Protein AF-A0A0E0A1E1-F1 (afdb_monomer_lite)

Foldseek 3Di:
DVLVVLLVVLLVLLVLQLVLLVVLLVLLVVLVFDPAPLSVVSNVLSVLSNVLSVCSNVCVQPDPPDPPVVNVVSLVSLVVSLVVLLVQLCCLPVVVQVSSVNRRGPDDSVVSSVSSNVSSVSSVVSSVSSVVSSVSVVVSVVVPVPDDDDDDDDAAEAEDEDLVVVQVVLPDPQFAAWEWEDDPQWIWIWTDGPPYIYIYIGRDPVVVVVSVVSGDPPHHYHYDYPDDDDDPVPVVVPDDDDDDPVPPVPDDDDDDDDDDDDDDDDPPPPPPPPDDPVPDPVPPPPPVPPPPPPPPPCVVVVVVVVVVVPPPVPWDFQDWFQPPPCCVVFKDWACACVVVVQEWDWDFFCFPFFLDRNSTFIFTDDFQHKGKMKGWTPWDKCAQFKKKWKWKKFPQDPFQWKFDKKFWAFDDDPSRHDADPHDTQWIFAFTHHHPVGQATWTWGDDPNDIKTWPDGHGDDDDRDMKMWMWMAHLQQKIFIDILNHTPDIDGPLPGTPRFPDQKDFDPPDDDDPLADQDQKDFDPPDDDDPCLVVDDQWDFDPPFDDDPPDDCVVNNDDGGDIDGDPSNPDPDDGDIDGDPSHPHPDDGDIDGDPRGDDDSCSRMTHTTTMMMDIMGTNDIGMGMGGTTIIRDPVVVSVSSCVCCVSIVVSSVVRSVVVVVVVVVVVVVVVVVVVVVVVVVVVVVVVVVVLVPDDPVVCVVCVVLVVVVVVLVVCVVPDVDDPPVSVVVVVVSVVVVVVVVVVDDDPVVVVVVVVVD

Sequence (756 aa):
MAGVHTHRAFLLCNYLLLGAASGCIFLTLSLRLLPSPCGLLLVFLHALTAVLAAAACSGSFTAPGGGGGTHTAHTASAVLTAIFQGAAALLAFTRTGDFLAELRSYVREEDGEVILELVGGLGAAIFVLEWAALALAFALRLGDDGADGDEHDGGRSKSMRSRTSFLLTARRKDARSVRIKRSKDAVKFKVRCSRYLYTLCVHDTDKANKLKQSLPPGLTVQETDLKLQYSDMEDAKTRGTGDVAFSQWLRGSWPTNIPASHWESSSEAYSRATTTLRRRRAADTATAMGRLRRGGVGLLRGAVVLASLLLVVSGEVIFEERFDDDWGSRWVKSDWKKSEGKAGTFKHTAGSYSGDPDDRGIQTTSDAKHFAISAKFPEFSNKNRTLVVQYSIKIEQDIECGGAYIKLMSGYVNQKKFGGDTPYSFMFGPDICGDQTKKLHLILSYQGQNYPIKKDLKCETDKLTHFYTFILRPDASYSLLVDNREREFGSMYTDWDILPPRKIKESNAKKPKDWDDREYIEDPDEVKPEGYDSIPKEIPDPKDKKPESWDDDDDGVWKPRMIPNPEYKGRWKRKKIKNPNYKGKWKIPWIDNPEFEDDPDLYVLKPLQYVGIEVWQVKAGSVFDNILICDDPEYARSVVDEVRAANKEAEKEAFEEAEKRRKAREDEDITGKSIAVLKFTKIRVIIVGMTTMTSYEVSRLSHSFKELQEVSVAHRLFHHPIDDCTNKIEHIISRTEQSFISGVDSTLQHELMLFT

pLDDT: mean 76.87, std 21.98, range [24.33, 98.69]

InterPro domains:
  IPR001580 Calreticulin/calnexin [PF00262] (319-554)
  IPR001580 Calreticulin/calnexin [PF00262] (556-629)
  IPR001580 Calreticulin/calnexin [PR00626] (396-414)
  IPR001580 Calreticulin/calnexin [PR00626] (422-438)
  IPR001580 Calreticulin/calnexin [PR00626] (511-524)
  IPR001580 Calreticulin/calnexin [PR00626] (539-561)
  IPR001580 Calreticulin/calnexin [PR00626] (577-596)
  IPR001580 Calreticulin/calnexin [PR00626] (610-630)
  IPR001580 Calreticulin/calnexin [PTHR11073] (307-692)
  IPR002675 Large ribosomal subunit protein eL38 [PF01781] (165-223)
  IPR009033 Calreticulin/calnexin, P domain superfamily [G3DSA:2.10.250.10] (491-609)
  IPR009033 Calreticulin/calnexin, P domain superfamily [SSF63887] (497-612)
  IPR013320 Concanavalin A-like lectin/glucanase domain superfamily [SSF49899] (311-513)
  IPR018124 Calreticulin/calnexin, conserved site [PS00803] (394-409)
  IPR038464 Large ribosomal subunit protein eL38 superfamily [G3DSA:3.30.720.90] (157-225)

Secondary structure (DSSP, 8-state):
-HHHHHHHHHHHHHHHHHHHHHHHHHHHHHT-B-S-HHHHHHHHHHHHHHHHHHHHHTTTT--TTS-THHHHHHHHHHHHHHHHHHHHHHHHHHSHHHHHHHHTB-S-HHHHHHHHHHHHHHHHHHHHHHHHHHHHHHHHHHHHTTS------S--EEEE--HHHHHHHHTSTTEEEEEEEE-SS-EEEEEEESS-EEEEEE--HHHHHHHHHTS-TTSEEEEEE---SSSSSSTTSS-----SSSSSTT----------------TTSSSS--SSSSSSSSSSSSSSSSSSSSSSHHHHHHHHHHHTT-------EEEEE---TTGGGTEEE--TTTTTT-B--EEEE--SS-S-SS--EEEE-SSSEEEEEEEEEEEE--TTS-EEEEEEEEE-S--SEEE--EEEEES---GGG-STTS--SEEEEEEEETTTEEEEEEEEEETTEEEE-SS-PBPP-SSSEEEEEEEE-TTSEEEEEETTEEEEEEEHHHHSSSSPPSEEE-TT----TT-B--SEEE-TT-PPPTTGGGS-SEEE-TT----TT--TTTS-S--PPEEE-TT---S--PPEEE-TTB--S--PPEEE-TT----TTTT-PSPEEEEEEEEEESS--EEEEEEEEES-HHHHHHHHHHHHHHHHHHHHHHHHHHHHHHHHHHHHHHHHHHHHHHHHHHHHHHHHHHHTS-HHHHHHHHHHHHHHHHHHHHHHH----HHHHHHHHHHHHHHHHHHHHTTS-HHHHHHHHHH-

Structure (mmCIF, N/CA/C/O backbone):
data_AF-A0A0E0A1E1-F1
#
_entry.id   AF-A0A0E0A1E1-F1
#
loop_
_atom_site.group_PDB
_atom_site.id
_atom_site.type_symbol
_atom_site.label_atom_id
_atom_site.label_alt_id
_atom_site.label_comp_id
_atom_site.label_asym_id
_atom_site.label_entity_id
_atom_site.label_seq_id
_atom_site.pdbx_PDB_ins_code
_atom_site.Cartn_x
_atom_site.Cartn_y
_atom_site.Cartn_z
_atom_site.occupancy
_atom_site.B_iso_or_equiv
_atom_site.auth_seq_id
_atom_site.auth_comp_id
_atom_site.auth_asym_id
_atom_site.auth_atom_id
_atom_site.pdbx_PDB_model_num
ATOM 1 N N . MET A 1 1 ? 45.586 -42.994 -0.624 1.00 44.25 1 MET A N 1
ATOM 2 C CA . MET A 1 1 ? 45.264 -43.344 0.782 1.00 44.25 1 MET A CA 1
ATOM 3 C C . MET A 1 1 ? 44.353 -42.315 1.457 1.00 44.25 1 MET A C 1
ATOM 5 O O . MET A 1 1 ? 43.371 -42.742 2.043 1.00 44.25 1 MET A O 1
ATOM 9 N N . ALA A 1 2 ? 44.584 -40.998 1.328 1.00 52.22 2 ALA A N 1
ATOM 10 C CA . ALA A 1 2 ? 43.747 -39.961 1.962 1.00 52.22 2 ALA A CA 1
ATOM 11 C C . ALA A 1 2 ? 42.233 -40.049 1.641 1.00 52.22 2 ALA A C 1
ATOM 13 O O . ALA A 1 2 ? 41.427 -39.999 2.564 1.00 52.22 2 ALA A O 1
ATOM 14 N N . GLY A 1 3 ? 41.850 -40.292 0.377 1.00 61.91 3 GLY A N 1
ATOM 15 C CA . GLY A 1 3 ? 40.438 -40.390 -0.046 1.00 61.91 3 GLY A CA 1
ATOM 16 C C . GLY A 1 3 ? 39.636 -41.549 0.574 1.00 61.91 3 GLY A C 1
ATOM 17 O O . GLY A 1 3 ? 38.433 -41.446 0.791 1.00 61.91 3 GLY A O 1
ATOM 18 N N . VAL A 1 4 ? 40.299 -42.657 0.927 1.00 70.50 4 VAL A N 1
ATOM 19 C CA . VAL A 1 4 ? 39.632 -43.818 1.548 1.00 70.50 4 VAL A CA 1
ATOM 20 C C . VAL A 1 4 ? 39.308 -43.536 3.016 1.00 70.50 4 VAL A C 1
ATOM 22 O O . VAL A 1 4 ? 38.259 -43.945 3.514 1.00 70.50 4 VAL A O 1
ATOM 25 N N . HIS A 1 5 ? 40.190 -42.816 3.715 1.00 77.50 5 HIS A N 1
ATOM 26 C CA . HIS A 1 5 ? 39.959 -42.415 5.101 1.00 77.50 5 HIS A CA 1
ATOM 27 C C . HIS A 1 5 ? 38.880 -41.333 5.204 1.00 77.50 5 HIS A C 1
ATOM 29 O O . HIS A 1 5 ? 38.026 -41.433 6.082 1.00 77.50 5 HIS A O 1
ATOM 35 N N . THR A 1 6 ? 38.850 -40.363 4.283 1.00 78.69 6 THR A N 1
ATOM 36 C CA . THR A 1 6 ? 37.793 -39.338 4.235 1.00 78.69 6 THR A CA 1
ATOM 37 C C . THR A 1 6 ? 36.431 -39.932 3.884 1.00 78.69 6 THR A C 1
ATOM 39 O O . THR A 1 6 ? 35.440 -39.558 4.502 1.00 78.69 6 THR A O 1
ATOM 42 N N . HIS A 1 7 ? 36.365 -40.916 2.980 1.00 80.75 7 HIS A N 1
ATOM 43 C CA . HIS A 1 7 ? 35.106 -41.590 2.638 1.00 80.75 7 HIS A CA 1
ATOM 44 C C . HIS A 1 7 ? 34.562 -42.418 3.807 1.00 80.75 7 HIS A C 1
ATOM 46 O O . HIS A 1 7 ? 33.375 -42.365 4.124 1.00 80.75 7 HIS A O 1
ATOM 52 N N . ARG A 1 8 ? 35.437 -43.144 4.515 1.00 83.50 8 ARG A N 1
ATOM 53 C CA . ARG A 1 8 ? 35.058 -43.864 5.742 1.00 83.50 8 ARG A CA 1
ATOM 54 C C . ARG A 1 8 ? 34.606 -42.912 6.850 1.00 83.50 8 ARG A C 1
ATOM 56 O O . ARG A 1 8 ? 33.630 -43.219 7.526 1.00 83.50 8 ARG A O 1
ATOM 63 N N . ALA A 1 9 ? 35.271 -41.767 7.009 1.00 85.00 9 ALA A N 1
ATOM 64 C CA . ALA A 1 9 ? 34.869 -40.735 7.963 1.00 85.00 9 ALA A CA 1
ATOM 65 C C . ALA A 1 9 ? 33.511 -40.112 7.599 1.00 85.00 9 ALA A C 1
ATOM 67 O O . ALA A 1 9 ? 32.674 -39.924 8.476 1.00 85.00 9 ALA A O 1
ATOM 68 N N . PHE A 1 10 ? 33.259 -39.857 6.312 1.00 88.12 10 PHE A N 1
ATOM 69 C CA . PHE A 1 10 ? 31.977 -39.358 5.815 1.00 88.12 10 PHE A CA 1
ATOM 70 C C . PHE A 1 10 ? 30.832 -40.337 6.090 1.00 88.12 10 PHE A C 1
ATOM 72 O O . PHE A 1 10 ? 29.798 -39.940 6.626 1.00 88.12 10 PHE A O 1
ATOM 79 N N . LEU A 1 11 ? 31.021 -41.624 5.787 1.00 86.94 11 LEU A N 1
ATOM 80 C CA . LEU A 1 11 ? 30.022 -42.651 6.086 1.00 86.94 11 LEU A CA 1
ATOM 81 C C . LEU A 1 11 ? 29.791 -42.793 7.592 1.00 86.94 11 LEU A C 1
ATOM 83 O O . LEU A 1 11 ? 28.645 -42.827 8.024 1.00 86.94 11 LEU A O 1
ATOM 87 N N . LEU A 1 12 ? 30.858 -42.821 8.398 1.00 90.38 12 LEU A N 1
ATOM 88 C CA . LEU A 1 12 ? 30.745 -42.876 9.856 1.00 90.38 12 LEU A CA 1
ATOM 89 C C . LEU A 1 12 ? 29.946 -41.684 10.400 1.00 90.38 12 LEU A C 1
ATOM 91 O O . LEU A 1 12 ? 29.058 -41.879 11.225 1.00 90.38 12 LEU A O 1
ATOM 95 N N . CYS A 1 13 ? 30.212 -40.474 9.901 1.00 91.38 13 CYS A N 1
ATOM 96 C CA . CYS A 1 13 ? 29.479 -39.268 10.279 1.00 91.38 13 CYS A CA 1
ATOM 97 C C . CYS A 1 13 ? 27.979 -39.396 9.970 1.00 91.38 13 CYS A C 1
ATOM 99 O O . CYS A 1 13 ? 27.144 -39.128 10.828 1.00 91.38 13 CYS A O 1
ATOM 101 N N . ASN A 1 14 ? 27.625 -39.898 8.783 1.00 90.44 14 ASN A N 1
ATOM 102 C CA . ASN A 1 14 ? 26.225 -40.090 8.397 1.00 90.44 14 ASN A CA 1
ATOM 103 C C . ASN A 1 14 ? 25.529 -41.226 9.169 1.00 90.44 14 ASN A C 1
ATOM 105 O O . ASN A 1 14 ? 24.346 -41.111 9.480 1.00 90.44 14 ASN A O 1
ATOM 109 N N . TYR A 1 15 ? 26.237 -42.288 9.561 1.00 91.88 15 TYR A N 1
ATOM 110 C CA . TYR A 1 15 ? 25.679 -43.304 10.463 1.00 91.88 15 TYR A CA 1
ATOM 111 C C . TYR A 1 15 ? 25.416 -42.752 11.868 1.00 91.88 15 TYR A C 1
ATOM 113 O O . TYR A 1 15 ? 24.386 -43.066 12.466 1.00 91.88 15 TYR A O 1
ATOM 121 N N . LEU A 1 16 ? 26.315 -41.907 12.384 1.00 92.19 16 LEU A N 1
ATOM 122 C CA . LEU A 1 16 ? 26.116 -41.219 13.660 1.00 92.19 16 LEU A CA 1
ATOM 123 C C . LEU A 1 16 ? 24.945 -40.231 13.586 1.00 92.19 16 LEU A C 1
ATOM 125 O O . LEU A 1 16 ? 24.131 -40.209 14.504 1.00 92.19 16 LEU A O 1
ATOM 129 N N . LEU A 1 17 ? 24.803 -39.492 12.479 1.00 92.00 17 LEU A N 1
ATOM 130 C CA . LEU A 1 17 ? 23.645 -38.629 12.218 1.00 92.00 17 LEU A CA 1
ATOM 131 C C . LEU A 1 17 ? 22.336 -39.410 12.207 1.00 92.00 17 LEU A C 1
ATOM 133 O O . LEU A 1 17 ? 21.376 -39.006 12.856 1.00 92.00 17 LEU A O 1
ATOM 137 N N . LEU A 1 18 ? 22.301 -40.546 11.511 1.00 91.88 18 LEU A N 1
ATOM 138 C CA . LEU A 1 18 ? 21.121 -41.400 11.459 1.00 91.88 18 LEU A CA 1
ATOM 139 C C . LEU A 1 18 ? 20.742 -41.921 12.853 1.00 91.88 18 LEU A C 1
ATOM 141 O O . LEU A 1 18 ? 19.564 -41.913 13.212 1.00 91.88 18 LEU A O 1
ATOM 145 N N . GLY A 1 19 ? 21.730 -42.337 13.652 1.00 90.81 19 GLY A N 1
ATOM 146 C CA . GLY A 1 19 ? 21.523 -42.781 15.031 1.00 90.81 19 GLY A CA 1
ATOM 147 C C . GLY A 1 19 ? 21.021 -41.664 15.946 1.00 90.81 19 GLY A C 1
ATOM 148 O O . GLY A 1 19 ? 20.031 -41.854 16.652 1.00 90.81 19 GLY A O 1
ATOM 149 N N . ALA A 1 20 ? 21.652 -40.489 15.893 1.00 92.75 20 ALA A N 1
ATOM 150 C CA . ALA A 1 20 ? 21.275 -39.330 16.697 1.00 92.75 20 ALA A CA 1
ATOM 151 C C . ALA A 1 20 ? 19.878 -38.810 16.329 1.00 92.75 20 ALA A C 1
ATOM 153 O O . ALA A 1 20 ? 19.051 -38.616 17.215 1.00 92.75 20 ALA A O 1
ATOM 154 N N . ALA A 1 21 ? 19.570 -38.681 15.033 1.00 92.81 21 ALA A N 1
ATOM 155 C CA . ALA A 1 21 ? 18.256 -38.258 14.554 1.00 92.81 21 ALA A CA 1
ATOM 156 C C . ALA A 1 21 ? 17.157 -39.254 14.943 1.00 92.81 21 ALA A C 1
ATOM 158 O O . ALA A 1 21 ? 16.092 -38.850 15.405 1.00 92.81 21 ALA A O 1
ATOM 159 N N . SER A 1 22 ? 17.428 -40.558 14.836 1.00 92.19 22 SER A N 1
ATOM 160 C CA . SER A 1 22 ? 16.495 -41.589 15.303 1.00 92.19 22 SER A CA 1
ATOM 161 C C . SER A 1 22 ? 16.265 -41.491 16.815 1.00 92.19 22 SER A C 1
ATOM 163 O O . SER A 1 22 ? 15.124 -41.568 17.265 1.00 92.19 22 SER A O 1
ATOM 165 N N . GLY A 1 23 ? 17.326 -41.266 17.599 1.00 92.81 23 GLY A N 1
ATOM 166 C CA . GLY A 1 23 ? 17.244 -41.030 19.043 1.00 92.81 23 GLY A CA 1
ATOM 167 C C . GLY A 1 23 ? 16.399 -39.804 19.402 1.00 92.81 23 GLY A C 1
ATOM 168 O O . GLY A 1 23 ? 15.519 -39.910 20.255 1.00 92.81 23 GLY A O 1
ATOM 169 N N . CYS A 1 24 ? 16.592 -38.682 18.700 1.00 92.56 24 CYS A N 1
ATOM 170 C CA . CYS A 1 24 ? 15.752 -37.490 18.839 1.00 92.56 24 CYS A CA 1
ATOM 171 C C . CYS A 1 24 ? 14.283 -37.806 18.564 1.00 92.56 24 CYS A C 1
ATOM 173 O O . CYS A 1 24 ? 13.445 -37.487 19.395 1.00 92.56 24 CYS A O 1
ATOM 175 N N . ILE A 1 25 ? 13.963 -38.502 17.466 1.00 91.69 25 ILE A N 1
ATOM 176 C CA . ILE A 1 25 ? 12.576 -38.879 17.142 1.00 91.69 25 ILE A CA 1
ATOM 177 C C . ILE A 1 25 ? 11.950 -39.681 18.288 1.00 91.69 25 ILE A C 1
ATOM 179 O O . ILE A 1 25 ? 10.828 -39.387 18.696 1.00 91.69 25 ILE A O 1
ATOM 183 N N . PHE A 1 26 ? 12.661 -40.665 18.845 1.00 92.31 26 PHE A N 1
ATOM 184 C CA . PHE A 1 26 ? 12.149 -41.453 19.969 1.00 92.31 26 PHE A CA 1
ATOM 185 C C . PHE A 1 26 ? 11.911 -40.613 21.228 1.00 92.31 26 PHE A C 1
ATOM 187 O O . PHE A 1 26 ? 10.878 -40.780 21.880 1.00 92.31 26 PHE A O 1
ATOM 194 N N . LEU A 1 27 ? 12.823 -39.702 21.567 1.00 91.19 27 LEU A N 1
ATOM 195 C CA . LEU A 1 27 ? 12.668 -38.822 22.727 1.00 91.19 27 LEU A CA 1
ATOM 196 C C . LEU A 1 27 ? 11.536 -37.808 22.524 1.00 91.19 27 LEU A C 1
ATOM 198 O O . LEU A 1 27 ? 10.694 -37.653 23.404 1.00 91.19 27 LEU A O 1
ATOM 202 N N . THR A 1 28 ? 11.429 -37.202 21.342 1.00 89.31 28 THR A N 1
ATOM 203 C CA . THR A 1 28 ? 10.334 -36.285 20.999 1.00 89.31 28 THR A CA 1
ATOM 204 C C . THR A 1 28 ? 8.978 -36.994 21.019 1.00 89.31 28 THR A C 1
ATOM 206 O O . THR A 1 28 ? 8.003 -36.443 21.521 1.00 89.31 28 THR A O 1
ATOM 209 N N . LEU A 1 29 ? 8.891 -38.245 20.552 1.00 87.81 29 LEU A N 1
ATOM 210 C CA . LEU A 1 29 ? 7.669 -39.051 20.676 1.00 87.81 29 LEU A CA 1
ATOM 211 C C . LEU A 1 29 ? 7.363 -39.434 22.132 1.00 87.81 29 LEU A C 1
ATOM 213 O O . LEU A 1 29 ? 6.195 -39.581 22.499 1.00 87.81 29 LEU A O 1
ATOM 217 N N . SER A 1 30 ? 8.389 -39.557 22.977 1.00 89.06 30 SER A N 1
ATOM 218 C CA . SER A 1 30 ? 8.229 -39.843 24.408 1.00 89.06 30 SER A CA 1
ATOM 219 C C . SER A 1 30 ? 7.589 -38.683 25.178 1.00 89.06 30 SER A C 1
ATOM 221 O O . SER A 1 30 ? 6.968 -38.935 26.207 1.00 89.06 30 SER A O 1
ATOM 223 N N . LEU A 1 31 ? 7.625 -37.455 24.638 1.00 87.06 31 LEU A N 1
ATOM 224 C CA . LEU A 1 31 ? 6.871 -36.301 25.153 1.00 87.06 31 LEU A CA 1
ATOM 225 C C . LEU A 1 31 ? 5.347 -36.422 24.951 1.00 87.06 31 LEU A C 1
ATOM 227 O O . LEU A 1 31 ? 4.593 -35.612 25.481 1.00 87.06 31 LEU A O 1
ATOM 231 N N . ARG A 1 32 ? 4.859 -37.433 24.211 1.00 83.00 32 ARG A N 1
ATOM 232 C CA . ARG A 1 32 ? 3.417 -37.683 23.992 1.00 83.00 32 ARG A CA 1
ATOM 233 C C . ARG A 1 32 ? 2.661 -36.412 23.590 1.00 83.00 32 ARG A C 1
ATOM 235 O O . ARG A 1 32 ? 1.688 -36.019 24.231 1.00 83.00 32 ARG A O 1
ATOM 242 N N . LEU A 1 33 ? 3.159 -35.766 22.543 1.00 82.06 33 LEU A N 1
ATOM 243 C CA . LEU A 1 33 ? 2.653 -34.486 22.060 1.00 82.06 33 LEU A CA 1
ATOM 244 C C . LEU A 1 33 ? 1.182 -34.612 21.628 1.00 82.06 33 LEU A C 1
ATOM 246 O O . LEU A 1 33 ? 0.824 -35.533 20.885 1.00 82.06 33 LEU A O 1
ATOM 250 N N . LEU A 1 34 ? 0.330 -33.676 22.056 1.00 72.50 34 LEU A N 1
ATOM 251 C CA . LEU A 1 34 ? -0.961 -33.440 21.401 1.00 72.50 34 LEU A CA 1
ATOM 252 C C . LEU A 1 34 ? -0.720 -32.977 19.952 1.00 72.50 34 LEU A C 1
ATOM 254 O O . LEU A 1 34 ? 0.400 -32.583 19.625 1.00 72.50 34 LEU A O 1
ATOM 258 N N . PRO A 1 35 ? -1.737 -32.979 19.069 1.00 75.00 35 PRO A N 1
ATOM 259 C CA . PRO A 1 35 ? -1.623 -32.352 17.755 1.00 75.00 35 PRO A CA 1
ATOM 260 C C . PRO A 1 35 ? -1.222 -30.872 17.902 1.00 75.00 35 PRO A C 1
ATOM 262 O O . PRO A 1 35 ? -2.057 -29.997 18.122 1.00 75.00 35 PRO A O 1
ATOM 265 N N . SER A 1 36 ? 0.082 -30.617 17.837 1.00 80.56 36 SER A N 1
ATOM 266 C CA . SER A 1 36 ? 0.722 -29.310 17.899 1.00 80.56 36 SER A CA 1
ATOM 267 C C . SER A 1 36 ? 1.523 -29.141 16.611 1.00 80.56 36 SER A C 1
ATOM 269 O O . SER A 1 36 ? 2.337 -30.017 16.290 1.00 80.56 36 SER A O 1
ATOM 271 N N . PRO A 1 37 ? 1.325 -28.039 15.865 1.00 80.56 37 PRO A N 1
ATOM 272 C CA . PRO A 1 37 ? 2.140 -27.729 14.696 1.00 80.56 37 PRO A CA 1
ATOM 273 C C . PRO A 1 37 ? 3.636 -27.731 15.029 1.00 80.56 37 PRO A C 1
ATOM 275 O O . PRO A 1 37 ? 4.420 -28.333 14.302 1.00 80.56 37 PRO A O 1
ATOM 278 N N . CYS A 1 38 ? 4.022 -27.161 16.176 1.00 81.94 38 CYS A N 1
ATOM 279 C CA . CYS A 1 38 ? 5.411 -27.117 16.638 1.00 81.94 38 CYS A CA 1
ATOM 280 C C . CYS A 1 38 ? 5.974 -28.520 16.905 1.00 81.94 38 CYS A C 1
ATOM 282 O O . CYS A 1 38 ? 7.089 -28.833 16.490 1.00 81.94 38 CYS A O 1
ATOM 284 N N . GLY A 1 39 ? 5.181 -29.393 17.532 1.00 85.00 39 GLY A N 1
ATOM 285 C CA . GLY A 1 39 ? 5.567 -30.781 17.787 1.00 85.00 39 GLY A CA 1
ATOM 286 C C . GLY A 1 39 ? 5.764 -31.600 16.513 1.00 85.00 39 GLY A C 1
ATOM 287 O O . GLY A 1 39 ? 6.749 -32.326 16.375 1.00 85.00 39 GLY A O 1
ATOM 288 N N . LEU A 1 40 ? 4.855 -31.447 15.549 1.00 85.06 40 LEU A N 1
ATOM 289 C CA . LEU A 1 40 ? 4.946 -32.115 14.251 1.00 85.06 40 LEU A CA 1
ATOM 290 C C . LEU A 1 40 ? 6.131 -31.608 13.426 1.00 85.06 40 LEU A C 1
ATOM 292 O O . LEU A 1 40 ? 6.825 -32.418 12.813 1.00 85.06 40 LEU A O 1
ATOM 296 N N . LEU A 1 41 ? 6.393 -30.299 13.443 1.00 87.38 41 LEU A N 1
ATOM 297 C CA . LEU A 1 41 ? 7.551 -29.700 12.781 1.00 87.38 41 LEU A CA 1
ATOM 298 C C . LEU A 1 41 ? 8.867 -30.211 13.372 1.00 87.38 41 LEU A C 1
ATOM 300 O O . LEU A 1 41 ? 9.777 -30.534 12.613 1.00 87.38 41 LEU A O 1
ATOM 304 N N . LEU A 1 42 ? 8.954 -30.358 14.697 1.00 89.25 42 LEU A N 1
ATOM 305 C CA . LEU A 1 42 ? 10.146 -30.888 15.361 1.00 89.25 42 LEU A CA 1
ATOM 306 C C . LEU A 1 42 ? 10.413 -32.352 14.968 1.00 89.25 42 LEU A C 1
ATOM 308 O O . LEU A 1 42 ? 11.526 -32.705 14.581 1.00 89.25 42 LEU A O 1
ATOM 312 N N . VAL A 1 43 ? 9.379 -33.201 14.968 1.00 90.00 43 VAL A N 1
ATOM 313 C CA . VAL A 1 43 ? 9.501 -34.598 14.508 1.00 90.00 43 VAL A CA 1
ATOM 314 C C . VAL A 1 43 ? 9.857 -34.666 13.021 1.00 90.00 43 VAL A C 1
ATOM 316 O O . VAL A 1 43 ? 10.714 -35.462 12.632 1.00 90.00 43 VAL A O 1
ATOM 319 N N . PHE A 1 44 ? 9.237 -33.827 12.186 1.00 89.81 44 PHE A N 1
ATOM 320 C CA . PHE A 1 44 ? 9.532 -33.747 10.756 1.00 89.81 44 PHE A CA 1
ATOM 321 C C . PHE A 1 44 ? 10.984 -33.341 10.500 1.00 89.81 44 PHE A C 1
ATOM 323 O O . PHE A 1 44 ? 11.651 -33.948 9.665 1.00 89.81 44 PHE A O 1
ATOM 330 N N . LEU A 1 45 ? 11.492 -32.367 11.252 1.00 92.00 45 LEU A N 1
ATOM 331 C CA . LEU A 1 45 ? 12.866 -31.897 11.153 1.00 92.00 45 LEU A CA 1
ATOM 332 C C . LEU A 1 45 ? 13.865 -33.030 11.444 1.00 92.00 45 LEU A C 1
ATOM 334 O O . LEU A 1 45 ? 14.786 -33.253 10.658 1.00 92.00 45 LEU A O 1
ATOM 338 N N . HIS A 1 46 ? 13.654 -33.812 12.509 1.00 92.75 46 HIS A N 1
ATOM 339 C CA . HIS A 1 46 ? 14.493 -34.984 12.794 1.00 92.75 46 HIS A CA 1
ATOM 340 C C . HIS A 1 46 ? 14.337 -36.099 11.746 1.00 92.75 46 HIS A C 1
ATOM 342 O O . HIS A 1 46 ? 15.324 -36.728 11.358 1.00 92.75 46 HIS A O 1
ATOM 348 N N . ALA A 1 47 ? 13.122 -36.328 11.240 1.00 91.38 47 ALA A N 1
ATOM 349 C CA . ALA A 1 47 ? 12.876 -37.302 10.177 1.00 91.38 47 ALA A CA 1
ATOM 350 C C . ALA A 1 47 ? 13.595 -36.920 8.874 1.00 91.38 47 ALA A C 1
ATOM 352 O O . ALA A 1 47 ? 14.170 -37.785 8.213 1.00 91.38 47 ALA A O 1
ATOM 353 N N . LEU A 1 48 ? 13.619 -35.633 8.525 1.00 89.81 48 LEU A N 1
ATOM 354 C CA . LEU A 1 48 ? 14.317 -35.130 7.347 1.00 89.81 48 LEU A CA 1
ATOM 355 C C . LEU A 1 48 ? 15.834 -35.323 7.473 1.00 89.81 48 LEU A C 1
ATOM 357 O O . LEU A 1 48 ? 16.450 -35.843 6.541 1.00 89.81 48 LEU A O 1
ATOM 361 N N . THR A 1 49 ? 16.426 -35.018 8.633 1.00 92.12 49 THR A N 1
ATOM 362 C CA . THR A 1 49 ? 17.844 -35.311 8.911 1.00 92.12 49 THR A CA 1
ATOM 363 C C . THR A 1 49 ? 18.145 -36.811 8.774 1.00 92.12 49 THR A C 1
ATOM 365 O O . THR A 1 49 ? 19.128 -37.185 8.133 1.00 92.12 49 THR A O 1
ATOM 368 N N . ALA A 1 50 ? 17.283 -37.694 9.294 1.00 90.69 50 ALA A N 1
ATOM 369 C CA . ALA A 1 50 ? 17.452 -39.144 9.154 1.00 90.69 50 ALA A CA 1
ATOM 370 C C . ALA A 1 50 ? 17.396 -39.605 7.684 1.00 90.69 50 ALA A C 1
ATOM 372 O O . ALA A 1 50 ? 18.212 -40.424 7.257 1.00 90.69 50 ALA A O 1
ATOM 373 N N . VAL A 1 51 ? 16.474 -39.057 6.885 1.00 88.38 51 VAL A N 1
ATOM 374 C CA . VAL A 1 51 ? 16.354 -39.361 5.449 1.00 88.38 51 VAL A CA 1
ATOM 375 C C . VAL A 1 51 ? 17.592 -38.900 4.680 1.00 88.38 51 VAL A C 1
ATOM 377 O O . VAL A 1 51 ? 18.122 -39.665 3.873 1.00 88.38 51 VAL A O 1
ATOM 380 N N . LEU A 1 52 ? 18.083 -37.686 4.940 1.00 85.88 52 LEU A N 1
ATOM 381 C CA . LEU A 1 52 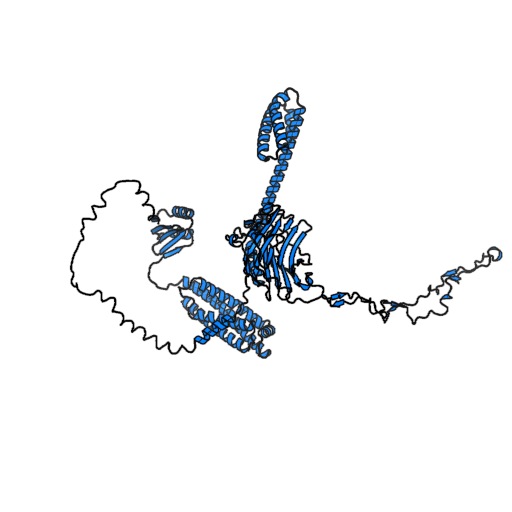? 19.281 -37.150 4.287 1.00 85.88 52 LEU A CA 1
ATOM 382 C C . LEU A 1 52 ? 20.532 -37.966 4.648 1.00 85.88 52 LEU A C 1
ATOM 384 O O . LEU A 1 52 ? 21.303 -38.329 3.757 1.00 85.88 52 LEU A O 1
ATOM 388 N N . ALA A 1 53 ? 20.692 -38.340 5.919 1.00 87.75 53 ALA A N 1
ATOM 389 C CA . ALA A 1 53 ? 21.795 -39.183 6.381 1.00 87.75 53 ALA A CA 1
ATOM 390 C C . ALA A 1 53 ? 21.750 -40.595 5.765 1.00 87.75 53 ALA A C 1
ATOM 392 O O . ALA A 1 53 ? 22.772 -41.128 5.323 1.00 87.75 53 ALA A O 1
ATOM 393 N N . ALA A 1 54 ? 20.561 -41.199 5.666 1.00 86.44 54 ALA A N 1
ATOM 394 C CA . ALA A 1 54 ? 20.373 -42.495 5.016 1.00 86.44 54 ALA A CA 1
ATOM 395 C C . ALA A 1 54 ? 20.658 -42.428 3.504 1.00 86.44 54 ALA A C 1
ATOM 397 O O . ALA A 1 54 ? 21.327 -43.309 2.952 1.00 86.44 54 ALA A O 1
ATOM 398 N N . ALA A 1 55 ? 20.210 -41.361 2.834 1.00 83.19 55 ALA A N 1
ATOM 399 C CA . ALA A 1 55 ? 20.496 -41.120 1.423 1.00 83.19 55 ALA A CA 1
ATOM 400 C C . ALA A 1 55 ? 22.009 -41.004 1.172 1.00 83.19 55 ALA A C 1
ATOM 402 O O . ALA A 1 55 ? 22.522 -41.646 0.251 1.00 83.19 55 ALA A O 1
ATOM 403 N N . ALA A 1 56 ? 22.730 -40.286 2.037 1.00 80.38 56 ALA A N 1
ATOM 404 C CA . ALA A 1 56 ? 24.185 -40.165 1.987 1.00 80.38 56 ALA A CA 1
ATOM 405 C C . ALA A 1 56 ? 24.912 -41.504 2.224 1.00 80.38 56 ALA A C 1
ATOM 407 O O . ALA A 1 56 ? 25.886 -41.796 1.533 1.00 80.38 56 ALA A O 1
ATOM 408 N N . CYS A 1 57 ? 24.417 -42.359 3.130 1.00 80.75 57 CYS A N 1
ATOM 409 C CA . CYS A 1 57 ? 24.985 -43.695 3.370 1.00 80.75 57 CYS A CA 1
ATOM 410 C C . CYS A 1 57 ? 24.786 -44.660 2.190 1.00 80.75 57 CYS A C 1
ATOM 412 O O . CYS A 1 57 ? 25.631 -45.516 1.938 1.00 80.75 57 CYS A O 1
ATOM 414 N N . SER A 1 58 ? 23.663 -44.541 1.475 1.00 72.06 58 SER A N 1
ATOM 415 C CA . SER A 1 58 ? 23.284 -45.450 0.381 1.00 72.06 58 SER A CA 1
ATOM 416 C C . SER A 1 58 ? 23.998 -45.191 -0.951 1.00 72.06 58 SER A C 1
ATOM 418 O O . SER A 1 58 ? 23.767 -45.919 -1.913 1.00 72.06 58 SER A O 1
ATOM 420 N N . GLY A 1 59 ? 24.834 -44.151 -1.048 1.00 60.47 59 GLY A N 1
ATOM 421 C CA . GLY A 1 59 ? 25.489 -43.780 -2.308 1.00 60.47 59 GLY A CA 1
ATOM 422 C C . GLY A 1 59 ? 24.534 -43.204 -3.362 1.00 60.47 59 GLY A C 1
ATOM 423 O O . GLY A 1 59 ? 24.954 -42.912 -4.477 1.00 60.47 59 GLY A O 1
ATOM 424 N N . SER A 1 60 ? 23.269 -42.939 -3.009 1.00 52.44 60 SER A N 1
ATOM 425 C CA . SER A 1 60 ? 22.285 -42.267 -3.881 1.00 52.44 60 SER A CA 1
ATOM 426 C C . SER A 1 60 ? 22.691 -40.830 -4.266 1.00 52.44 60 SER A C 1
ATOM 428 O O . SER A 1 60 ? 22.002 -40.165 -5.034 1.00 52.44 60 SER A O 1
ATOM 430 N N . PHE A 1 61 ? 23.826 -40.360 -3.743 1.00 49.25 61 PHE A N 1
ATOM 431 C CA . PHE A 1 61 ? 24.445 -39.060 -3.972 1.00 49.25 61 PHE A CA 1
ATOM 432 C C . PHE A 1 61 ? 25.369 -39.015 -5.211 1.00 49.25 61 PHE A C 1
ATOM 434 O O . PHE A 1 61 ? 25.700 -37.925 -5.670 1.00 49.25 61 PHE A O 1
ATOM 441 N N . THR A 1 62 ? 25.775 -40.162 -5.782 1.00 42.50 62 THR A N 1
ATOM 442 C CA . THR A 1 62 ? 26.780 -40.230 -6.871 1.00 42.50 62 THR A CA 1
ATOM 443 C C . THR A 1 62 ? 26.273 -40.810 -8.198 1.00 42.50 62 THR A C 1
ATOM 445 O O . THR A 1 62 ? 27.065 -41.025 -9.113 1.00 42.50 62 THR A O 1
ATOM 448 N N . ALA A 1 63 ? 24.964 -41.028 -8.373 1.00 34.03 63 ALA A N 1
ATOM 449 C CA . ALA A 1 63 ? 24.425 -41.534 -9.639 1.00 34.03 63 ALA A CA 1
ATOM 450 C C . ALA A 1 63 ? 24.585 -40.492 -10.782 1.00 34.03 63 ALA A C 1
ATOM 452 O O . ALA A 1 63 ? 23.943 -39.439 -10.723 1.00 34.03 63 ALA A O 1
ATOM 453 N N . PRO A 1 64 ? 25.337 -40.769 -11.873 1.00 37.41 64 PRO A N 1
ATOM 454 C CA . PRO A 1 64 ? 25.624 -39.795 -12.942 1.00 37.41 64 PRO A CA 1
ATOM 455 C C . PRO A 1 64 ? 24.433 -39.447 -13.859 1.00 37.41 64 PRO A C 1
ATOM 457 O O . PRO A 1 64 ? 24.625 -38.891 -14.939 1.00 37.41 64 PRO A O 1
ATOM 460 N N . GLY A 1 65 ? 23.203 -39.804 -13.476 1.00 37.56 65 GLY A N 1
ATOM 461 C CA . GLY A 1 65 ? 21.995 -39.662 -14.297 1.00 37.56 65 GLY A CA 1
ATOM 462 C C . GLY A 1 65 ? 20.984 -38.619 -13.812 1.00 37.56 65 GLY A C 1
ATOM 463 O O . GLY A 1 65 ? 20.009 -38.361 -14.515 1.00 37.56 65 GLY A O 1
ATOM 464 N N . GLY A 1 66 ? 21.178 -38.017 -12.635 1.00 34.16 66 GLY A N 1
ATOM 465 C CA . GLY A 1 66 ? 20.301 -36.961 -12.120 1.00 34.16 66 GLY A CA 1
ATOM 466 C C . GLY A 1 66 ? 20.764 -35.585 -12.590 1.00 34.16 66 GLY A C 1
ATOM 467 O O . GLY A 1 66 ? 21.916 -35.220 -12.375 1.00 34.16 66 GLY A O 1
ATOM 468 N N . GLY A 1 67 ? 19.887 -34.814 -13.241 1.00 37.44 67 GLY A N 1
ATOM 469 C CA . GLY A 1 67 ? 20.193 -33.440 -13.651 1.00 37.44 67 GLY A CA 1
ATOM 470 C C . GLY A 1 67 ? 20.724 -32.610 -12.477 1.00 37.44 67 GLY A C 1
ATOM 471 O O . GLY A 1 67 ? 20.261 -32.771 -11.351 1.00 37.44 67 GLY A O 1
ATOM 472 N N . GLY A 1 68 ? 21.680 -31.710 -12.737 1.00 45.62 68 GLY A N 1
ATOM 473 C CA . GLY A 1 68 ? 22.436 -30.970 -11.712 1.00 45.62 68 GLY A CA 1
ATOM 474 C C . GLY A 1 68 ? 21.623 -30.195 -10.659 1.00 45.62 68 GLY A C 1
ATOM 475 O O . GLY A 1 68 ? 22.217 -29.720 -9.698 1.00 45.62 68 GLY A O 1
ATOM 476 N N . GLY A 1 69 ? 20.296 -30.104 -10.801 1.00 52.28 69 GLY A N 1
ATOM 477 C CA . GLY A 1 69 ? 19.380 -29.544 -9.807 1.00 52.28 69 GLY A CA 1
ATOM 478 C C . GLY A 1 69 ? 19.128 -30.429 -8.576 1.00 52.28 69 GLY A C 1
ATOM 479 O O . GLY A 1 69 ? 18.857 -29.894 -7.504 1.00 52.28 69 GLY A O 1
ATOM 480 N N . THR A 1 70 ? 19.243 -31.761 -8.669 1.00 54.38 70 THR A N 1
ATOM 481 C CA . THR A 1 70 ? 18.956 -32.645 -7.517 1.00 54.38 70 THR A CA 1
ATOM 482 C C . THR A 1 70 ? 20.033 -32.530 -6.442 1.00 54.38 70 THR A C 1
ATOM 484 O O . THR A 1 70 ? 19.727 -32.370 -5.264 1.00 54.38 70 THR A O 1
ATOM 487 N N . HIS A 1 71 ? 21.306 -32.509 -6.838 1.00 56.53 71 HIS A N 1
ATOM 488 C CA . HIS A 1 71 ? 22.423 -32.336 -5.910 1.00 56.53 71 HIS A CA 1
ATOM 489 C C . HIS A 1 71 ? 22.399 -30.958 -5.230 1.00 56.53 71 HIS A C 1
ATOM 491 O O . HIS A 1 71 ? 22.645 -30.865 -4.029 1.00 56.53 71 HIS A O 1
ATOM 497 N N . THR A 1 72 ? 22.111 -29.874 -5.962 1.00 59.59 72 THR A N 1
ATOM 498 C CA . THR A 1 72 ? 22.028 -28.526 -5.371 1.00 59.59 72 THR A CA 1
ATOM 499 C C . THR A 1 72 ? 20.870 -28.413 -4.386 1.00 59.59 72 THR A C 1
ATOM 501 O O . THR A 1 72 ? 21.044 -27.827 -3.321 1.00 59.59 72 THR A O 1
ATOM 504 N N . ALA A 1 73 ? 19.728 -29.037 -4.692 1.00 66.75 73 ALA A N 1
ATOM 505 C CA . ALA A 1 73 ? 18.578 -29.087 -3.795 1.00 66.75 73 ALA A CA 1
ATOM 506 C C . ALA A 1 73 ? 18.876 -29.877 -2.509 1.00 66.75 73 ALA A C 1
ATOM 508 O O . ALA A 1 73 ? 18.522 -29.429 -1.424 1.00 66.75 73 ALA A O 1
ATOM 509 N N . HIS A 1 74 ? 19.587 -31.006 -2.595 1.00 70.19 74 HIS A N 1
ATOM 510 C CA . HIS A 1 74 ? 19.966 -31.782 -1.410 1.00 70.19 74 HIS A CA 1
ATOM 511 C C . HIS A 1 74 ? 20.975 -31.057 -0.515 1.00 70.19 74 HIS A C 1
ATOM 513 O O . HIS A 1 74 ? 20.812 -31.067 0.702 1.00 70.19 74 HIS A O 1
ATOM 519 N N . THR A 1 75 ? 21.993 -30.401 -1.086 1.00 75.44 75 THR A N 1
ATOM 520 C CA . THR A 1 75 ? 22.943 -29.602 -0.292 1.00 75.44 75 THR A CA 1
ATOM 521 C C . THR A 1 75 ? 22.246 -28.418 0.376 1.00 75.44 75 THR A C 1
ATOM 523 O O . THR A 1 75 ? 22.463 -28.185 1.560 1.00 75.44 75 THR A O 1
ATOM 526 N N . ALA A 1 76 ? 21.365 -27.715 -0.344 1.00 76.94 76 ALA A N 1
ATOM 527 C CA . ALA A 1 76 ? 20.561 -26.641 0.234 1.00 76.94 76 ALA A CA 1
ATOM 528 C C . ALA A 1 76 ? 19.648 -27.160 1.357 1.00 76.94 76 ALA A C 1
ATOM 530 O O . ALA A 1 76 ? 19.610 -26.576 2.436 1.00 76.94 76 ALA A O 1
ATOM 531 N N . SER A 1 77 ? 18.987 -28.303 1.145 1.00 78.88 77 SER A N 1
ATOM 532 C CA . SER A 1 77 ? 18.146 -28.944 2.158 1.00 78.88 77 SER A CA 1
ATOM 533 C C . SER A 1 77 ? 18.939 -29.329 3.406 1.00 78.88 77 SER A C 1
ATOM 535 O O . SER A 1 77 ? 18.444 -29.094 4.499 1.00 78.88 77 SER A O 1
ATOM 537 N N . ALA A 1 78 ? 20.149 -29.879 3.266 1.00 82.88 78 ALA A N 1
ATOM 538 C CA . ALA A 1 78 ? 20.996 -30.271 4.396 1.00 82.88 78 ALA A CA 1
ATOM 539 C C . ALA A 1 78 ? 21.537 -29.068 5.192 1.00 82.88 78 ALA A C 1
ATOM 541 O O . ALA A 1 78 ? 21.698 -29.142 6.406 1.00 82.88 78 ALA A O 1
ATOM 542 N N . VAL A 1 79 ? 21.802 -27.940 4.525 1.00 86.56 79 VAL A N 1
ATOM 543 C CA . VAL A 1 79 ? 22.184 -26.691 5.206 1.00 86.56 79 VAL A CA 1
ATOM 544 C C . VAL A 1 79 ? 21.001 -26.121 5.987 1.00 86.56 79 VAL A C 1
ATOM 546 O O . VAL A 1 79 ? 21.160 -25.715 7.136 1.00 86.56 79 VAL A O 1
ATOM 549 N N . LEU A 1 80 ? 19.807 -26.121 5.388 1.00 87.00 80 LEU A N 1
ATOM 550 C CA . LEU A 1 80 ? 18.594 -25.661 6.059 1.00 87.00 80 LEU A CA 1
ATOM 551 C C . LEU A 1 80 ? 18.247 -26.548 7.258 1.00 87.00 80 LEU A C 1
ATOM 553 O O . LEU A 1 80 ? 17.970 -26.009 8.328 1.00 87.00 80 LEU A O 1
ATOM 557 N N . THR A 1 81 ? 18.318 -27.880 7.124 1.00 88.94 81 THR A N 1
ATOM 558 C CA . THR A 1 81 ? 18.085 -28.775 8.268 1.00 88.94 81 THR A CA 1
ATOM 559 C C . THR A 1 81 ? 19.061 -28.495 9.395 1.00 88.94 81 THR A C 1
ATOM 561 O O . THR A 1 81 ? 18.605 -28.342 10.521 1.00 88.94 81 THR A O 1
ATOM 564 N N . ALA A 1 82 ? 20.349 -28.299 9.099 1.00 88.50 82 ALA A N 1
ATOM 565 C CA . ALA A 1 82 ? 21.336 -27.949 10.116 1.00 88.50 82 ALA A CA 1
ATOM 566 C C . ALA A 1 82 ? 20.977 -26.661 10.857 1.00 88.50 82 ALA A C 1
ATOM 568 O O . ALA A 1 82 ? 20.933 -26.643 12.085 1.00 88.50 82 ALA A O 1
ATOM 569 N N . ILE A 1 83 ? 20.644 -25.587 10.144 1.00 89.56 83 ILE A N 1
ATOM 570 C CA . ILE A 1 83 ? 20.280 -24.313 10.780 1.00 89.56 83 ILE A CA 1
ATOM 571 C C . ILE A 1 83 ? 19.067 -24.488 11.706 1.00 89.56 83 ILE A C 1
ATOM 573 O O . ILE A 1 83 ? 19.100 -24.044 12.856 1.00 89.56 83 ILE A O 1
ATOM 577 N N . PHE A 1 84 ? 18.022 -25.175 11.240 1.00 91.19 84 PHE A N 1
ATOM 578 C CA . PHE A 1 84 ? 16.820 -25.399 12.040 1.00 91.19 84 PHE A CA 1
ATOM 579 C C . PHE A 1 84 ? 17.055 -26.353 13.220 1.00 91.19 84 PHE A C 1
ATOM 581 O O . PHE A 1 84 ? 16.512 -26.108 14.295 1.00 91.19 84 PHE A O 1
ATOM 588 N N . GLN A 1 85 ? 17.892 -27.387 13.073 1.00 90.00 85 GLN A N 1
ATOM 589 C CA . GLN A 1 85 ? 18.283 -28.281 14.174 1.00 90.00 85 GLN A CA 1
ATOM 590 C C . GLN A 1 85 ? 19.043 -27.510 15.261 1.00 90.00 85 GLN A C 1
ATOM 592 O O . GLN A 1 85 ? 18.759 -27.668 16.447 1.00 90.00 85 GLN A O 1
ATOM 597 N N . GLY A 1 86 ? 19.955 -26.614 14.866 1.00 88.00 86 GLY A N 1
ATOM 598 C CA . GLY A 1 86 ? 20.674 -25.739 15.793 1.00 88.00 86 GLY A CA 1
ATOM 599 C C . GLY A 1 86 ? 19.750 -24.764 16.529 1.00 88.00 86 GLY A C 1
ATOM 600 O O . GLY A 1 86 ? 19.876 -24.591 17.740 1.00 88.00 86 GLY A O 1
ATOM 601 N N . ALA A 1 87 ? 18.783 -24.168 15.827 1.00 90.19 87 ALA A N 1
ATOM 602 C CA . ALA A 1 87 ? 17.799 -23.270 16.432 1.00 90.19 87 ALA A CA 1
ATOM 603 C C . ALA A 1 87 ? 16.867 -24.000 17.416 1.00 90.19 87 ALA A C 1
ATOM 605 O O . ALA A 1 87 ? 16.639 -23.510 18.522 1.00 90.19 87 ALA A O 1
ATOM 606 N N . ALA A 1 88 ? 16.376 -25.189 17.053 1.00 89.25 88 ALA A N 1
ATOM 607 C CA . ALA A 1 88 ? 15.549 -26.016 17.931 1.00 89.25 88 ALA A CA 1
ATOM 608 C C . ALA A 1 88 ? 16.316 -26.462 19.187 1.00 89.25 88 ALA A C 1
ATOM 610 O O . ALA A 1 88 ? 15.775 -26.396 20.290 1.00 89.25 88 ALA A O 1
ATOM 611 N N . ALA A 1 89 ? 17.590 -26.843 19.040 1.00 91.62 89 ALA A N 1
ATOM 612 C CA . ALA A 1 89 ? 18.458 -27.174 20.167 1.00 91.62 89 ALA A CA 1
ATOM 613 C C . ALA A 1 89 ? 18.679 -25.971 21.096 1.00 91.62 89 ALA A C 1
ATOM 615 O O . ALA A 1 89 ? 18.603 -26.108 22.314 1.00 91.62 89 ALA A O 1
ATOM 616 N N . LEU A 1 90 ? 18.897 -24.777 20.535 1.00 90.56 90 LEU A N 1
ATOM 617 C CA . LEU A 1 90 ? 19.043 -23.552 21.320 1.00 90.56 90 LEU A CA 1
ATOM 618 C C . LEU A 1 90 ? 17.766 -23.239 22.113 1.00 90.56 90 LEU A C 1
ATOM 620 O O . LEU A 1 90 ? 17.854 -22.914 23.295 1.00 90.56 90 LEU A O 1
ATOM 624 N N . LEU A 1 91 ? 16.585 -23.353 21.499 1.00 88.81 91 LEU A N 1
ATOM 625 C CA . LEU A 1 91 ? 15.303 -23.135 22.180 1.00 88.81 91 LEU A CA 1
ATOM 626 C C . LEU A 1 91 ? 15.074 -24.149 23.305 1.00 88.81 91 LEU A C 1
ATOM 628 O O . LEU A 1 91 ? 14.666 -23.753 24.395 1.00 88.81 91 LEU A O 1
ATOM 632 N N . ALA A 1 92 ? 15.420 -25.417 23.072 1.00 89.12 92 ALA A N 1
ATOM 633 C CA . ALA A 1 92 ? 15.330 -26.480 24.069 1.00 89.12 92 ALA A CA 1
ATOM 634 C C . ALA A 1 92 ? 16.213 -26.255 25.308 1.00 89.12 92 ALA A C 1
ATOM 636 O O . ALA A 1 92 ? 15.895 -26.805 26.353 1.00 89.12 92 ALA A O 1
ATOM 637 N N . PHE A 1 93 ? 17.281 -25.450 25.216 1.00 88.38 93 PHE A N 1
ATOM 638 C CA . PHE A 1 93 ? 18.144 -25.109 26.359 1.00 88.38 93 PHE A CA 1
ATOM 639 C C . PHE A 1 93 ? 17.895 -23.720 26.949 1.00 88.38 93 PHE A C 1
ATOM 641 O O . PHE A 1 93 ? 18.132 -23.496 28.132 1.00 88.38 93 PHE A O 1
ATOM 648 N N . THR A 1 94 ? 17.494 -22.752 26.125 1.00 86.62 94 THR A N 1
ATOM 649 C CA . THR A 1 94 ? 17.361 -21.348 26.555 1.00 86.62 94 THR A CA 1
ATOM 650 C C . THR A 1 94 ? 15.958 -21.006 27.035 1.00 86.62 94 THR A C 1
ATOM 652 O O . THR A 1 94 ? 15.800 -20.080 27.829 1.00 86.62 94 THR A O 1
ATOM 655 N N . ARG A 1 95 ? 14.941 -21.729 26.555 1.00 88.50 95 ARG A N 1
ATOM 656 C CA . ARG A 1 95 ? 13.524 -21.502 26.864 1.00 88.50 95 ARG A CA 1
ATOM 657 C C . ARG A 1 95 ? 12.774 -22.828 27.015 1.00 88.50 95 ARG A C 1
ATOM 659 O O . ARG A 1 95 ? 11.720 -23.006 26.413 1.00 88.50 95 ARG A O 1
ATOM 666 N N . THR A 1 96 ? 13.316 -23.755 27.806 1.00 88.94 96 THR A N 1
ATOM 667 C CA . THR A 1 96 ? 12.809 -25.131 27.953 1.00 88.94 96 THR A CA 1
ATOM 668 C C . THR A 1 96 ? 11.318 -25.182 28.300 1.00 88.94 96 THR A C 1
ATOM 670 O O . THR A 1 96 ? 10.560 -25.814 27.571 1.00 88.94 96 THR A O 1
ATOM 673 N N . GLY A 1 97 ? 10.878 -24.466 29.342 1.00 81.25 97 GLY A N 1
ATOM 674 C CA . GLY A 1 97 ? 9.475 -24.467 29.781 1.00 81.25 97 GLY A CA 1
ATOM 675 C C . GLY A 1 97 ? 8.507 -23.866 28.754 1.00 81.25 97 GLY A C 1
ATOM 676 O O . GLY A 1 97 ? 7.505 -24.489 28.407 1.00 81.25 97 GLY A O 1
ATOM 677 N N . ASP A 1 98 ? 8.840 -22.699 28.188 1.00 84.75 98 ASP A N 1
ATOM 678 C CA . ASP A 1 98 ? 8.020 -22.058 27.145 1.00 84.75 98 ASP A CA 1
ATOM 679 C C . ASP A 1 98 ? 7.932 -22.930 25.885 1.00 84.75 98 ASP A C 1
ATOM 681 O O . ASP A 1 98 ? 6.875 -23.069 25.271 1.00 84.75 98 ASP A O 1
ATOM 685 N N . PHE A 1 99 ? 9.053 -23.542 25.494 1.00 88.31 99 PHE A N 1
ATOM 686 C CA . PHE A 1 99 ? 9.107 -24.404 24.324 1.00 88.31 99 PHE A CA 1
ATOM 687 C C . PHE A 1 99 ? 8.323 -25.700 24.555 1.00 88.31 99 PHE A C 1
ATOM 689 O O . PHE A 1 99 ? 7.570 -26.124 23.680 1.00 88.31 99 PHE A O 1
ATOM 696 N N . LEU A 1 100 ? 8.416 -26.293 25.748 1.00 86.75 100 LEU A N 1
ATOM 697 C CA . LEU A 1 100 ? 7.628 -27.461 26.141 1.00 86.75 100 LEU A CA 1
ATOM 698 C C . LEU A 1 100 ? 6.118 -27.168 26.146 1.00 86.75 100 LEU A C 1
ATOM 700 O O . LEU A 1 100 ? 5.332 -28.011 25.700 1.00 86.75 100 LEU A O 1
ATOM 704 N N . ALA A 1 101 ? 5.713 -25.972 26.586 1.00 82.75 101 ALA A N 1
ATOM 705 C CA . ALA A 1 101 ? 4.321 -25.528 26.557 1.00 82.75 101 ALA A CA 1
ATOM 706 C C . ALA A 1 101 ? 3.778 -25.448 25.118 1.00 82.75 101 ALA A C 1
ATOM 708 O O . ALA A 1 101 ? 2.691 -25.958 24.828 1.00 82.75 101 ALA A O 1
ATOM 709 N N . GLU A 1 102 ? 4.568 -24.904 24.190 1.00 85.81 102 GLU A N 1
ATOM 710 C CA . GLU A 1 102 ? 4.208 -24.796 22.771 1.00 85.81 102 GLU A CA 1
ATOM 711 C C . GLU A 1 102 ? 4.111 -26.172 22.082 1.00 85.81 102 GLU A C 1
ATOM 713 O O . GLU A 1 102 ? 3.281 -26.411 21.194 1.00 85.81 102 GLU A O 1
ATOM 718 N N . LEU A 1 103 ? 4.931 -27.127 22.529 1.00 83.62 103 LEU A N 1
ATOM 719 C CA . LEU A 1 103 ? 4.893 -28.517 22.074 1.00 83.62 103 LEU A CA 1
ATOM 720 C C . LEU A 1 103 ? 3.628 -29.261 22.548 1.00 83.62 103 LEU A C 1
ATOM 722 O O . LEU A 1 103 ? 3.279 -30.280 21.950 1.00 83.62 103 LEU A O 1
ATOM 726 N N . ARG A 1 104 ? 2.897 -28.740 23.548 1.00 81.50 104 ARG A N 1
ATOM 727 C CA . ARG A 1 104 ? 1.679 -29.341 24.130 1.00 81.50 104 ARG A CA 1
ATOM 728 C C . ARG A 1 104 ? 1.884 -30.805 24.555 1.00 81.50 104 ARG A C 1
ATOM 730 O O . ARG A 1 104 ? 1.160 -31.705 24.119 1.00 81.50 104 ARG A O 1
ATOM 737 N N . SER A 1 105 ? 2.901 -31.032 25.386 1.00 84.69 105 SER A N 1
ATOM 738 C CA . SER A 1 105 ? 3.260 -32.337 25.969 1.00 84.69 105 SER A CA 1
ATOM 739 C C . SER A 1 105 ? 2.240 -32.817 27.019 1.00 84.69 105 SER A C 1
ATOM 741 O O . SER A 1 105 ? 1.726 -32.016 27.794 1.00 84.69 105 SER A O 1
ATOM 743 N N . TYR A 1 106 ? 1.961 -34.129 27.066 1.00 77.94 106 TYR A N 1
ATOM 744 C CA . TYR A 1 106 ? 1.146 -34.770 28.123 1.00 77.94 106 TYR A CA 1
ATOM 745 C C . TYR A 1 106 ? 2.001 -35.321 29.285 1.00 77.94 106 TYR A C 1
ATOM 747 O O . TYR A 1 106 ? 1.485 -35.911 30.236 1.00 77.94 106 TYR A O 1
ATOM 755 N N . VAL A 1 107 ? 3.326 -35.201 29.191 1.00 85.38 107 VAL A N 1
ATOM 756 C CA . VAL A 1 107 ? 4.262 -35.594 30.253 1.00 85.38 107 VAL A CA 1
ATOM 757 C C . VAL A 1 107 ? 4.294 -34.497 31.322 1.00 85.38 107 VAL A C 1
ATOM 759 O O . VAL A 1 107 ? 4.136 -33.324 30.994 1.00 85.38 107 VAL A O 1
ATOM 762 N N . ARG A 1 108 ? 4.473 -34.877 32.597 1.00 81.81 108 ARG A N 1
ATOM 763 C CA . ARG A 1 108 ? 4.655 -33.918 33.702 1.00 81.81 108 ARG A CA 1
ATOM 764 C C . ARG A 1 108 ? 5.783 -32.949 33.350 1.00 81.81 108 ARG A C 1
ATOM 766 O O . ARG A 1 108 ? 6.773 -33.390 32.774 1.00 81.81 108 ARG A O 1
ATOM 773 N N . GLU A 1 109 ? 5.628 -31.668 33.667 1.00 81.31 109 GLU A N 1
ATOM 774 C CA . GLU A 1 109 ? 6.548 -30.615 33.212 1.00 81.31 109 GLU A CA 1
ATOM 775 C C . GLU A 1 109 ? 8.003 -30.932 33.577 1.00 81.31 109 GLU A C 1
ATOM 777 O O . GLU A 1 109 ? 8.861 -30.910 32.705 1.00 81.31 109 GLU A O 1
ATOM 782 N N . GLU A 1 110 ? 8.260 -31.391 34.800 1.00 82.38 110 GLU A N 1
ATOM 783 C CA . GLU A 1 110 ? 9.592 -31.773 35.273 1.00 82.38 110 GLU A CA 1
ATOM 784 C C . GLU A 1 110 ? 10.230 -32.932 34.484 1.00 82.38 110 GLU A C 1
ATOM 786 O O . GLU A 1 110 ? 11.429 -32.919 34.217 1.00 82.38 110 GLU A O 1
ATOM 791 N N . ASP A 1 111 ? 9.441 -33.924 34.065 1.00 87.00 111 ASP A N 1
ATOM 792 C CA . ASP A 1 111 ? 9.926 -35.049 33.259 1.00 87.00 111 ASP A CA 1
ATOM 793 C C . ASP A 1 111 ? 10.062 -34.629 31.781 1.00 87.00 111 ASP A C 1
ATOM 795 O O . ASP A 1 111 ? 10.961 -35.078 31.067 1.00 87.00 111 ASP A O 1
ATOM 799 N N . GLY A 1 112 ? 9.168 -33.754 31.312 1.00 87.19 112 GLY A N 1
ATOM 800 C CA . GLY A 1 112 ? 9.145 -33.225 29.953 1.00 87.19 112 GLY A CA 1
ATOM 801 C C . GLY A 1 112 ? 10.307 -32.278 29.669 1.00 87.19 112 GLY A C 1
ATOM 802 O O . GLY A 1 112 ? 10.881 -32.349 28.586 1.00 87.19 112 GLY A O 1
ATOM 803 N N . GLU A 1 113 ? 10.698 -31.452 30.638 1.00 87.62 113 GLU A N 1
ATOM 804 C CA . GLU A 1 113 ? 11.858 -30.563 30.547 1.00 87.62 113 GLU A CA 1
ATOM 805 C C . GLU A 1 113 ? 13.151 -31.368 30.406 1.00 87.62 113 GLU A C 1
ATOM 807 O O . GLU A 1 113 ? 13.917 -31.125 29.478 1.00 87.62 113 GLU A O 1
ATOM 812 N N . VAL A 1 114 ? 13.347 -32.404 31.229 1.00 90.94 114 VAL A N 1
ATOM 813 C CA . VAL A 1 114 ? 14.526 -33.284 31.138 1.00 90.94 114 VAL A CA 1
ATOM 814 C C . VAL A 1 114 ? 14.584 -33.993 29.782 1.00 90.94 114 VAL A C 1
ATOM 816 O O . VAL A 1 114 ? 15.642 -34.071 29.156 1.00 90.94 114 VAL A O 1
ATOM 819 N N . ILE A 1 115 ? 13.451 -34.500 29.285 1.00 90.44 115 ILE A N 1
ATOM 820 C CA . ILE A 1 115 ? 13.389 -35.122 27.955 1.00 90.44 115 ILE A CA 1
ATOM 821 C C . ILE A 1 115 ? 13.702 -34.091 26.863 1.00 90.44 115 ILE A C 1
ATOM 823 O O . ILE A 1 115 ? 14.425 -34.410 25.919 1.00 90.44 115 ILE A O 1
ATOM 827 N N . LEU A 1 116 ? 13.195 -32.863 26.983 1.00 92.25 116 LEU A N 1
ATOM 828 C CA . LEU A 1 116 ? 13.422 -31.795 26.014 1.00 92.25 116 LEU A CA 1
ATOM 829 C C . LEU A 1 116 ? 14.880 -31.316 26.010 1.00 92.25 116 LEU A C 1
ATOM 831 O O . LEU A 1 116 ? 15.431 -31.085 24.938 1.00 92.25 116 LEU A O 1
ATOM 835 N N . GLU A 1 117 ? 15.546 -31.265 27.161 1.00 90.88 117 GLU A N 1
ATOM 836 C CA . GLU A 1 117 ? 16.984 -30.991 27.260 1.00 90.88 117 GLU A CA 1
ATOM 837 C C . GLU A 1 117 ? 17.828 -32.107 26.630 1.00 90.88 117 GLU A C 1
ATOM 839 O O . GLU A 1 117 ? 18.814 -31.830 25.943 1.00 90.88 117 GLU A O 1
ATOM 844 N N . LEU A 1 118 ? 17.427 -33.376 26.782 1.00 92.69 118 LEU A N 1
ATOM 845 C CA . LEU A 1 118 ? 18.066 -34.499 26.083 1.00 92.69 118 LEU A CA 1
ATOM 846 C C . LEU A 1 118 ? 17.862 -34.412 24.562 1.00 92.69 118 LEU A C 1
ATOM 848 O O . LEU A 1 118 ? 18.800 -34.673 23.801 1.00 92.69 118 LEU A O 1
ATOM 852 N N . VAL A 1 119 ? 16.668 -34.008 24.109 1.00 92.62 119 VAL A N 1
ATOM 853 C CA . VAL A 1 119 ? 16.386 -33.708 22.693 1.00 92.62 119 VAL A CA 1
ATOM 854 C C . VAL A 1 119 ? 17.264 -32.554 22.210 1.00 92.62 119 VAL A C 1
ATOM 856 O O . VAL A 1 119 ? 17.863 -32.667 21.142 1.00 92.62 119 VAL A O 1
ATOM 859 N N . GLY A 1 120 ? 17.405 -31.486 22.997 1.00 91.50 120 GLY A N 1
ATOM 860 C CA . GLY A 1 120 ? 18.274 -30.348 22.702 1.00 91.50 120 GLY A CA 1
ATOM 861 C C . GLY A 1 120 ? 19.748 -30.743 22.607 1.00 91.50 120 GLY A C 1
ATOM 862 O O . GLY A 1 120 ? 20.439 -30.341 21.672 1.00 91.50 120 GLY A O 1
ATOM 863 N N . GLY A 1 121 ? 20.226 -31.597 23.514 1.00 91.38 121 GLY A N 1
ATOM 864 C CA . GLY A 1 121 ? 21.604 -32.092 23.522 1.00 91.38 121 GLY A CA 1
ATOM 865 C C . GLY A 1 121 ? 21.931 -32.940 22.297 1.00 91.38 121 GLY A C 1
ATOM 866 O O . GLY A 1 121 ? 22.964 -32.737 21.655 1.00 91.38 121 GLY A O 1
ATOM 867 N N . LEU A 1 122 ? 21.029 -33.847 21.918 1.00 92.19 122 LEU A N 1
ATOM 868 C CA . LEU A 1 122 ? 21.167 -34.602 20.674 1.00 92.19 122 LEU A CA 1
ATOM 869 C C . LEU A 1 122 ? 21.005 -33.707 19.438 1.00 92.19 122 LEU A C 1
ATOM 871 O O . LEU A 1 122 ? 21.738 -33.898 18.473 1.00 92.19 122 LEU A O 1
ATOM 875 N N . GLY A 1 123 ? 20.133 -32.696 19.474 1.00 91.62 123 GLY A N 1
ATOM 876 C CA . GLY A 1 123 ? 19.989 -31.692 18.415 1.00 91.62 123 GLY A CA 1
ATOM 877 C C . GLY A 1 123 ? 21.273 -30.889 18.182 1.00 91.62 123 GLY A C 1
ATOM 878 O O . GLY A 1 123 ? 21.695 -30.707 17.041 1.00 91.62 123 GLY A O 1
ATOM 879 N N . ALA A 1 124 ? 21.969 -30.495 19.251 1.00 92.00 124 ALA A N 1
ATOM 880 C CA . ALA A 1 124 ? 23.275 -29.844 19.161 1.00 92.00 124 ALA A CA 1
ATOM 881 C C . ALA A 1 124 ? 24.352 -30.781 18.583 1.00 92.00 124 ALA A C 1
ATOM 883 O O . ALA A 1 124 ? 25.178 -30.359 17.771 1.00 92.00 124 ALA A O 1
ATOM 884 N N . ALA A 1 125 ? 24.330 -32.068 18.947 1.00 90.19 125 ALA A N 1
ATOM 885 C CA . ALA A 1 125 ? 25.221 -33.064 18.354 1.00 90.19 125 ALA A CA 1
ATOM 886 C C . ALA A 1 125 ? 24.931 -33.274 16.856 1.00 90.19 125 ALA A C 1
ATOM 888 O O . ALA A 1 125 ? 25.866 -33.322 16.056 1.00 90.19 125 ALA A O 1
ATOM 889 N N . ILE A 1 126 ? 23.653 -33.342 16.467 1.00 93.44 126 ILE A N 1
ATOM 890 C CA . ILE A 1 126 ? 23.208 -33.418 15.069 1.00 93.44 126 ILE A CA 1
ATOM 891 C C . ILE A 1 126 ? 23.714 -32.210 14.285 1.00 93.44 126 ILE A C 1
ATOM 893 O O . ILE A 1 126 ? 24.335 -32.401 13.245 1.00 93.44 126 ILE A O 1
ATOM 897 N N . PHE A 1 127 ? 23.547 -30.996 14.813 1.00 93.00 127 PHE A N 1
ATOM 898 C CA . PHE A 1 127 ? 24.034 -29.767 14.187 1.00 93.00 127 PHE A CA 1
ATOM 899 C C . PHE A 1 127 ? 25.529 -29.851 13.848 1.00 93.00 127 PHE A C 1
ATOM 901 O O . PHE A 1 127 ? 25.935 -29.631 12.706 1.00 93.00 127 PHE A O 1
ATOM 908 N N . VAL A 1 128 ? 26.362 -30.222 14.824 1.00 91.94 128 VAL A N 1
ATOM 909 C CA . VAL A 1 128 ? 27.814 -30.348 14.622 1.00 91.94 128 VAL A CA 1
ATOM 910 C C . VAL A 1 128 ? 28.139 -31.433 13.593 1.00 91.94 128 VAL A C 1
ATOM 912 O O . VAL A 1 128 ? 28.995 -31.234 12.726 1.00 91.94 128 VAL A O 1
ATOM 915 N N . LEU A 1 129 ? 27.454 -32.574 13.663 1.00 91.75 129 LEU A N 1
ATOM 916 C CA . LEU A 1 129 ? 27.656 -33.688 12.743 1.00 91.75 129 LEU A CA 1
ATOM 917 C C . LEU A 1 129 ? 27.193 -33.362 11.311 1.00 91.75 129 LEU A C 1
ATOM 919 O O . LEU A 1 129 ? 27.851 -33.791 10.367 1.00 91.75 129 LEU A O 1
ATOM 923 N N . GLU A 1 130 ? 26.130 -32.578 11.112 1.00 91.62 130 GLU A N 1
ATOM 924 C CA . GLU A 1 130 ? 25.664 -32.147 9.784 1.00 91.62 130 GLU A CA 1
ATOM 925 C C . GLU A 1 130 ? 26.701 -31.231 9.120 1.00 91.62 130 GLU A C 1
ATOM 927 O O . GLU A 1 130 ? 27.072 -31.453 7.965 1.00 91.62 130 GLU A O 1
ATOM 932 N N . TRP A 1 131 ? 27.269 -30.275 9.863 1.00 90.56 131 TRP A N 1
ATOM 933 C CA . TRP A 1 131 ? 28.372 -29.444 9.365 1.00 90.56 131 TRP A CA 1
ATOM 934 C C . TRP A 1 131 ? 29.636 -30.256 9.077 1.00 90.56 131 TRP A C 1
ATOM 936 O O . TRP A 1 131 ? 30.285 -30.045 8.049 1.00 90.56 131 TRP A O 1
ATOM 946 N N . ALA A 1 132 ? 29.969 -31.227 9.931 1.00 89.81 132 ALA A N 1
ATOM 947 C CA . ALA A 1 132 ? 31.077 -32.142 9.682 1.00 89.81 132 ALA A CA 1
ATOM 948 C C . ALA A 1 132 ? 30.832 -33.006 8.431 1.00 89.81 132 ALA A C 1
ATOM 950 O O . ALA A 1 132 ? 31.740 -33.181 7.619 1.00 89.81 132 ALA A O 1
ATOM 951 N N . ALA A 1 133 ? 29.611 -33.509 8.229 1.00 88.06 133 ALA A N 1
ATOM 952 C CA . ALA A 1 133 ? 29.227 -34.282 7.050 1.00 88.06 133 ALA A CA 1
ATOM 953 C C . ALA A 1 133 ? 29.288 -33.438 5.768 1.00 88.06 133 ALA A C 1
ATOM 955 O O . ALA A 1 133 ? 29.815 -33.915 4.764 1.00 88.06 133 ALA A O 1
ATOM 956 N N . LEU A 1 134 ? 28.832 -32.182 5.803 1.00 87.44 134 LEU A N 1
ATOM 957 C CA . LEU A 1 134 ? 28.938 -31.237 4.686 1.00 87.44 134 LEU A CA 1
ATOM 958 C C . LEU A 1 134 ? 30.400 -30.915 4.347 1.00 87.44 134 LEU A C 1
ATOM 960 O O . LEU A 1 134 ? 30.781 -30.941 3.176 1.00 87.44 134 LEU A O 1
ATOM 964 N N . ALA A 1 135 ? 31.239 -30.676 5.357 1.00 85.25 135 ALA A N 1
ATOM 965 C CA . ALA A 1 135 ? 32.668 -30.437 5.168 1.00 85.25 135 ALA A CA 1
ATOM 966 C C . ALA A 1 135 ? 33.386 -31.670 4.594 1.00 85.25 135 ALA A C 1
ATOM 968 O O . ALA A 1 135 ? 34.207 -31.543 3.687 1.00 85.25 135 ALA A O 1
ATOM 969 N N . LEU A 1 136 ? 33.045 -32.872 5.070 1.00 84.94 136 LEU A N 1
ATOM 970 C CA . LEU A 1 136 ? 33.575 -34.133 4.550 1.00 84.94 136 LEU A CA 1
ATOM 971 C C . LEU A 1 136 ? 33.083 -34.421 3.124 1.00 84.94 136 LEU A C 1
ATOM 973 O O . LEU A 1 136 ? 33.880 -34.863 2.301 1.00 84.94 136 LEU A O 1
ATOM 977 N N . ALA A 1 137 ? 31.822 -34.122 2.798 1.00 82.50 137 ALA A N 1
ATOM 978 C CA . ALA A 1 137 ? 31.288 -34.218 1.436 1.00 82.50 137 ALA A CA 1
ATOM 979 C C . ALA A 1 137 ? 32.017 -33.263 0.481 1.00 82.50 137 ALA A C 1
ATOM 981 O O . ALA A 1 137 ? 32.390 -33.639 -0.630 1.00 82.50 137 ALA A O 1
ATOM 982 N N . PHE A 1 138 ? 32.276 -32.035 0.931 1.00 82.00 138 PHE A N 1
ATOM 983 C CA . PHE A 1 138 ? 33.052 -31.055 0.181 1.00 82.00 138 PHE A CA 1
ATOM 984 C C . PHE A 1 138 ? 34.513 -31.497 -0.004 1.00 82.00 138 PHE A C 1
ATOM 986 O O . PHE A 1 138 ? 35.047 -31.418 -1.108 1.00 82.00 138 PHE A O 1
ATOM 993 N N . ALA A 1 139 ? 35.149 -32.033 1.041 1.00 77.25 139 ALA A N 1
ATOM 994 C CA . ALA A 1 139 ? 36.510 -32.562 0.973 1.00 77.25 139 ALA A CA 1
ATOM 995 C C . ALA A 1 139 ? 36.621 -33.796 0.061 1.00 77.25 139 ALA A C 1
ATOM 997 O O . ALA A 1 139 ? 37.605 -33.933 -0.663 1.00 77.25 139 ALA A O 1
ATOM 998 N N . LEU A 1 140 ? 35.612 -34.674 0.057 1.00 74.44 140 LEU A N 1
ATOM 999 C CA . LEU A 1 140 ? 35.521 -35.790 -0.886 1.00 74.44 140 LEU A CA 1
ATOM 1000 C C . LEU A 1 140 ? 35.424 -35.296 -2.325 1.00 74.44 140 LEU A C 1
ATOM 1002 O O . LEU A 1 140 ? 36.123 -35.822 -3.181 1.00 74.44 140 LEU A O 1
ATOM 1006 N N . ARG A 1 141 ? 34.649 -34.238 -2.574 1.00 68.62 141 ARG A N 1
ATOM 1007 C CA . ARG A 1 141 ? 34.540 -33.617 -3.897 1.00 68.62 141 ARG A CA 1
ATOM 1008 C C . ARG A 1 141 ? 35.860 -33.011 -4.379 1.00 68.62 141 ARG A C 1
ATOM 1010 O O . ARG A 1 141 ? 36.232 -33.215 -5.525 1.00 68.62 141 ARG A O 1
ATOM 1017 N N . LEU A 1 142 ? 36.589 -32.318 -3.503 1.00 60.03 142 LEU A N 1
ATOM 1018 C CA . LEU A 1 142 ? 37.924 -31.796 -3.822 1.00 60.03 142 LEU A CA 1
ATOM 1019 C C . LEU A 1 142 ? 38.971 -32.908 -4.012 1.00 60.03 142 LEU A C 1
ATOM 1021 O O . LEU A 1 142 ? 39.955 -32.713 -4.721 1.00 60.03 142 LEU A O 1
ATOM 1025 N N . GLY A 1 143 ? 38.777 -34.063 -3.370 1.00 50.84 143 GLY A N 1
ATOM 1026 C CA . GLY A 1 143 ? 39.618 -35.249 -3.541 1.00 50.84 143 GLY A CA 1
ATOM 1027 C C . GLY A 1 143 ? 39.338 -36.029 -4.831 1.00 50.84 143 GLY A C 1
ATOM 1028 O O . GLY A 1 143 ? 40.264 -36.624 -5.381 1.00 50.84 143 GLY A O 1
ATOM 1029 N N . ASP A 1 144 ? 38.095 -35.997 -5.321 1.00 44.84 144 ASP A N 1
ATOM 1030 C CA . ASP A 1 144 ? 37.634 -36.665 -6.550 1.00 44.84 144 ASP A CA 1
ATOM 1031 C C . ASP A 1 144 ? 38.120 -35.949 -7.826 1.00 44.84 144 ASP A C 1
ATOM 1033 O O . ASP A 1 144 ? 38.373 -36.576 -8.852 1.00 44.84 144 ASP A O 1
ATOM 1037 N N . ASP A 1 145 ? 38.414 -34.646 -7.735 1.00 43.84 145 ASP A N 1
ATOM 1038 C CA . ASP A 1 145 ? 39.115 -33.892 -8.787 1.00 43.84 145 ASP A CA 1
ATOM 1039 C C . ASP A 1 145 ? 40.578 -34.373 -9.009 1.00 43.84 145 ASP A C 1
ATOM 1041 O O . ASP A 1 145 ? 41.251 -33.912 -9.938 1.00 43.84 145 ASP A O 1
ATOM 1045 N N . GLY A 1 146 ? 41.084 -35.299 -8.174 1.00 40.31 146 GLY A N 1
ATOM 1046 C CA . GLY A 1 146 ? 42.482 -35.743 -8.136 1.00 40.31 146 GLY A CA 1
ATOM 1047 C C . GLY A 1 146 ? 42.770 -37.244 -8.312 1.00 40.31 146 GLY A C 1
ATOM 1048 O O . GLY A 1 146 ? 43.950 -37.600 -8.324 1.00 40.31 146 GLY A O 1
ATOM 1049 N N . ALA A 1 147 ? 41.785 -38.138 -8.460 1.00 33.31 147 ALA A N 1
ATOM 1050 C CA . ALA A 1 147 ? 42.052 -39.574 -8.642 1.00 33.31 147 ALA A CA 1
ATOM 1051 C C . ALA A 1 147 ? 41.018 -40.256 -9.555 1.00 33.31 147 ALA A C 1
ATOM 1053 O O . ALA A 1 147 ? 39.833 -40.273 -9.262 1.00 33.31 147 ALA A O 1
ATOM 1054 N N . ASP A 1 148 ? 41.504 -40.810 -10.670 1.00 39.84 148 ASP A N 1
ATOM 1055 C CA . ASP A 1 148 ? 40.733 -41.416 -11.761 1.00 39.84 148 ASP A CA 1
ATOM 1056 C C . ASP A 1 148 ? 39.801 -42.574 -11.342 1.00 39.84 148 ASP A C 1
ATOM 1058 O O . ASP A 1 148 ? 40.211 -43.467 -10.599 1.00 39.84 148 ASP A O 1
ATOM 1062 N N . GLY A 1 149 ? 38.631 -42.655 -11.990 1.00 31.45 149 GLY A N 1
ATOM 1063 C CA . GLY A 1 149 ? 37.936 -43.923 -12.233 1.00 31.45 149 GLY A CA 1
ATOM 1064 C C . GLY A 1 149 ? 36.427 -43.802 -12.436 1.00 31.45 149 GLY A C 1
ATOM 1065 O O . GLY A 1 149 ? 35.693 -43.798 -11.464 1.00 31.45 149 GLY A O 1
ATOM 1066 N N . ASP A 1 150 ? 35.968 -43.774 -13.690 1.00 29.34 150 ASP A N 1
ATOM 1067 C CA . ASP A 1 150 ? 34.993 -44.790 -14.104 1.00 29.34 150 ASP A CA 1
ATOM 1068 C C . ASP A 1 150 ? 34.905 -44.915 -15.629 1.00 29.34 150 ASP A C 1
ATOM 1070 O O . ASP A 1 150 ? 34.814 -43.945 -16.391 1.00 29.34 150 ASP A O 1
ATOM 1074 N N . GLU A 1 151 ? 35.009 -46.167 -16.059 1.00 37.44 151 GLU A N 1
ATOM 1075 C CA . GLU A 1 151 ? 34.798 -46.642 -17.413 1.00 37.44 151 GLU A CA 1
ATOM 1076 C C . GLU A 1 151 ? 33.354 -46.383 -17.855 1.00 37.44 151 GLU A C 1
ATOM 1078 O O . GLU A 1 151 ? 32.407 -46.827 -17.221 1.00 37.44 151 GLU A O 1
ATOM 1083 N N . HIS A 1 152 ? 33.188 -45.759 -19.020 1.00 32.09 152 HIS A N 1
ATOM 1084 C CA . HIS A 1 152 ? 32.339 -46.324 -20.064 1.00 32.09 152 HIS A CA 1
ATOM 1085 C C . HIS A 1 152 ? 32.801 -45.813 -21.436 1.00 32.09 152 HIS A C 1
ATOM 1087 O O . HIS A 1 152 ? 33.089 -44.635 -21.654 1.00 32.09 152 HIS A O 1
ATOM 1093 N N . ASP A 1 153 ? 32.945 -46.782 -22.326 1.00 35.25 153 ASP A N 1
ATOM 1094 C CA . ASP A 1 153 ? 33.500 -46.740 -23.671 1.00 35.25 153 ASP A CA 1
ATOM 1095 C C . ASP A 1 153 ? 32.812 -45.723 -24.614 1.00 35.25 153 ASP A C 1
ATOM 1097 O O . ASP A 1 153 ? 31.592 -45.565 -24.593 1.00 35.25 153 ASP A O 1
ATOM 1101 N N . GLY A 1 154 ? 33.609 -45.055 -25.468 1.00 31.92 154 GLY A N 1
ATOM 1102 C CA . GLY A 1 154 ? 33.116 -44.292 -26.629 1.00 31.92 154 GLY A CA 1
ATOM 1103 C C . GLY A 1 154 ? 33.339 -42.762 -26.685 1.00 31.92 154 GLY A C 1
ATOM 1104 O O . GLY A 1 154 ? 32.384 -41.996 -26.721 1.00 31.92 154 GLY A O 1
ATOM 1105 N N . GLY A 1 155 ? 34.589 -42.291 -26.845 1.00 37.47 155 GLY A N 1
ATOM 1106 C CA . GLY A 1 155 ? 34.905 -41.041 -27.586 1.00 37.47 155 GLY A CA 1
ATOM 1107 C C . GLY A 1 155 ? 34.872 -39.679 -26.844 1.00 37.47 155 GLY A C 1
ATOM 1108 O O . GLY A 1 155 ? 33.880 -38.958 -26.836 1.00 37.47 155 GLY A O 1
ATOM 1109 N N . ARG A 1 156 ? 36.032 -39.232 -26.335 1.00 44.00 156 ARG A N 1
ATOM 1110 C CA . ARG A 1 156 ? 36.263 -37.984 -25.557 1.00 44.00 156 ARG A CA 1
ATOM 1111 C C . ARG A 1 156 ? 36.017 -36.649 -26.311 1.00 44.00 156 ARG A C 1
ATOM 1113 O O . ARG A 1 156 ? 36.860 -36.208 -27.101 1.00 44.00 156 ARG A O 1
ATOM 1120 N N . SER A 1 157 ? 34.946 -35.927 -25.952 1.00 52.69 157 SER A N 1
ATOM 1121 C CA . SER A 1 157 ? 34.678 -34.513 -26.305 1.00 52.69 157 SER A CA 1
ATOM 1122 C C . SER A 1 157 ? 34.519 -33.646 -25.040 1.00 52.69 157 SER A C 1
ATOM 1124 O O . SER A 1 157 ? 33.871 -34.070 -24.091 1.00 52.69 157 SER A O 1
ATOM 1126 N N . LYS A 1 158 ? 35.095 -32.433 -25.009 1.00 67.31 158 LYS A N 1
ATOM 1127 C CA . LYS A 1 158 ? 35.031 -31.462 -23.895 1.00 67.31 158 LYS A CA 1
ATOM 1128 C C . LYS A 1 158 ? 34.386 -30.144 -24.352 1.00 67.31 158 LYS A C 1
ATOM 1130 O O . LYS A 1 158 ? 34.787 -29.592 -25.373 1.00 67.31 158 LYS A O 1
ATOM 1135 N N . SER A 1 159 ? 33.408 -29.624 -23.608 1.00 63.16 159 SER A N 1
ATOM 1136 C CA . SER A 1 159 ? 32.760 -28.325 -23.884 1.00 63.16 159 SER A CA 1
ATOM 1137 C C . SER A 1 159 ? 33.456 -27.186 -23.127 1.00 63.16 159 SER A C 1
ATOM 1139 O O . SER A 1 159 ? 33.857 -27.372 -21.980 1.00 63.16 159 SER A O 1
ATOM 1141 N N . MET A 1 160 ? 33.617 -26.017 -23.749 1.00 76.06 160 MET A N 1
ATOM 1142 C CA . MET A 1 160 ? 34.281 -24.838 -23.174 1.00 76.06 160 MET A CA 1
ATOM 1143 C C . MET A 1 160 ? 33.337 -23.634 -23.147 1.00 76.06 160 MET A C 1
ATOM 1145 O O . MET A 1 160 ? 32.601 -23.406 -24.104 1.00 76.06 160 MET A O 1
ATOM 1149 N N . ARG A 1 161 ? 33.392 -22.845 -22.064 1.00 65.00 161 ARG A N 1
ATOM 1150 C CA . ARG A 1 161 ? 32.499 -21.691 -21.827 1.00 65.00 161 ARG A CA 1
ATOM 1151 C C . ARG A 1 161 ? 33.106 -20.329 -22.194 1.00 65.00 161 ARG A C 1
ATOM 1153 O O . ARG A 1 161 ? 32.365 -19.382 -22.405 1.00 65.00 161 ARG A O 1
ATOM 1160 N N . SER A 1 162 ? 34.436 -20.217 -22.285 1.00 68.81 162 SER A N 1
ATOM 1161 C CA . SER A 1 162 ? 35.134 -18.936 -22.489 1.00 68.81 162 SER A CA 1
ATOM 1162 C C . SER A 1 162 ? 35.966 -18.903 -23.773 1.00 68.81 162 SER A C 1
ATOM 1164 O O . SER A 1 162 ? 36.692 -19.848 -24.098 1.00 68.81 162 SER A O 1
ATOM 1166 N N . ARG A 1 163 ? 35.914 -17.759 -24.471 1.00 79.81 163 ARG A N 1
ATOM 1167 C CA . ARG A 1 163 ? 36.736 -17.449 -25.653 1.00 79.81 163 ARG A CA 1
ATOM 1168 C C . ARG A 1 163 ? 38.235 -17.447 -25.332 1.00 79.81 163 ARG A C 1
ATOM 1170 O O . ARG A 1 163 ? 39.033 -17.902 -26.148 1.00 79.81 163 ARG A O 1
ATOM 1177 N N . THR A 1 164 ? 38.617 -16.977 -24.145 1.00 77.38 164 THR A N 1
ATOM 1178 C CA . THR A 1 164 ? 40.021 -16.907 -23.709 1.00 77.38 164 THR A CA 1
ATOM 1179 C C . THR A 1 164 ? 40.602 -18.308 -23.530 1.00 77.38 164 THR A C 1
ATOM 1181 O O . THR A 1 164 ? 41.666 -18.611 -24.064 1.00 77.38 164 THR A O 1
ATOM 1184 N N . SER A 1 165 ? 39.857 -19.209 -22.881 1.00 76.00 165 SER A N 1
ATOM 1185 C CA . SER A 1 165 ? 40.249 -20.615 -22.711 1.00 76.00 165 SER A CA 1
ATOM 1186 C C . SER A 1 165 ? 40.354 -21.354 -24.048 1.00 76.00 165 SER A C 1
ATOM 1188 O O . SER A 1 165 ? 41.249 -22.179 -24.235 1.00 76.00 165 SER A O 1
ATOM 1190 N N . PHE A 1 166 ? 39.477 -21.028 -25.002 1.00 86.69 166 PHE A N 1
ATOM 1191 C CA . PHE A 1 166 ? 39.537 -21.567 -26.359 1.00 86.69 166 PHE A CA 1
ATOM 1192 C C . PHE A 1 166 ? 40.810 -21.129 -27.096 1.00 86.69 166 PHE A C 1
ATOM 1194 O O . PHE A 1 166 ? 41.509 -21.981 -27.640 1.00 86.69 166 PHE A O 1
ATOM 1201 N N . LEU A 1 167 ? 41.156 -19.837 -27.077 1.00 84.88 167 LEU A N 1
ATOM 1202 C CA . LEU A 1 167 ? 42.373 -19.331 -27.728 1.00 84.88 167 LEU A CA 1
ATOM 1203 C C . LEU A 1 167 ? 43.651 -19.874 -27.077 1.00 84.88 167 LEU A C 1
ATOM 1205 O O . LEU A 1 167 ? 44.587 -20.233 -27.788 1.00 84.88 167 LEU A O 1
ATOM 1209 N N . LEU A 1 168 ? 43.677 -20.003 -25.747 1.00 82.12 168 LEU A N 1
ATOM 1210 C CA . LEU A 1 168 ? 44.778 -20.655 -25.031 1.00 82.12 168 LEU A CA 1
ATOM 1211 C C . LEU A 1 168 ? 44.919 -22.125 -25.442 1.00 82.12 168 LEU A C 1
ATOM 1213 O O . LEU A 1 168 ? 46.029 -22.590 -25.685 1.00 82.12 168 LEU A O 1
ATOM 1217 N N . THR A 1 169 ? 43.802 -22.841 -25.599 1.00 84.06 169 THR A N 1
ATOM 1218 C CA . THR A 1 169 ? 43.799 -24.242 -26.048 1.00 84.06 169 THR A CA 1
ATOM 1219 C C . THR A 1 169 ? 44.245 -24.372 -27.505 1.00 84.06 169 THR A C 1
ATOM 1221 O O . THR A 1 169 ? 45.019 -25.269 -27.827 1.00 84.06 169 THR A O 1
ATOM 1224 N N . ALA A 1 170 ? 43.823 -23.453 -28.377 1.00 83.69 170 ALA A N 1
ATOM 1225 C CA . ALA A 1 170 ? 44.220 -23.411 -29.784 1.00 83.69 170 ALA A CA 1
ATOM 1226 C C . ALA A 1 170 ? 45.711 -23.080 -29.984 1.00 83.69 170 ALA A C 1
ATOM 1228 O O . ALA A 1 170 ? 46.284 -23.455 -31.000 1.00 83.69 170 ALA A O 1
ATOM 1229 N N . ARG A 1 171 ? 46.349 -22.405 -29.018 1.00 84.62 171 ARG A N 1
ATOM 1230 C CA . ARG A 1 171 ? 47.789 -22.087 -29.025 1.00 84.62 171 ARG A CA 1
ATOM 1231 C C . ARG A 1 171 ? 48.671 -23.183 -28.422 1.00 84.62 171 ARG A C 1
ATOM 1233 O O . ARG A 1 171 ? 49.893 -23.046 -28.423 1.00 84.62 171 ARG A O 1
ATOM 1240 N N . ARG A 1 172 ? 48.089 -24.262 -27.889 1.00 83.19 172 ARG A N 1
ATOM 1241 C CA . ARG A 1 172 ? 48.873 -25.380 -27.350 1.00 83.19 172 ARG A CA 1
ATOM 1242 C C . ARG A 1 172 ? 49.619 -26.100 -28.470 1.00 83.19 172 ARG A C 1
ATOM 1244 O O . ARG A 1 172 ? 49.076 -26.314 -29.548 1.00 83.19 172 ARG A O 1
ATOM 1251 N N . LYS A 1 173 ? 50.828 -26.578 -28.165 1.00 81.44 173 LYS A N 1
ATOM 1252 C CA . LYS A 1 173 ? 51.678 -27.334 -29.104 1.00 81.44 173 LYS A CA 1
ATOM 1253 C C . LYS A 1 173 ? 51.031 -28.625 -29.628 1.00 81.44 173 LYS A C 1
ATOM 1255 O O . LYS A 1 173 ? 51.458 -29.147 -30.648 1.00 81.44 173 LYS A O 1
ATOM 1260 N N . ASP A 1 174 ? 50.023 -29.153 -28.932 1.00 81.00 174 ASP A N 1
ATOM 1261 C CA . ASP A 1 174 ? 49.319 -30.383 -29.298 1.00 81.00 174 ASP A CA 1
ATOM 1262 C C . ASP A 1 174 ? 47.983 -30.157 -30.030 1.00 81.00 174 ASP A C 1
ATOM 1264 O O . ASP A 1 174 ? 47.286 -31.132 -30.331 1.00 81.00 174 ASP A O 1
ATOM 1268 N N . ALA A 1 175 ? 47.607 -28.902 -30.303 1.00 83.94 175 ALA A N 1
ATOM 1269 C CA . ALA A 1 175 ? 46.451 -28.561 -31.126 1.00 83.94 175 ALA A CA 1
ATOM 1270 C C . ALA A 1 175 ? 46.782 -28.783 -32.612 1.00 83.94 175 ALA A C 1
ATOM 1272 O O . ALA A 1 175 ? 47.747 -28.231 -33.128 1.00 83.94 175 ALA A O 1
ATOM 1273 N N . ARG A 1 176 ? 45.987 -29.616 -33.296 1.00 82.38 176 ARG A N 1
ATOM 1274 C CA . ARG A 1 176 ? 46.251 -30.048 -34.682 1.00 82.38 176 ARG A CA 1
ATOM 1275 C C . ARG A 1 176 ? 45.346 -29.375 -35.710 1.00 82.38 176 ARG A C 1
ATOM 1277 O O . ARG A 1 176 ? 45.805 -29.026 -36.789 1.00 82.38 176 ARG A O 1
ATOM 1284 N N . SER A 1 177 ? 44.061 -29.203 -35.399 1.00 84.81 177 SER A N 1
ATOM 1285 C CA . SER A 1 177 ? 43.097 -28.619 -36.341 1.00 84.81 177 SER A CA 1
ATOM 1286 C C . SER A 1 177 ? 41.910 -27.977 -35.634 1.00 84.81 177 SER A C 1
ATOM 1288 O O . SER A 1 177 ? 41.502 -28.439 -34.566 1.00 84.81 177 SER A O 1
ATOM 1290 N N . VAL A 1 178 ? 41.281 -26.991 -36.268 1.00 91.19 178 VAL A N 1
ATOM 1291 C CA . VAL A 1 178 ? 40.022 -26.385 -35.815 1.00 91.19 178 VAL A CA 1
ATOM 1292 C C . VAL A 1 178 ? 38.954 -26.581 -36.874 1.00 91.19 178 VAL A C 1
ATOM 1294 O O . VAL A 1 178 ? 39.142 -26.192 -38.020 1.00 91.19 178 VAL A O 1
ATOM 1297 N N . ARG A 1 179 ? 37.813 -27.155 -36.490 1.00 87.75 179 ARG A N 1
ATOM 1298 C CA . ARG A 1 179 ? 36.625 -27.236 -37.341 1.00 87.75 179 ARG A CA 1
ATOM 1299 C C . ARG A 1 179 ? 35.605 -26.187 -36.919 1.00 87.75 179 ARG A C 1
ATOM 1301 O O . ARG A 1 179 ? 35.165 -26.195 -35.770 1.00 87.75 179 ARG A O 1
ATOM 1308 N N . ILE A 1 180 ? 35.217 -25.319 -37.841 1.00 90.00 180 ILE A N 1
ATOM 1309 C CA . ILE A 1 180 ? 34.195 -24.292 -37.638 1.00 90.00 1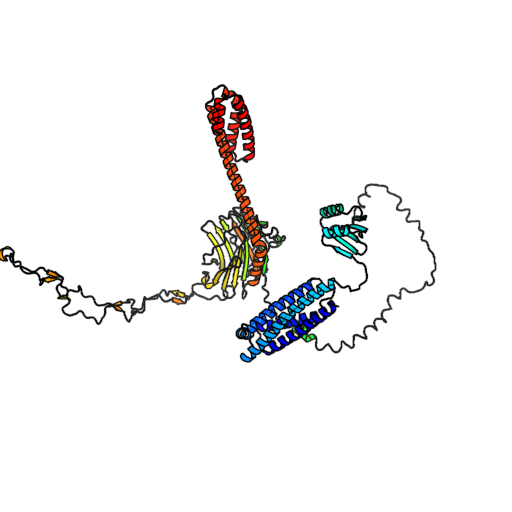80 ILE A CA 1
ATOM 1310 C C . ILE A 1 180 ? 32.926 -24.766 -38.342 1.00 90.00 180 ILE A C 1
ATOM 1312 O O . ILE A 1 180 ? 32.932 -25.018 -39.544 1.00 90.00 180 ILE A O 1
ATOM 1316 N N . LYS A 1 181 ? 31.842 -24.928 -37.583 1.00 85.44 181 LYS A N 1
ATOM 1317 C CA . LYS A 1 181 ? 30.537 -25.340 -38.104 1.00 85.44 181 LYS A CA 1
ATOM 1318 C C . LYS A 1 181 ? 29.531 -24.219 -37.882 1.00 85.44 181 LYS A C 1
ATOM 1320 O O . LYS A 1 181 ? 29.215 -23.920 -36.728 1.00 85.44 181 LYS A O 1
ATOM 1325 N N . ARG A 1 182 ? 29.028 -23.624 -38.964 1.00 83.69 182 ARG A N 1
ATOM 1326 C CA . ARG A 1 182 ? 27.974 -22.602 -38.900 1.00 83.69 182 ARG A CA 1
ATOM 1327 C C . ARG A 1 182 ? 26.600 -23.278 -38.900 1.00 83.69 182 ARG A C 1
ATOM 1329 O O . ARG A 1 182 ? 26.329 -24.143 -39.731 1.00 83.69 182 ARG A O 1
ATOM 1336 N N . SER A 1 183 ? 25.770 -22.923 -37.925 1.00 76.62 183 SER A N 1
ATOM 1337 C CA . SER A 1 183 ? 24.350 -23.284 -37.828 1.00 76.62 183 SER A CA 1
ATOM 1338 C C . SER A 1 183 ? 23.503 -22.011 -37.891 1.00 76.62 183 SER A C 1
ATOM 1340 O O . SER A 1 183 ? 24.051 -20.919 -37.762 1.00 76.62 183 SER A O 1
ATOM 1342 N N . LYS A 1 184 ? 22.179 -22.147 -38.044 1.00 70.56 184 LYS A N 1
ATOM 1343 C CA . LYS A 1 184 ? 21.237 -21.012 -38.062 1.00 70.56 184 LYS A CA 1
ATOM 1344 C C . LYS A 1 184 ? 21.318 -20.151 -36.788 1.00 70.56 184 LYS A C 1
ATOM 1346 O O . LYS A 1 184 ? 21.272 -18.934 -36.894 1.00 70.56 184 LYS A O 1
ATOM 1351 N N . ASP A 1 185 ? 21.543 -20.788 -35.633 1.00 68.31 185 ASP A N 1
ATOM 1352 C CA . ASP A 1 185 ? 21.442 -20.135 -34.313 1.00 68.31 185 ASP A CA 1
ATOM 1353 C C . ASP A 1 185 ? 22.785 -20.010 -33.557 1.00 68.31 185 ASP A C 1
ATOM 1355 O O . ASP A 1 185 ? 22.848 -19.431 -32.470 1.00 68.31 185 ASP A O 1
ATOM 1359 N N . ALA A 1 186 ? 23.869 -20.608 -34.076 1.00 83.31 186 ALA A N 1
ATOM 1360 C CA . ALA A 1 186 ? 25.194 -20.573 -33.445 1.00 83.31 186 ALA A CA 1
ATOM 1361 C C . ALA A 1 186 ? 26.327 -21.024 -34.381 1.00 83.31 186 ALA A C 1
ATOM 1363 O O . ALA A 1 186 ? 26.163 -21.920 -35.215 1.00 83.31 186 ALA A O 1
ATOM 1364 N N . VAL A 1 187 ? 27.532 -20.505 -34.148 1.00 85.81 187 VAL A N 1
ATOM 1365 C CA . VAL A 1 187 ? 28.787 -20.980 -34.743 1.00 85.81 187 VAL A CA 1
ATOM 1366 C C . VAL A 1 187 ? 29.545 -21.833 -33.722 1.00 85.81 187 VAL A C 1
ATOM 1368 O O . VAL A 1 187 ? 29.889 -21.373 -32.632 1.00 85.81 187 VAL A O 1
ATOM 1371 N N . LYS A 1 188 ? 29.819 -23.099 -34.060 1.00 88.19 188 LYS A N 1
ATOM 1372 C CA . LYS A 1 188 ? 30.556 -24.039 -33.197 1.00 88.19 188 LYS A CA 1
ATOM 1373 C C . LYS A 1 188 ? 32.006 -24.166 -33.654 1.00 88.19 188 LYS A C 1
ATOM 1375 O O . LYS A 1 188 ? 32.262 -24.620 -34.767 1.00 88.19 188 LYS A O 1
ATOM 1380 N N . PHE A 1 189 ? 32.948 -23.851 -32.772 1.00 90.38 189 PHE A N 1
ATOM 1381 C CA . PHE A 1 189 ? 34.383 -24.024 -32.980 1.00 90.38 189 PHE A CA 1
ATOM 1382 C C . PHE A 1 189 ? 34.866 -25.285 -32.265 1.00 90.38 189 PHE A C 1
ATOM 1384 O O . PHE A 1 189 ? 34.731 -25.402 -31.048 1.00 90.38 189 PHE A O 1
ATOM 1391 N N . LYS A 1 190 ? 35.443 -26.232 -33.003 1.00 89.44 190 LYS A N 1
ATOM 1392 C CA . LYS A 1 190 ? 35.929 -27.510 -32.475 1.00 89.44 190 LYS A CA 1
ATOM 1393 C C . LYS A 1 190 ? 37.436 -27.645 -32.678 1.00 89.44 190 LYS A C 1
ATOM 1395 O O . LYS A 1 190 ? 37.870 -27.900 -33.794 1.00 89.44 190 LYS A O 1
ATOM 1400 N N . VAL A 1 191 ? 38.232 -27.500 -31.623 1.00 91.00 191 VAL A N 1
ATOM 1401 C CA . VAL A 1 191 ? 39.694 -27.679 -31.664 1.00 91.00 191 VAL A CA 1
ATOM 1402 C C . VAL A 1 191 ? 40.023 -29.133 -31.350 1.00 91.00 191 VAL A C 1
ATOM 1404 O O . VAL A 1 191 ? 39.681 -29.642 -30.281 1.00 91.00 191 VAL A O 1
ATOM 1407 N N . ARG A 1 192 ? 40.705 -29.818 -32.267 1.00 86.25 192 ARG A N 1
ATOM 1408 C CA . ARG A 1 192 ? 41.241 -31.157 -32.031 1.00 86.25 192 ARG A CA 1
ATOM 1409 C C . ARG A 1 192 ? 42.648 -31.045 -31.461 1.00 86.25 192 ARG A C 1
ATOM 1411 O O . ARG A 1 192 ? 43.570 -30.624 -32.157 1.00 86.25 192 ARG A O 1
ATOM 1418 N N . CYS A 1 193 ? 42.809 -31.488 -30.222 1.00 84.75 193 CYS A N 1
ATOM 1419 C CA . CYS A 1 193 ? 44.112 -31.719 -29.612 1.00 84.75 193 CYS A CA 1
ATOM 1420 C C . CYS A 1 193 ? 44.471 -33.210 -29.673 1.00 84.75 193 CYS A C 1
ATOM 1422 O O . CYS A 1 193 ? 43.652 -34.054 -30.062 1.00 84.75 193 CYS A O 1
ATOM 1424 N N . SER A 1 194 ? 45.693 -33.539 -29.256 1.00 75.75 194 SER A N 1
ATOM 1425 C CA . SER A 1 194 ? 46.187 -34.917 -29.130 1.00 75.75 194 SER A CA 1
ATOM 1426 C C . SER A 1 194 ? 45.178 -35.846 -28.431 1.00 75.75 194 SER A C 1
ATOM 1428 O O . SER A 1 194 ? 44.819 -36.895 -28.967 1.00 75.75 194 SER A O 1
ATOM 1430 N N . ARG A 1 195 ? 44.644 -35.412 -27.280 1.00 66.69 195 ARG A N 1
ATOM 1431 C CA . ARG A 1 195 ? 43.840 -36.248 -26.370 1.00 66.69 195 ARG A CA 1
ATOM 1432 C C . ARG A 1 195 ? 42.334 -35.964 -26.373 1.00 66.69 195 ARG A C 1
ATOM 1434 O O . ARG A 1 195 ? 41.555 -36.866 -26.085 1.00 66.69 195 ARG A O 1
ATOM 1441 N N . TYR A 1 196 ? 41.910 -34.743 -26.695 1.00 78.94 196 TYR A N 1
ATOM 1442 C CA . TYR A 1 196 ? 40.511 -34.315 -26.571 1.00 78.94 196 TYR A CA 1
ATOM 1443 C C . TYR A 1 196 ? 40.066 -33.475 -27.770 1.00 78.94 196 TYR A C 1
ATOM 1445 O O . TYR A 1 196 ? 40.859 -32.725 -28.346 1.00 78.94 196 TYR A O 1
ATOM 1453 N N . LEU A 1 197 ? 38.783 -33.578 -28.121 1.00 81.31 197 LEU A N 1
ATOM 1454 C CA . LEU A 1 197 ? 38.113 -32.593 -28.967 1.00 81.31 197 LEU A CA 1
ATOM 1455 C C . LEU A 1 197 ? 37.464 -31.537 -28.073 1.00 81.31 197 LEU A C 1
ATOM 1457 O O . LEU A 1 197 ? 36.565 -31.859 -27.303 1.00 81.31 197 LEU A O 1
ATOM 1461 N N . TYR A 1 198 ? 37.896 -30.289 -28.180 1.00 84.00 198 TYR A N 1
ATOM 1462 C CA . TYR A 1 198 ? 37.342 -29.180 -27.413 1.00 84.00 198 TYR A CA 1
ATOM 1463 C C . TYR A 1 198 ? 36.336 -28.397 -28.258 1.00 84.00 198 TYR A C 1
ATOM 1465 O O . TYR A 1 198 ? 36.663 -28.016 -29.376 1.00 84.00 198 TYR A O 1
ATOM 1473 N N . THR A 1 199 ? 35.131 -28.135 -27.748 1.00 86.31 199 THR A N 1
ATOM 1474 C CA . THR A 1 199 ? 34.061 -27.421 -28.471 1.00 86.31 199 THR A CA 1
ATOM 1475 C C . THR A 1 199 ? 33.672 -26.126 -27.753 1.00 86.31 199 THR A C 1
ATOM 1477 O O . THR A 1 199 ? 33.352 -26.163 -26.570 1.00 86.31 199 THR A O 1
ATOM 1480 N N . LEU A 1 200 ? 33.652 -25.002 -28.473 1.00 87.56 200 LEU A N 1
ATOM 1481 C CA . LEU A 1 200 ? 33.110 -23.705 -28.044 1.00 87.56 200 LEU A CA 1
ATOM 1482 C C . LEU A 1 200 ? 31.922 -23.332 -28.945 1.00 87.56 200 LEU A C 1
ATOM 1484 O O . LEU A 1 200 ? 32.037 -23.414 -30.167 1.00 87.56 200 LEU A O 1
ATOM 1488 N N . CYS A 1 201 ? 30.799 -22.911 -28.362 1.00 84.38 201 CYS A N 1
ATOM 1489 C CA . CYS A 1 201 ? 29.640 -22.400 -29.105 1.00 84.38 201 CYS A CA 1
ATOM 1490 C C . CYS A 1 201 ? 29.558 -20.875 -28.954 1.00 84.38 201 CYS A C 1
ATOM 1492 O O . CYS A 1 201 ? 29.649 -20.370 -27.839 1.00 84.38 201 CYS A O 1
ATOM 1494 N N . VAL A 1 202 ? 29.402 -20.153 -30.066 1.00 84.56 202 VAL A N 1
ATOM 1495 C CA . VAL A 1 202 ? 29.277 -18.688 -30.106 1.00 84.56 202 VAL A CA 1
ATOM 1496 C C . VAL A 1 202 ? 27.997 -18.332 -30.859 1.00 84.56 202 VAL A C 1
ATOM 1498 O O . VAL A 1 202 ? 27.839 -18.734 -32.008 1.00 84.56 202 VAL A O 1
ATOM 1501 N N . HIS A 1 203 ? 27.087 -17.602 -30.217 1.00 84.88 203 HIS A N 1
ATOM 1502 C CA . HIS A 1 203 ? 25.784 -17.235 -30.795 1.00 84.88 203 HIS A CA 1
ATOM 1503 C C . HIS A 1 203 ? 25.830 -15.965 -31.661 1.00 84.88 203 HIS A C 1
ATOM 1505 O O . HIS A 1 203 ? 24.997 -15.781 -32.537 1.00 84.88 203 HIS A O 1
ATOM 1511 N N . ASP A 1 204 ? 26.836 -15.117 -31.455 1.00 85.06 204 ASP A N 1
ATOM 1512 C CA . ASP A 1 204 ? 27.012 -13.842 -32.153 1.00 85.06 204 ASP A CA 1
ATOM 1513 C C . ASP A 1 204 ? 27.947 -14.003 -33.368 1.00 85.06 204 ASP A C 1
ATOM 1515 O O . ASP A 1 204 ? 29.109 -14.415 -33.235 1.00 85.06 204 ASP A O 1
ATOM 1519 N N . THR A 1 205 ? 27.429 -13.686 -34.557 1.00 79.88 205 THR A N 1
ATOM 1520 C CA . THR A 1 205 ? 28.116 -13.863 -35.846 1.00 79.88 205 THR A CA 1
ATOM 1521 C C . THR A 1 205 ? 29.361 -12.983 -35.977 1.00 79.88 205 THR A C 1
ATOM 1523 O O . THR A 1 205 ? 30.397 -13.452 -36.462 1.00 79.88 205 THR A O 1
ATOM 1526 N N . ASP A 1 206 ? 29.318 -11.745 -35.486 1.00 79.81 206 ASP A N 1
ATOM 1527 C CA . ASP A 1 206 ? 30.442 -10.808 -35.566 1.00 79.81 206 ASP A CA 1
ATOM 1528 C C . ASP A 1 206 ? 31.552 -11.204 -34.596 1.00 79.81 206 ASP A C 1
ATOM 1530 O O . ASP A 1 206 ? 32.741 -11.199 -34.944 1.00 79.81 206 ASP A O 1
ATOM 1534 N N . LYS A 1 207 ? 31.186 -11.648 -33.388 1.00 83.69 207 LYS A N 1
ATOM 1535 C CA . LYS A 1 207 ? 32.146 -12.202 -32.421 1.00 83.69 207 LYS A CA 1
ATOM 1536 C C . LYS A 1 207 ? 32.781 -13.494 -32.929 1.00 83.69 207 LYS A C 1
ATOM 1538 O O . LYS A 1 207 ? 33.977 -13.698 -32.706 1.00 83.69 207 LYS A O 1
ATOM 1543 N N . ALA A 1 208 ? 32.027 -14.345 -33.627 1.00 85.12 208 ALA A N 1
ATOM 1544 C CA . ALA A 1 208 ? 32.557 -15.552 -34.256 1.00 85.12 208 ALA A CA 1
ATOM 1545 C C . ALA A 1 208 ? 33.566 -15.218 -35.372 1.00 85.12 208 ALA A C 1
ATOM 1547 O O . ALA A 1 208 ? 34.635 -15.828 -35.433 1.00 85.12 208 ALA A O 1
ATOM 1548 N N . ASN A 1 209 ? 33.288 -14.209 -36.203 1.00 84.06 209 ASN A N 1
ATOM 1549 C CA . ASN A 1 209 ? 34.205 -13.768 -37.259 1.00 84.06 209 ASN A CA 1
ATOM 1550 C C . ASN A 1 209 ? 35.501 -13.161 -36.685 1.00 84.06 209 ASN A C 1
ATOM 1552 O O . ASN A 1 209 ? 36.594 -13.517 -37.131 1.00 84.06 209 ASN A O 1
ATOM 1556 N N . LYS A 1 210 ? 35.412 -12.344 -35.625 1.00 85.69 210 LYS A N 1
ATOM 1557 C CA . LYS A 1 210 ? 36.590 -11.829 -34.894 1.00 85.69 210 LYS A CA 1
ATOM 1558 C C . LYS A 1 210 ? 37.406 -12.949 -34.236 1.00 85.69 210 LYS A C 1
ATOM 1560 O O . LYS A 1 210 ? 38.637 -12.915 -34.235 1.00 85.69 210 LYS A O 1
ATOM 1565 N N . LEU A 1 211 ? 36.739 -13.973 -33.698 1.00 86.19 211 LEU A N 1
ATOM 1566 C CA . LEU A 1 211 ? 37.407 -15.137 -33.110 1.00 86.19 211 LEU A CA 1
ATOM 1567 C C . LEU A 1 211 ? 38.151 -15.966 -34.165 1.00 86.19 211 LEU A C 1
ATOM 1569 O O . LEU A 1 211 ? 39.267 -16.409 -33.906 1.00 86.19 211 LEU A O 1
ATOM 1573 N N . LYS A 1 212 ? 37.573 -16.123 -35.361 1.00 85.62 212 LYS A N 1
ATOM 1574 C CA . LYS A 1 212 ? 38.232 -16.767 -36.506 1.00 85.62 212 LYS A CA 1
ATOM 1575 C C . LYS A 1 212 ? 39.516 -16.030 -36.906 1.00 85.62 212 LYS A C 1
ATOM 1577 O O . LYS A 1 212 ? 40.536 -16.680 -37.102 1.00 85.62 212 LYS A O 1
ATOM 1582 N N . GLN A 1 213 ? 39.489 -14.696 -36.961 1.00 85.50 213 GLN A N 1
ATOM 1583 C CA . GLN A 1 213 ? 40.673 -13.870 -37.255 1.00 85.50 213 GLN A CA 1
ATOM 1584 C C . GLN A 1 213 ? 41.770 -13.975 -36.180 1.00 85.50 213 GLN A C 1
ATOM 1586 O O . GLN A 1 213 ? 42.937 -13.737 -36.464 1.00 85.50 213 GLN A O 1
ATOM 1591 N N . SER A 1 214 ? 41.408 -14.361 -34.952 1.00 86.44 214 SER A N 1
ATOM 1592 C CA . SER A 1 214 ? 42.325 -14.456 -33.806 1.00 86.44 214 SER A CA 1
ATOM 1593 C C . SER A 1 214 ? 43.016 -15.824 -33.664 1.00 86.44 214 SER A C 1
ATOM 1595 O O . SER A 1 214 ? 43.716 -16.063 -32.672 1.00 86.44 214 SER A O 1
ATOM 1597 N N . LEU A 1 215 ? 42.794 -16.750 -34.605 1.00 87.62 215 LEU A N 1
ATOM 1598 C CA . LEU A 1 215 ? 43.400 -18.083 -34.586 1.00 87.62 215 LEU A CA 1
ATOM 1599 C C . LEU A 1 215 ? 44.906 -18.017 -34.910 1.00 87.62 215 LEU A C 1
ATOM 1601 O O . LEU A 1 215 ? 45.326 -17.213 -35.739 1.00 87.62 215 LEU A O 1
ATOM 1605 N N . PRO A 1 216 ? 45.742 -18.855 -34.268 1.00 83.25 216 PRO A N 1
ATOM 1606 C CA . PRO A 1 216 ? 47.182 -18.850 -34.511 1.00 83.25 216 PRO A CA 1
ATOM 1607 C C . PRO A 1 216 ? 47.527 -19.306 -35.949 1.00 83.25 216 PRO A C 1
ATOM 1609 O O . PRO A 1 216 ? 46.937 -20.277 -36.426 1.00 83.25 216 PRO A O 1
ATOM 1612 N N . PRO A 1 217 ? 48.518 -18.679 -36.620 1.00 75.50 217 PRO A N 1
ATOM 1613 C CA . PRO A 1 217 ? 48.796 -18.851 -38.057 1.00 75.50 217 PRO A CA 1
ATOM 1614 C C . PRO A 1 217 ? 49.367 -20.221 -38.483 1.00 75.50 217 PRO A C 1
ATOM 1616 O O . PRO A 1 217 ? 49.636 -20.425 -39.660 1.00 75.50 217 PRO A O 1
ATOM 1619 N N . GLY A 1 218 ? 49.537 -21.172 -37.559 1.00 69.88 218 GLY A N 1
ATOM 1620 C CA . GLY A 1 218 ? 50.052 -22.525 -37.834 1.00 69.88 218 GLY A CA 1
ATOM 1621 C C . GLY A 1 218 ? 49.024 -23.655 -37.692 1.00 69.88 218 GLY A C 1
ATOM 1622 O O . GLY A 1 218 ? 49.404 -24.822 -37.699 1.00 69.88 218 GLY A O 1
ATOM 1623 N N . LEU A 1 219 ? 47.740 -23.335 -37.501 1.00 81.25 219 LEU A N 1
ATOM 1624 C CA . LEU A 1 219 ? 46.693 -24.303 -37.160 1.00 81.25 219 LEU A CA 1
ATOM 1625 C C . LEU A 1 219 ? 45.752 -24.550 -38.351 1.00 81.25 219 LEU A C 1
ATOM 1627 O O . LEU A 1 219 ? 45.168 -23.610 -38.883 1.00 81.25 219 LEU A O 1
ATOM 1631 N N . THR A 1 220 ? 45.561 -25.808 -38.765 1.00 81.81 220 THR A N 1
ATOM 1632 C CA . THR A 1 220 ? 44.704 -26.147 -39.918 1.00 81.81 220 THR A CA 1
ATOM 1633 C C . THR A 1 220 ? 43.226 -25.875 -39.616 1.00 81.81 220 THR A C 1
ATOM 1635 O O . THR A 1 220 ? 42.656 -26.486 -38.708 1.00 81.81 220 THR A O 1
ATOM 1638 N N . VAL A 1 221 ? 42.582 -24.991 -40.386 1.00 87.25 221 VAL A N 1
ATOM 1639 C CA . VAL A 1 221 ? 41.168 -24.611 -40.211 1.00 87.25 221 VAL A CA 1
ATOM 1640 C C . VAL A 1 221 ? 40.292 -25.280 -41.276 1.00 87.25 221 VAL A C 1
ATOM 1642 O O . VAL A 1 221 ? 40.550 -25.144 -42.466 1.00 87.25 221 VAL A O 1
ATOM 1645 N N . GLN A 1 222 ? 39.248 -25.997 -40.851 1.00 80.94 222 GLN A N 1
ATOM 1646 C CA . GLN A 1 222 ? 38.228 -26.605 -41.717 1.00 80.94 222 GLN A CA 1
ATOM 1647 C C . GLN A 1 222 ? 36.874 -25.935 -41.470 1.00 80.94 222 GLN A C 1
ATOM 1649 O O . GLN A 1 222 ? 36.373 -25.975 -40.345 1.00 80.94 222 GLN A O 1
ATOM 1654 N N . GLU A 1 223 ? 36.252 -25.365 -42.499 1.00 79.75 223 GLU A N 1
ATOM 1655 C CA . GLU A 1 223 ? 34.899 -24.804 -42.400 1.00 79.75 223 GLU A CA 1
ATOM 1656 C C . GLU A 1 223 ? 33.864 -25.757 -43.000 1.00 79.75 223 GLU A C 1
ATOM 1658 O O . GLU A 1 223 ? 34.120 -26.454 -43.980 1.00 79.75 223 GLU A O 1
ATOM 1663 N N . THR A 1 224 ? 32.696 -25.844 -42.369 1.00 69.62 224 THR A N 1
ATOM 1664 C CA . THR A 1 224 ? 31.552 -26.592 -42.895 1.00 69.62 224 THR A CA 1
ATOM 1665 C C . THR A 1 224 ? 30.300 -25.752 -42.704 1.00 69.62 224 THR A C 1
ATOM 1667 O O . THR A 1 224 ? 29.821 -25.597 -41.574 1.00 69.62 224 THR A O 1
ATOM 1670 N N . ASP A 1 225 ? 29.774 -25.234 -43.809 1.00 56.56 225 ASP A N 1
ATOM 1671 C CA . ASP A 1 225 ? 28.522 -24.490 -43.834 1.00 56.56 225 ASP A CA 1
ATOM 1672 C C . ASP A 1 225 ? 27.370 -25.449 -44.128 1.00 56.56 225 ASP A C 1
ATOM 1674 O O . ASP A 1 225 ? 27.317 -26.100 -45.169 1.00 56.56 225 ASP A O 1
ATOM 1678 N N . LEU A 1 226 ? 26.428 -25.559 -43.191 1.00 53.31 226 LEU A N 1
ATOM 1679 C CA . LEU A 1 226 ? 25.157 -26.237 -43.437 1.00 53.31 226 LEU A CA 1
ATOM 1680 C C . LEU A 1 226 ? 24.215 -25.280 -44.181 1.00 53.31 226 LEU A C 1
ATOM 1682 O O . LEU A 1 226 ? 23.245 -24.778 -43.621 1.00 53.31 226 LEU A O 1
ATOM 1686 N N . LYS A 1 227 ? 24.522 -25.013 -45.449 1.00 43.75 227 LYS A N 1
ATOM 1687 C CA . LYS A 1 227 ? 23.577 -24.508 -46.448 1.00 43.75 227 LYS A CA 1
ATOM 1688 C C . LYS A 1 227 ? 23.914 -25.183 -47.768 1.00 43.75 227 LYS A C 1
ATOM 1690 O O . LYS A 1 227 ? 24.784 -24.706 -48.474 1.00 43.75 227 LYS A O 1
ATOM 1695 N N . LEU A 1 228 ? 23.252 -26.300 -48.051 1.00 37.19 228 LEU A N 1
ATOM 1696 C CA . LEU A 1 228 ? 23.032 -26.822 -49.403 1.00 37.19 228 LEU A CA 1
ATOM 1697 C C . LEU A 1 228 ? 21.995 -27.941 -49.304 1.00 37.19 228 LEU A C 1
ATOM 1699 O O . LEU A 1 228 ? 22.325 -29.119 -49.250 1.00 37.19 228 LEU A O 1
ATOM 1703 N N . GLN A 1 229 ? 20.731 -27.537 -49.173 1.00 34.66 229 GLN A N 1
ATOM 1704 C CA . GLN A 1 229 ? 19.583 -28.332 -49.613 1.00 34.66 229 GLN A CA 1
ATOM 1705 C C . GLN A 1 229 ? 18.306 -27.474 -49.639 1.00 34.66 229 GLN A C 1
ATOM 1707 O O . GLN A 1 229 ? 17.299 -27.876 -49.082 1.00 34.66 229 GLN A O 1
ATOM 1712 N N . TYR A 1 230 ? 18.353 -26.266 -50.225 1.00 34.91 230 TYR A N 1
ATOM 1713 C CA . TYR A 1 230 ? 17.146 -25.564 -50.716 1.00 34.91 230 TYR A CA 1
ATOM 1714 C C . TYR A 1 230 ? 17.463 -24.273 -51.509 1.00 34.91 230 TYR A C 1
ATOM 1716 O O . TYR A 1 230 ? 16.896 -23.219 -51.238 1.00 34.91 230 TYR A O 1
ATOM 1724 N N . SER A 1 231 ? 18.409 -24.307 -52.455 1.00 29.77 231 SER A N 1
ATOM 1725 C CA . SER A 1 231 ? 18.688 -23.128 -53.304 1.00 29.77 231 SER A CA 1
ATOM 1726 C C . SER A 1 231 ? 19.186 -23.426 -54.723 1.00 29.77 231 SER A C 1
ATOM 1728 O O . SER A 1 231 ? 19.354 -22.490 -55.489 1.00 29.77 231 SER A O 1
ATOM 1730 N N . ASP A 1 232 ? 19.325 -24.695 -55.122 1.00 32.00 232 ASP A N 1
ATOM 1731 C CA . ASP A 1 232 ? 19.741 -25.064 -56.491 1.00 32.00 232 ASP A CA 1
ATOM 1732 C C . ASP A 1 232 ? 18.553 -25.425 -57.411 1.00 32.00 232 ASP A C 1
ATOM 1734 O O . ASP A 1 232 ? 18.737 -26.030 -58.464 1.00 32.00 232 ASP A O 1
ATOM 1738 N N . MET A 1 233 ? 17.315 -25.071 -57.032 1.00 33.25 233 MET A N 1
ATOM 1739 C CA . MET A 1 233 ? 16.106 -25.367 -57.825 1.00 33.25 233 MET A CA 1
ATOM 1740 C C . MET A 1 233 ? 15.486 -24.141 -58.521 1.00 33.25 233 MET A C 1
ATOM 1742 O O . MET A 1 233 ? 14.511 -24.297 -59.252 1.00 33.25 233 MET A O 1
ATOM 1746 N N . GLU A 1 234 ? 16.055 -22.941 -58.357 1.00 36.41 234 GLU A N 1
ATOM 1747 C CA . GLU A 1 234 ? 15.601 -21.738 -59.083 1.00 36.41 234 GLU A CA 1
ATOM 1748 C C . GLU A 1 234 ? 16.551 -21.295 -60.210 1.00 36.41 234 GLU A C 1
ATOM 1750 O O . GLU A 1 234 ? 16.077 -20.784 -61.222 1.00 36.41 234 GLU A O 1
ATOM 1755 N N . ASP A 1 235 ? 17.845 -21.629 -60.149 1.00 32.09 235 ASP A N 1
ATOM 1756 C CA . ASP A 1 235 ? 18.818 -21.279 -61.204 1.00 32.09 235 ASP A CA 1
ATOM 1757 C C . ASP A 1 235 ? 18.913 -22.297 -62.360 1.00 32.09 235 ASP A C 1
ATOM 1759 O O . ASP A 1 235 ? 19.585 -22.057 -63.365 1.00 32.09 235 ASP A O 1
ATOM 1763 N N . ALA A 1 236 ? 18.187 -23.417 -62.278 1.00 31.03 236 ALA A N 1
ATOM 1764 C CA . ALA A 1 236 ? 18.044 -24.377 -63.380 1.00 31.03 236 ALA A CA 1
ATOM 1765 C C . ALA A 1 236 ? 16.864 -24.054 -64.322 1.00 31.03 236 ALA A C 1
ATOM 1767 O O . ALA A 1 236 ? 16.667 -24.735 -65.327 1.00 31.03 236 ALA A O 1
ATOM 1768 N N . LYS A 1 237 ? 16.079 -23.005 -64.031 1.00 32.69 237 LYS A N 1
ATOM 1769 C CA . LYS A 1 237 ? 14.904 -22.605 -64.828 1.00 32.69 237 LYS A CA 1
ATOM 1770 C C . LYS A 1 237 ? 15.212 -21.588 -65.936 1.00 32.69 237 LYS A C 1
ATOM 1772 O O . LYS A 1 237 ? 14.323 -21.246 -66.708 1.00 32.69 237 LYS A O 1
ATOM 1777 N N . THR A 1 238 ? 16.463 -21.136 -66.048 1.00 37.16 238 THR A N 1
ATOM 1778 C CA . THR A 1 238 ? 16.898 -20.075 -66.979 1.00 37.16 238 THR A CA 1
ATOM 1779 C C . THR A 1 238 ? 17.889 -20.532 -68.052 1.00 37.16 238 THR A C 1
ATOM 1781 O O . THR A 1 238 ? 18.329 -19.715 -68.859 1.00 37.16 238 THR A O 1
ATOM 1784 N N . ARG A 1 239 ? 18.209 -21.830 -68.150 1.00 32.66 239 ARG A N 1
ATOM 1785 C CA . ARG A 1 239 ? 18.979 -22.382 -69.281 1.00 32.66 239 ARG A CA 1
ATOM 1786 C C . ARG A 1 239 ? 18.224 -23.537 -69.918 1.00 32.66 239 ARG A C 1
ATOM 1788 O O . ARG A 1 239 ? 18.415 -24.699 -69.579 1.00 32.66 239 ARG A O 1
ATOM 1795 N N . GLY A 1 240 ? 17.323 -23.180 -70.826 1.00 33.00 240 GLY A N 1
ATOM 1796 C CA . GLY A 1 240 ? 16.625 -24.132 -71.672 1.00 33.00 240 GLY A CA 1
ATOM 1797 C C . GLY A 1 240 ? 17.600 -24.894 -72.565 1.00 33.00 240 GLY 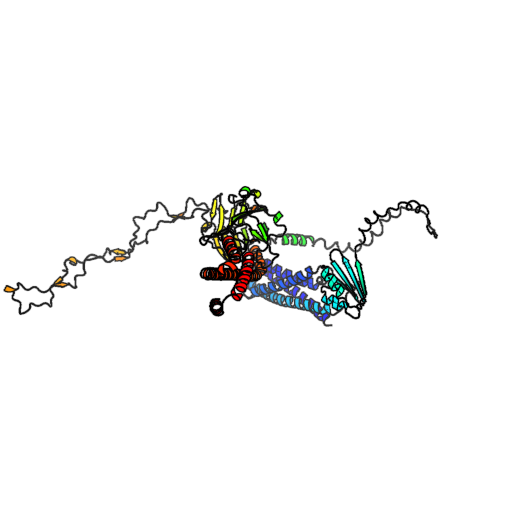A C 1
ATOM 1798 O O . GLY A 1 240 ? 18.186 -24.323 -73.475 1.00 33.00 240 GLY A O 1
ATOM 1799 N N . THR A 1 241 ? 17.705 -26.194 -72.325 1.00 30.48 241 THR A N 1
ATOM 1800 C CA . THR A 1 241 ? 18.056 -27.201 -73.327 1.00 30.48 241 THR A CA 1
ATOM 1801 C C . THR A 1 241 ? 17.272 -28.446 -72.952 1.00 30.48 241 THR A C 1
ATOM 1803 O O . THR A 1 241 ? 17.613 -29.148 -72.002 1.00 30.48 241 THR A O 1
ATOM 1806 N N . GLY A 1 242 ? 16.140 -28.617 -73.632 1.00 29.23 242 GLY A N 1
ATOM 1807 C CA . GLY A 1 242 ? 15.375 -29.851 -73.624 1.00 29.23 242 GLY A CA 1
ATOM 1808 C C . GLY A 1 242 ? 16.094 -30.935 -74.423 1.00 29.23 242 GLY A C 1
ATOM 1809 O O . GLY A 1 242 ? 16.985 -30.645 -75.218 1.00 29.23 242 GLY A O 1
ATOM 1810 N N . ASP A 1 243 ? 15.630 -32.158 -74.198 1.00 34.47 243 ASP A N 1
ATOM 1811 C CA . ASP A 1 243 ? 16.037 -33.425 -74.802 1.00 34.47 243 ASP A CA 1
ATOM 1812 C C . ASP A 1 243 ? 17.256 -34.146 -74.211 1.00 34.47 243 ASP A C 1
ATOM 1814 O O . ASP A 1 243 ? 18.265 -33.572 -73.823 1.00 34.47 243 ASP A O 1
ATOM 1818 N N . VAL A 1 244 ? 17.128 -35.481 -74.207 1.00 32.97 244 VAL A N 1
ATOM 1819 C CA . VAL A 1 244 ? 18.129 -36.525 -73.892 1.00 32.97 244 VAL A CA 1
ATOM 1820 C C . VAL A 1 244 ? 18.097 -37.152 -72.477 1.00 32.97 244 VAL A C 1
ATOM 1822 O O . VAL A 1 244 ? 18.903 -38.024 -72.177 1.00 32.97 244 VAL A O 1
ATOM 1825 N N . ALA A 1 245 ? 17.095 -36.881 -71.631 1.00 32.72 245 ALA A N 1
ATOM 1826 C CA . ALA A 1 245 ? 16.912 -37.645 -70.375 1.00 32.72 245 ALA A CA 1
ATOM 1827 C C . ALA A 1 245 ? 15.920 -38.830 -70.476 1.00 32.72 245 ALA A C 1
ATOM 1829 O O . ALA A 1 245 ? 15.839 -39.654 -69.569 1.00 32.72 245 ALA A O 1
ATOM 1830 N N . PHE A 1 246 ? 15.199 -38.964 -71.596 1.00 29.61 246 PHE A N 1
ATOM 1831 C CA . PHE A 1 246 ? 14.199 -40.023 -71.817 1.00 29.61 246 PHE A CA 1
ATOM 1832 C C . PHE A 1 246 ? 14.757 -41.269 -72.546 1.00 29.61 246 PHE A C 1
ATOM 1834 O O . PHE A 1 246 ? 14.086 -42.290 -72.638 1.00 29.61 246 PHE A O 1
ATOM 1841 N N . SER A 1 247 ? 16.005 -41.234 -73.034 1.00 32.22 247 SER A N 1
ATOM 1842 C CA . SER A 1 247 ? 16.580 -42.283 -73.901 1.00 32.22 247 SER A CA 1
ATOM 1843 C C . SER A 1 247 ? 17.778 -43.052 -73.318 1.00 32.22 247 SER A C 1
ATOM 1845 O O . SER A 1 247 ? 18.306 -43.948 -73.981 1.00 32.22 247 SER A O 1
ATOM 1847 N N . GLN A 1 248 ? 18.199 -42.772 -72.078 1.00 32.03 248 GLN A N 1
ATOM 1848 C CA . GLN A 1 248 ? 19.328 -43.469 -71.428 1.00 32.03 248 GLN A CA 1
ATOM 1849 C C . GLN A 1 248 ? 18.955 -44.342 -70.223 1.00 32.03 248 GLN A C 1
ATOM 1851 O O . GLN A 1 248 ? 19.788 -45.114 -69.761 1.00 32.03 248 GLN A O 1
ATOM 1856 N N . TRP A 1 249 ? 17.693 -44.336 -69.788 1.00 33.88 249 TRP A N 1
ATOM 1857 C CA . TRP A 1 249 ? 17.187 -45.312 -68.812 1.00 33.88 249 TRP A CA 1
ATOM 1858 C C . TRP A 1 249 ? 16.856 -46.685 -69.449 1.00 33.88 249 TRP A C 1
ATOM 1860 O O . TRP A 1 249 ? 16.766 -47.692 -68.757 1.00 33.88 249 TRP A O 1
ATOM 1870 N N . LEU A 1 250 ? 16.758 -46.758 -70.786 1.00 32.94 250 LEU A N 1
ATOM 1871 C CA . LEU A 1 250 ? 16.373 -47.960 -71.549 1.00 32.94 250 LEU A CA 1
ATOM 1872 C C . LEU A 1 250 ? 17.509 -48.953 -71.882 1.00 32.94 250 LEU A C 1
ATOM 1874 O O . LEU A 1 250 ? 17.296 -49.871 -72.671 1.00 32.94 250 LEU A O 1
ATOM 1878 N N . ARG A 1 251 ? 18.718 -48.828 -71.322 1.00 29.33 251 ARG A N 1
ATOM 1879 C CA . ARG A 1 251 ? 19.817 -49.779 -71.602 1.00 29.33 251 ARG A CA 1
ATOM 1880 C C . ARG A 1 251 ? 20.538 -50.186 -70.322 1.00 29.33 251 ARG A C 1
ATOM 1882 O O . ARG A 1 251 ? 21.451 -49.507 -69.870 1.00 29.33 251 ARG A O 1
ATOM 1889 N N . GLY A 1 252 ? 20.072 -51.283 -69.728 1.00 28.03 252 GLY A N 1
ATOM 1890 C CA . GLY A 1 252 ? 20.588 -51.832 -68.478 1.00 28.03 252 GLY A CA 1
ATOM 1891 C C . GLY A 1 252 ? 21.998 -52.413 -68.559 1.00 28.03 252 GLY A C 1
ATOM 1892 O O . GLY A 1 252 ? 22.538 -52.604 -69.644 1.00 28.03 252 GLY A O 1
ATOM 1893 N N . SER A 1 253 ? 22.561 -52.718 -67.386 1.00 30.72 253 SER A N 1
ATOM 1894 C CA . SER A 1 253 ? 23.611 -53.722 -67.138 1.00 30.72 253 SER A CA 1
ATOM 1895 C C . SER A 1 253 ? 23.836 -53.850 -65.623 1.00 30.72 253 SER A C 1
ATOM 1897 O O . SER A 1 253 ? 24.345 -52.929 -64.991 1.00 30.72 253 SER A O 1
ATOM 1899 N N . TRP A 1 254 ? 23.453 -54.989 -65.044 1.00 27.06 254 TRP A N 1
ATOM 1900 C CA . TRP A 1 254 ? 23.889 -55.435 -63.713 1.00 27.06 254 TRP A CA 1
ATOM 1901 C C . TRP A 1 254 ? 25.121 -56.340 -63.869 1.00 27.06 254 TRP A C 1
ATOM 1903 O O . TRP A 1 254 ? 25.125 -57.158 -64.789 1.00 27.06 254 TRP A O 1
ATOM 1913 N N . PRO A 1 255 ? 26.113 -56.310 -62.962 1.00 29.58 255 PRO A N 1
ATOM 1914 C CA . PRO A 1 255 ? 27.059 -57.409 -62.820 1.00 29.58 255 PRO A CA 1
ATOM 1915 C C . PRO A 1 255 ? 26.518 -58.446 -61.828 1.00 29.58 255 PRO A C 1
ATOM 1917 O O . PRO A 1 255 ? 26.420 -58.200 -60.627 1.00 29.58 255 PRO A O 1
ATOM 1920 N N . THR A 1 256 ? 26.186 -59.624 -62.348 1.00 30.09 256 THR A N 1
ATOM 1921 C CA . THR A 1 256 ? 25.989 -60.869 -61.601 1.00 30.09 256 THR A CA 1
ATOM 1922 C C . THR A 1 256 ? 27.328 -61.568 -61.379 1.00 30.09 256 THR A C 1
ATOM 1924 O O . THR A 1 256 ? 28.084 -61.742 -62.332 1.00 30.09 256 THR A O 1
ATOM 1927 N N . ASN A 1 257 ? 27.568 -62.077 -60.170 1.00 29.88 257 ASN A N 1
ATOM 1928 C CA . ASN A 1 257 ? 28.269 -63.347 -59.999 1.00 29.88 257 ASN A CA 1
ATOM 1929 C C . ASN A 1 257 ? 27.617 -64.160 -58.865 1.00 29.88 257 ASN A C 1
ATOM 1931 O O . ASN A 1 257 ? 27.297 -63.649 -57.797 1.00 29.88 257 ASN A O 1
ATOM 1935 N N . ILE A 1 258 ? 27.371 -65.415 -59.221 1.00 28.02 258 ILE A N 1
ATOM 1936 C CA . ILE A 1 258 ? 26.585 -66.524 -58.639 1.00 28.02 258 ILE A CA 1
ATOM 1937 C C . ILE A 1 258 ? 27.522 -67.318 -57.674 1.00 28.02 258 ILE A C 1
ATOM 1939 O O . ILE A 1 258 ? 28.734 -67.209 -57.873 1.00 28.02 258 ILE A O 1
ATOM 1943 N N . PRO A 1 259 ? 27.069 -68.101 -56.653 1.00 30.09 259 PRO A N 1
ATOM 1944 C CA . PRO A 1 259 ? 25.956 -69.043 -56.753 1.00 30.09 259 PRO A CA 1
ATOM 1945 C C . PRO A 1 259 ? 24.907 -69.094 -55.644 1.00 30.09 259 PRO A C 1
ATOM 1947 O O . PRO A 1 259 ? 25.176 -69.051 -54.447 1.00 30.09 259 PRO A O 1
ATOM 1950 N N . ALA A 1 260 ? 23.688 -69.328 -56.131 1.00 25.86 260 ALA A N 1
ATOM 1951 C CA . ALA A 1 260 ? 22.534 -69.801 -55.403 1.00 25.86 260 ALA A CA 1
ATOM 1952 C C . ALA A 1 260 ? 22.616 -71.324 -55.220 1.00 25.86 260 ALA A C 1
ATOM 1954 O O . ALA A 1 260 ? 22.515 -72.090 -56.177 1.00 25.86 260 ALA A O 1
ATOM 1955 N N . SER A 1 261 ? 22.735 -71.750 -53.970 1.00 28.84 261 SER A N 1
ATOM 1956 C CA . SER A 1 261 ? 22.208 -73.025 -53.492 1.00 28.84 261 SER A CA 1
ATOM 1957 C C . SER A 1 261 ? 21.195 -72.691 -52.398 1.00 28.84 261 SER A C 1
ATOM 1959 O O . SER A 1 261 ? 21.550 -71.964 -51.474 1.00 28.84 261 SER A O 1
ATOM 1961 N N . HIS A 1 262 ? 19.974 -73.220 -52.524 1.00 28.42 262 HIS A N 1
ATOM 1962 C CA . HIS A 1 262 ? 18.742 -72.935 -51.765 1.00 28.42 262 HIS A CA 1
ATOM 1963 C C . HIS A 1 262 ? 17.844 -71.803 -52.296 1.00 28.42 262 HIS A C 1
ATOM 1965 O O . HIS A 1 262 ? 17.648 -70.768 -51.667 1.00 28.42 262 HIS A O 1
ATOM 1971 N N . TRP A 1 263 ? 17.202 -72.071 -53.435 1.00 24.33 263 TRP A N 1
ATOM 1972 C CA . TRP A 1 263 ? 15.825 -71.640 -53.675 1.00 24.33 263 TRP A CA 1
ATOM 1973 C C . TRP A 1 263 ? 14.909 -72.777 -53.227 1.00 24.33 263 TRP A C 1
ATOM 1975 O O . TRP A 1 263 ? 14.927 -73.827 -53.856 1.00 24.33 263 TRP A O 1
ATOM 1985 N N . GLU A 1 264 ? 14.164 -72.585 -52.141 1.00 24.45 264 GLU A N 1
ATOM 1986 C CA . GLU A 1 264 ? 12.776 -73.043 -52.016 1.00 24.45 264 GLU A CA 1
ATOM 1987 C C . GLU A 1 264 ? 12.205 -72.671 -50.648 1.00 24.45 264 GLU A C 1
ATOM 1989 O O . GLU A 1 264 ? 12.805 -72.924 -49.608 1.00 24.45 264 GLU A O 1
ATOM 1994 N N . SER A 1 265 ? 10.983 -72.140 -50.692 1.00 25.14 265 SER A N 1
ATOM 1995 C CA . SER A 1 265 ? 9.996 -72.209 -49.618 1.00 25.14 265 SER A CA 1
ATOM 1996 C C . SER A 1 265 ? 10.357 -71.472 -48.315 1.00 25.14 265 SER A C 1
ATOM 1998 O O . SER A 1 265 ? 10.991 -71.991 -47.400 1.00 25.14 265 SER A O 1
ATOM 2000 N N . SER A 1 266 ? 9.803 -70.268 -48.176 1.00 26.64 266 SER A N 1
ATOM 2001 C CA . SER A 1 266 ? 8.630 -70.061 -47.312 1.00 26.64 266 SER A CA 1
ATOM 2002 C C . SER A 1 266 ? 8.631 -68.671 -46.686 1.00 26.64 266 SER A C 1
ATOM 2004 O O . SER A 1 266 ? 9.233 -68.408 -45.645 1.00 26.64 266 SER A O 1
ATOM 2006 N N . SER A 1 267 ? 7.803 -67.812 -47.273 1.00 33.16 267 SER A N 1
ATOM 2007 C CA . SER A 1 267 ? 7.135 -66.660 -46.663 1.00 33.16 267 SER A CA 1
ATOM 2008 C C . SER A 1 267 ? 6.199 -67.057 -45.499 1.00 33.16 267 SER A C 1
ATOM 2010 O O . SER A 1 267 ? 5.131 -66.484 -45.321 1.00 33.16 267 SER A O 1
ATOM 2012 N N . GLU A 1 268 ? 6.604 -68.028 -44.678 1.00 33.03 268 GLU A N 1
ATOM 2013 C CA . GLU A 1 268 ? 5.848 -68.595 -43.553 1.00 33.03 268 GLU A CA 1
ATOM 2014 C C . GLU A 1 268 ? 6.717 -68.810 -42.296 1.00 33.03 268 GLU A C 1
ATOM 2016 O O . GLU A 1 268 ? 6.327 -69.521 -41.376 1.00 33.03 268 GLU A O 1
ATOM 2021 N N . ALA A 1 269 ? 7.874 -68.144 -42.192 1.00 32.62 269 ALA A N 1
ATOM 2022 C CA . ALA A 1 269 ? 8.763 -68.255 -41.025 1.00 32.62 269 ALA A CA 1
ATOM 2023 C C . ALA A 1 269 ? 8.849 -66.994 -40.142 1.00 32.62 269 ALA A C 1
ATOM 2025 O O . ALA A 1 269 ? 9.510 -67.025 -39.108 1.00 32.62 269 ALA A O 1
ATOM 2026 N N . TYR A 1 270 ? 8.155 -65.898 -40.479 1.00 29.39 270 TYR A N 1
ATOM 2027 C CA . TYR A 1 270 ? 8.124 -64.699 -39.620 1.00 29.39 270 TYR A CA 1
ATOM 2028 C C . TYR A 1 270 ? 6.828 -64.559 -38.796 1.00 29.39 270 TYR A C 1
ATOM 2030 O O . TYR A 1 270 ? 6.771 -63.778 -37.853 1.00 29.39 270 TYR A O 1
ATOM 2038 N N . SER A 1 271 ? 5.806 -65.380 -39.079 1.00 35.03 271 SER A N 1
ATOM 2039 C CA . SER A 1 271 ? 4.508 -65.347 -38.381 1.00 35.03 271 SER A CA 1
ATOM 2040 C C . SER A 1 271 ? 4.264 -66.509 -37.402 1.00 35.03 271 SER A C 1
ATOM 2042 O O . SER A 1 271 ? 3.218 -66.533 -36.758 1.00 35.03 271 SER A O 1
ATOM 2044 N N . ARG A 1 272 ? 5.187 -67.470 -37.237 1.00 32.22 272 ARG A N 1
ATOM 2045 C CA . ARG A 1 272 ? 5.020 -68.611 -36.305 1.00 32.22 272 ARG A CA 1
ATOM 2046 C C . ARG A 1 272 ? 6.323 -69.037 -35.608 1.00 32.22 272 ARG A C 1
ATOM 2048 O O . ARG A 1 272 ? 6.636 -70.214 -35.503 1.00 32.22 272 ARG A O 1
ATOM 2055 N N . ALA A 1 273 ? 7.050 -68.061 -35.063 1.00 28.97 273 ALA A N 1
ATOM 2056 C CA . ALA A 1 273 ? 8.041 -68.278 -33.999 1.00 28.97 273 ALA A CA 1
ATOM 2057 C C . ALA A 1 273 ? 7.841 -67.300 -32.824 1.00 28.97 273 ALA A C 1
ATOM 2059 O O . ALA A 1 273 ? 8.766 -66.917 -32.114 1.00 28.97 273 ALA A O 1
ATOM 2060 N N . THR A 1 274 ? 6.590 -66.926 -32.555 1.00 39.66 274 THR A N 1
ATOM 2061 C CA . THR A 1 274 ? 6.151 -66.820 -31.163 1.00 39.66 274 THR A CA 1
ATOM 2062 C C . THR A 1 274 ? 6.198 -68.219 -30.555 1.00 39.66 274 THR A C 1
ATOM 2064 O O . THR A 1 274 ? 5.725 -69.158 -31.190 1.00 39.66 274 THR A O 1
ATOM 2067 N N . THR A 1 275 ? 6.657 -68.330 -29.304 1.00 38.50 275 THR A N 1
ATOM 2068 C CA . THR A 1 275 ? 6.540 -69.523 -28.431 1.00 38.50 275 THR A CA 1
ATOM 2069 C C . THR A 1 275 ? 7.791 -70.401 -28.327 1.00 38.50 275 THR A C 1
ATOM 2071 O O . THR A 1 275 ? 7.726 -71.575 -28.652 1.00 38.50 275 THR A O 1
ATOM 2074 N N . THR A 1 276 ? 8.917 -69.879 -27.808 1.00 35.28 276 THR A N 1
ATOM 2075 C CA . THR A 1 276 ? 9.823 -70.648 -26.897 1.00 35.28 276 THR A CA 1
ATOM 2076 C C . THR A 1 276 ? 11.012 -69.888 -26.292 1.00 35.28 276 THR A C 1
ATOM 2078 O O . THR A 1 276 ? 11.792 -70.490 -25.576 1.00 35.28 276 THR A O 1
ATOM 2081 N N . LEU A 1 277 ? 11.125 -68.564 -26.415 1.00 33.16 277 LEU A N 1
ATOM 2082 C CA . LEU A 1 277 ? 12.038 -67.763 -25.563 1.00 33.16 277 LEU A CA 1
ATOM 2083 C C . LEU A 1 277 ? 11.291 -66.664 -24.789 1.00 33.16 277 LEU A C 1
ATOM 2085 O O . LEU A 1 277 ? 11.838 -65.647 -24.383 1.00 33.16 277 LEU A O 1
ATOM 2089 N N . ARG A 1 278 ? 10.008 -66.949 -24.525 1.00 39.12 278 ARG A N 1
ATOM 2090 C CA . ARG A 1 278 ? 9.114 -66.292 -23.554 1.00 39.12 278 ARG A CA 1
ATOM 2091 C C . ARG A 1 278 ? 8.798 -67.221 -22.360 1.00 39.12 278 ARG A C 1
ATOM 2093 O O . ARG A 1 278 ? 7.790 -67.056 -21.686 1.00 39.12 278 ARG A O 1
ATOM 2100 N N . ARG A 1 279 ? 9.666 -68.218 -22.119 1.00 40.50 279 ARG A N 1
ATOM 2101 C CA . ARG A 1 279 ? 9.667 -69.165 -20.983 1.00 40.50 279 ARG A CA 1
ATOM 2102 C C . ARG A 1 279 ? 11.114 -69.539 -20.607 1.00 40.50 279 ARG A C 1
ATOM 2104 O O . ARG A 1 279 ? 11.540 -70.647 -20.889 1.00 40.50 279 ARG A O 1
ATOM 2111 N N . ARG A 1 280 ? 11.883 -68.587 -20.054 1.00 39.53 280 ARG A N 1
ATOM 2112 C CA . ARG A 1 280 ? 13.110 -68.810 -19.227 1.00 39.53 280 ARG A CA 1
ATOM 2113 C C . ARG A 1 280 ? 13.772 -67.529 -18.674 1.00 39.53 280 ARG A C 1
ATOM 2115 O O . ARG A 1 280 ? 14.887 -67.574 -18.181 1.00 39.53 280 ARG A O 1
ATOM 2122 N N . ARG A 1 281 ? 13.067 -66.389 -18.679 1.00 38.22 281 ARG A N 1
ATOM 2123 C CA . ARG A 1 281 ? 13.411 -65.191 -17.876 1.00 38.22 281 ARG A CA 1
ATOM 2124 C C . ARG A 1 281 ? 12.214 -64.628 -17.094 1.00 38.22 281 ARG A C 1
ATOM 2126 O O . ARG A 1 281 ? 12.170 -63.457 -16.751 1.00 38.22 281 ARG A O 1
ATOM 2133 N N . ALA A 1 282 ? 11.237 -65.496 -16.836 1.00 34.66 282 ALA A N 1
ATOM 2134 C CA . ALA A 1 282 ? 10.055 -65.246 -16.007 1.00 34.66 282 ALA A CA 1
ATOM 2135 C C . ALA A 1 282 ? 9.896 -66.344 -14.931 1.00 34.66 282 ALA A C 1
ATOM 2137 O O . ALA A 1 282 ? 8.783 -66.661 -14.529 1.00 34.66 282 ALA A O 1
ATOM 2138 N N . ALA A 1 283 ? 11.010 -66.961 -14.513 1.00 38.06 283 ALA A N 1
ATOM 2139 C CA . ALA A 1 283 ? 11.024 -68.052 -13.533 1.00 38.06 283 ALA A CA 1
ATOM 2140 C C . ALA A 1 283 ? 12.049 -67.885 -12.390 1.00 38.06 283 ALA A C 1
ATOM 2142 O O . ALA A 1 283 ? 12.020 -68.702 -11.484 1.00 38.06 283 ALA A O 1
ATOM 2143 N N . ASP A 1 284 ? 12.845 -66.803 -12.356 1.00 37.59 284 ASP A N 1
ATOM 2144 C CA . ASP A 1 284 ? 13.752 -66.498 -11.223 1.00 37.59 284 ASP A CA 1
ATOM 2145 C C . ASP A 1 284 ? 13.430 -65.173 -10.501 1.00 37.59 284 ASP A C 1
ATOM 2147 O O . ASP A 1 284 ? 14.104 -64.777 -9.557 1.00 37.59 284 ASP A O 1
ATOM 2151 N N . THR A 1 285 ? 12.341 -64.494 -10.874 1.00 38.44 285 THR A N 1
ATOM 2152 C CA . THR A 1 285 ? 11.853 -63.268 -10.204 1.00 38.44 285 THR A CA 1
ATOM 2153 C C . THR A 1 285 ? 10.409 -63.390 -9.707 1.00 38.44 285 THR A C 1
ATOM 2155 O O . THR A 1 285 ? 9.771 -62.392 -9.384 1.00 38.44 285 THR A O 1
ATOM 2158 N N . ALA A 1 286 ? 9.889 -64.618 -9.604 1.00 34.12 286 ALA A N 1
ATOM 2159 C CA . ALA A 1 286 ? 8.537 -64.907 -9.112 1.00 34.12 286 ALA A CA 1
ATOM 2160 C C . ALA A 1 286 ? 8.496 -65.566 -7.715 1.00 34.12 286 ALA A C 1
ATOM 2162 O O . ALA A 1 286 ? 7.411 -65.739 -7.168 1.00 34.12 286 ALA A O 1
ATOM 2163 N N . THR A 1 287 ? 9.643 -65.843 -7.082 1.00 40.66 287 THR A N 1
ATOM 2164 C CA . THR A 1 287 ? 9.687 -66.456 -5.731 1.00 40.66 287 THR A CA 1
ATOM 2165 C C . THR A 1 287 ? 10.151 -65.486 -4.630 1.00 40.66 287 THR A C 1
ATOM 2167 O O . THR A 1 287 ? 9.947 -65.753 -3.451 1.00 40.66 287 THR A O 1
ATOM 2170 N N . ALA A 1 288 ? 10.654 -64.294 -4.979 1.00 36.66 288 ALA A N 1
ATOM 2171 C CA . ALA A 1 288 ? 10.974 -63.225 -4.015 1.00 36.66 288 ALA A CA 1
ATOM 2172 C C . ALA A 1 288 ? 9.923 -62.091 -3.960 1.00 36.66 288 ALA A C 1
ATOM 2174 O O . ALA A 1 288 ? 9.997 -61.213 -3.106 1.00 36.66 288 ALA A O 1
ATOM 2175 N N . MET A 1 289 ? 8.904 -62.129 -4.828 1.00 33.97 289 MET A N 1
ATOM 2176 C CA . MET A 1 289 ? 7.826 -61.126 -4.909 1.00 33.97 289 MET A CA 1
ATOM 2177 C C . MET A 1 289 ? 6.468 -61.622 -4.368 1.00 33.97 289 MET A C 1
ATOM 2179 O O . MET A 1 289 ? 5.433 -60.998 -4.591 1.00 33.97 289 MET A O 1
ATOM 2183 N N . GLY A 1 290 ? 6.466 -62.731 -3.616 1.00 33.69 290 GLY A N 1
ATOM 2184 C CA . GLY A 1 290 ? 5.281 -63.301 -2.955 1.00 33.69 290 GLY A CA 1
ATOM 2185 C C . GLY A 1 290 ? 5.193 -63.060 -1.440 1.00 33.69 290 GLY A C 1
ATOM 2186 O O . GLY A 1 290 ? 4.166 -63.363 -0.840 1.00 33.69 290 GLY A O 1
ATOM 2187 N N . ARG A 1 291 ? 6.233 -62.497 -0.803 1.00 40.19 291 ARG A N 1
ATOM 2188 C CA . ARG A 1 291 ? 6.263 -62.223 0.654 1.00 40.19 291 ARG A CA 1
ATOM 2189 C C . ARG A 1 291 ? 6.368 -60.747 1.050 1.00 40.19 291 ARG A C 1
ATOM 2191 O O . ARG A 1 291 ? 6.343 -60.449 2.235 1.00 40.19 291 ARG A O 1
ATOM 2198 N N . LEU A 1 292 ? 6.361 -59.820 0.090 1.00 36.38 292 LEU A N 1
ATOM 2199 C CA . LEU A 1 292 ? 6.364 -58.374 0.361 1.00 36.38 292 LEU A CA 1
ATOM 2200 C C . LEU A 1 292 ? 5.124 -57.647 -0.190 1.00 36.38 292 LEU A C 1
ATOM 2202 O O . LEU A 1 292 ? 5.157 -56.457 -0.477 1.00 36.38 292 LEU A O 1
ATOM 2206 N N . ARG A 1 293 ? 3.998 -58.357 -0.337 1.00 34.94 293 ARG A N 1
ATOM 2207 C CA . ARG A 1 293 ? 2.721 -57.801 -0.826 1.00 34.94 293 ARG A CA 1
ATOM 2208 C C . ARG A 1 293 ? 1.609 -57.825 0.233 1.00 34.94 293 ARG A C 1
ATOM 2210 O O . ARG A 1 293 ? 0.442 -58.018 -0.086 1.00 34.94 293 ARG A O 1
ATOM 2217 N N . ARG A 1 294 ? 1.985 -57.619 1.502 1.00 39.19 294 ARG A N 1
ATOM 2218 C CA . ARG A 1 294 ? 1.060 -57.347 2.624 1.00 39.19 294 ARG A CA 1
ATOM 2219 C C . ARG A 1 294 ? 1.475 -56.188 3.550 1.00 39.19 294 ARG A C 1
ATOM 2221 O O . ARG A 1 294 ? 0.734 -55.896 4.474 1.00 39.19 294 ARG A O 1
ATOM 2228 N N . GLY A 1 295 ? 2.583 -55.484 3.276 1.00 36.38 295 GLY A N 1
ATOM 2229 C CA . GLY A 1 295 ? 3.051 -54.352 4.105 1.00 36.38 295 GLY A CA 1
ATOM 2230 C C . GLY A 1 295 ? 3.203 -52.995 3.397 1.00 36.38 295 GLY A C 1
ATOM 2231 O O . GLY A 1 295 ? 3.312 -51.977 4.064 1.00 36.38 295 GLY A O 1
ATOM 2232 N N . GLY A 1 296 ? 3.189 -52.941 2.058 1.00 35.72 296 GLY A N 1
ATOM 2233 C CA . GLY A 1 296 ? 3.556 -51.723 1.308 1.00 35.72 296 GLY A CA 1
ATOM 2234 C C . GLY A 1 296 ? 2.405 -50.816 0.851 1.00 35.72 296 GLY A C 1
ATOM 2235 O O . GLY A 1 296 ? 2.642 -49.679 0.462 1.00 35.72 296 GLY A O 1
ATOM 2236 N N . VAL A 1 297 ? 1.152 -51.281 0.896 1.00 36.34 297 VAL A N 1
ATOM 2237 C CA . VAL A 1 297 ? -0.006 -50.493 0.408 1.00 36.34 297 VAL A CA 1
ATOM 2238 C C . VAL A 1 297 ? -0.570 -49.564 1.498 1.00 36.34 297 VAL A C 1
ATOM 2240 O O . VAL A 1 297 ? -1.250 -48.588 1.188 1.00 36.34 297 VAL A O 1
ATOM 2243 N N . GLY A 1 298 ? -0.234 -49.816 2.769 1.00 38.09 298 GLY A N 1
ATOM 2244 C CA . GLY A 1 298 ? -0.576 -48.938 3.892 1.00 38.09 298 GLY A CA 1
ATOM 2245 C C . GLY A 1 298 ? 0.295 -47.682 3.963 1.00 38.09 298 GLY A C 1
ATOM 2246 O O . GLY A 1 298 ? -0.227 -46.608 4.233 1.00 38.09 298 GLY A O 1
ATOM 2247 N N . LEU A 1 299 ? 1.592 -47.782 3.642 1.00 42.22 299 LEU A N 1
ATOM 2248 C CA . LEU A 1 299 ? 2.518 -46.644 3.711 1.00 42.22 299 LEU A CA 1
ATOM 2249 C C . LEU A 1 299 ? 2.335 -45.634 2.572 1.00 42.22 299 LEU A C 1
ATOM 2251 O O . LEU A 1 299 ? 2.439 -44.442 2.826 1.00 42.22 299 LEU A O 1
ATOM 2255 N N . LEU A 1 300 ? 1.999 -46.063 1.348 1.00 38.09 300 LEU A N 1
ATOM 2256 C CA . LEU A 1 300 ? 1.707 -45.112 0.264 1.00 38.09 300 LEU A CA 1
ATOM 2257 C C . LEU A 1 300 ? 0.341 -44.433 0.430 1.00 38.09 300 LEU A C 1
ATOM 2259 O O . LEU A 1 300 ? 0.212 -43.252 0.125 1.00 38.09 300 LEU A O 1
ATOM 2263 N N . ARG A 1 301 ? -0.672 -45.138 0.955 1.00 36.00 301 ARG A N 1
ATOM 2264 C CA . ARG A 1 301 ? -1.948 -44.502 1.324 1.00 36.00 301 ARG A CA 1
ATOM 2265 C C . ARG A 1 301 ? -1.788 -43.592 2.541 1.00 36.00 301 ARG A C 1
ATOM 2267 O O . ARG A 1 301 ? -2.365 -42.517 2.548 1.00 36.00 301 ARG A O 1
ATOM 2274 N N . GLY A 1 302 ? -0.955 -43.975 3.509 1.00 37.91 302 GLY A N 1
ATOM 2275 C CA . GLY A 1 302 ? -0.589 -43.145 4.655 1.00 37.91 302 GLY A CA 1
ATOM 2276 C C . GLY A 1 302 ? 0.179 -41.888 4.253 1.00 37.91 302 GLY A C 1
ATOM 2277 O O . GLY A 1 302 ? -0.172 -40.819 4.717 1.00 37.91 302 GLY A O 1
ATOM 2278 N N . ALA A 1 303 ? 1.147 -41.980 3.338 1.00 44.38 303 ALA A N 1
ATOM 2279 C CA . ALA A 1 303 ? 1.917 -40.834 2.850 1.00 44.38 303 ALA A CA 1
ATOM 2280 C C . ALA A 1 303 ? 1.087 -39.884 1.974 1.00 44.38 303 ALA A C 1
ATOM 2282 O O . ALA A 1 303 ? 1.263 -38.677 2.068 1.00 44.38 303 ALA A O 1
ATOM 2283 N N . VAL A 1 304 ? 0.143 -40.396 1.175 1.00 46.69 304 VAL A N 1
ATOM 2284 C CA . VAL A 1 304 ? -0.792 -39.547 0.416 1.00 46.69 304 VAL A CA 1
ATOM 2285 C C . VAL A 1 304 ? -1.826 -38.902 1.345 1.00 46.69 304 VAL A C 1
ATOM 2287 O O . VAL A 1 304 ? -2.154 -37.741 1.147 1.00 46.69 304 VAL A O 1
ATOM 2290 N N . VAL A 1 305 ? -2.280 -39.582 2.406 1.00 44.91 305 VAL A N 1
ATOM 2291 C CA . VAL A 1 305 ? -3.181 -38.997 3.420 1.00 44.91 305 VAL A CA 1
ATOM 2292 C C . VAL A 1 305 ? -2.448 -38.007 4.344 1.00 44.91 305 VAL A C 1
ATOM 2294 O O . VAL A 1 305 ? -3.029 -36.983 4.682 1.00 44.91 305 VAL A O 1
ATOM 2297 N N . LEU A 1 306 ? -1.169 -38.229 4.681 1.00 42.50 306 LEU A N 1
ATOM 2298 C CA . LEU A 1 306 ? -0.347 -37.278 5.450 1.00 42.50 306 LEU A CA 1
ATOM 2299 C C . LEU A 1 306 ? 0.091 -36.069 4.606 1.00 42.50 306 LEU A C 1
ATOM 2301 O O . LEU A 1 306 ? 0.103 -34.955 5.114 1.00 42.50 306 LEU A O 1
ATOM 2305 N N . ALA A 1 307 ? 0.389 -36.259 3.316 1.00 43.31 307 ALA A N 1
ATOM 2306 C CA . ALA A 1 307 ? 0.626 -35.157 2.380 1.00 43.31 307 ALA A CA 1
ATOM 2307 C C . ALA A 1 307 ? -0.662 -34.372 2.070 1.00 43.31 307 ALA A C 1
ATOM 2309 O O . ALA A 1 307 ? -0.588 -33.185 1.786 1.00 43.31 307 ALA A O 1
ATOM 2310 N N . SER A 1 308 ? -1.838 -35.001 2.198 1.00 39.91 308 SER A N 1
ATOM 2311 C CA . SER A 1 308 ? -3.140 -34.314 2.131 1.00 39.91 308 SER A CA 1
ATOM 2312 C C . SER A 1 308 ? -3.512 -33.587 3.435 1.00 39.91 308 SER A C 1
ATOM 2314 O O . SER A 1 308 ? -4.444 -32.791 3.436 1.00 39.91 308 SER A O 1
ATOM 2316 N N . LEU A 1 309 ? -2.803 -33.852 4.541 1.00 39.66 309 LEU A N 1
ATOM 2317 C CA . LEU A 1 309 ? -2.946 -33.157 5.830 1.00 39.66 309 LEU A CA 1
ATOM 2318 C C . LEU A 1 309 ? -1.930 -32.017 6.014 1.00 39.66 309 LEU A C 1
ATOM 2320 O O . LEU A 1 309 ? -2.076 -31.218 6.935 1.00 39.66 309 LEU A O 1
ATOM 2324 N N . LEU A 1 310 ? -0.962 -31.882 5.102 1.00 41.28 310 LEU A N 1
ATOM 2325 C CA . LEU A 1 310 ? -0.262 -30.625 4.854 1.00 41.28 310 LEU A CA 1
ATOM 2326 C C . LEU A 1 310 ? -1.144 -29.749 3.958 1.00 41.28 310 LEU A C 1
ATOM 2328 O O . LEU A 1 310 ? -0.841 -29.519 2.790 1.00 41.28 310 LEU A O 1
ATOM 2332 N N . LEU A 1 311 ? -2.216 -29.198 4.530 1.00 37.72 311 LEU A N 1
ATOM 2333 C CA . LEU A 1 311 ? -2.600 -27.850 4.130 1.00 37.72 311 LEU A CA 1
ATOM 2334 C C . LEU A 1 311 ? -1.471 -26.941 4.626 1.00 37.72 311 LEU A C 1
ATOM 2336 O O . LEU A 1 311 ? -1.563 -26.319 5.680 1.00 37.72 311 LEU A O 1
ATOM 2340 N N . VAL A 1 312 ? -0.378 -26.869 3.858 1.00 38.22 312 VAL A N 1
ATOM 2341 C CA . VAL A 1 312 ? 0.246 -25.563 3.680 1.00 38.22 312 VAL A CA 1
ATOM 2342 C C . VAL A 1 312 ? -0.928 -24.712 3.226 1.00 38.22 312 VAL A C 1
ATOM 2344 O O . VAL A 1 312 ? -1.500 -24.975 2.166 1.00 38.22 312 VAL A O 1
ATOM 2347 N N . VAL A 1 313 ? -1.382 -23.792 4.077 1.00 43.31 313 VAL A N 1
ATOM 2348 C CA . VAL A 1 313 ? -2.182 -22.665 3.607 1.00 43.31 313 VAL A CA 1
ATOM 2349 C C . VAL A 1 313 ? -1.227 -21.924 2.682 1.00 43.31 313 VAL A C 1
ATOM 2351 O O . VAL A 1 313 ? -0.476 -21.057 3.105 1.00 43.31 313 VAL A O 1
ATOM 2354 N N . SER A 1 314 ? -1.116 -22.409 1.448 1.00 53.75 314 SER A N 1
ATOM 2355 C CA . SER A 1 314 ? -0.468 -21.680 0.383 1.00 53.75 314 SER A CA 1
ATOM 2356 C C . SER A 1 314 ? -1.400 -20.513 0.168 1.00 53.75 314 SER A C 1
ATOM 2358 O O . SER A 1 314 ? -2.564 -20.743 -0.172 1.00 53.75 314 SER A O 1
ATOM 2360 N N . GLY A 1 315 ? -0.907 -19.302 0.415 1.00 69.62 315 GLY A N 1
ATOM 2361 C CA . GLY A 1 315 ? -1.591 -18.108 -0.040 1.00 69.62 315 GLY A CA 1
ATOM 2362 C C . GLY A 1 315 ? -2.016 -18.301 -1.490 1.00 69.62 315 GLY A C 1
ATOM 2363 O O . GLY A 1 315 ? -1.227 -18.755 -2.325 1.00 69.62 315 GLY A O 1
ATOM 2364 N N . GLU A 1 316 ? -3.281 -18.048 -1.775 1.00 90.00 316 GLU A N 1
ATOM 2365 C CA . GLU A 1 316 ? -3.804 -18.032 -3.124 1.00 90.00 316 GLU A CA 1
ATOM 2366 C C . GLU A 1 316 ? -3.498 -16.667 -3.736 1.00 90.00 316 GLU A C 1
ATOM 2368 O O . GLU A 1 316 ? -3.978 -15.623 -3.283 1.00 90.00 316 GLU A O 1
ATOM 2373 N N . VAL A 1 317 ? -2.694 -16.676 -4.796 1.00 95.00 317 VAL A N 1
ATOM 2374 C CA . VAL A 1 317 ? -2.511 -15.508 -5.654 1.00 95.00 317 VAL A CA 1
ATOM 2375 C C . VAL A 1 317 ? -3.711 -15.432 -6.590 1.00 95.00 317 VAL A C 1
ATOM 2377 O O . VAL A 1 317 ? -3.871 -16.259 -7.486 1.00 95.00 317 VAL A O 1
ATOM 2380 N N . ILE A 1 318 ? -4.575 -14.447 -6.359 1.00 95.62 318 ILE A N 1
ATOM 2381 C CA . ILE A 1 318 ? -5.820 -14.254 -7.112 1.00 95.62 318 ILE A CA 1
ATOM 2382 C C . ILE A 1 318 ? -5.532 -13.520 -8.423 1.00 95.62 318 ILE A C 1
ATOM 2384 O O . ILE A 1 318 ? -6.089 -13.843 -9.475 1.00 95.62 318 ILE A O 1
ATOM 2388 N N . PHE A 1 319 ? -4.671 -12.508 -8.354 1.00 97.31 319 PHE A N 1
ATOM 2389 C CA . PHE A 1 319 ? -4.234 -11.724 -9.498 1.00 97.31 319 PHE A CA 1
ATOM 2390 C C . PHE A 1 319 ? -2.821 -11.206 -9.246 1.00 97.31 319 PHE A C 1
ATOM 2392 O O . PHE A 1 319 ? -2.562 -10.632 -8.194 1.00 97.31 319 PHE A O 1
ATOM 2399 N N . GLU A 1 320 ? -1.927 -11.378 -10.213 1.00 96.75 320 GLU A N 1
ATOM 2400 C CA . GLU A 1 320 ? -0.580 -10.807 -10.197 1.00 96.75 320 GLU A CA 1
ATOM 2401 C C . GLU A 1 320 ? -0.272 -10.263 -11.595 1.00 96.75 320 GLU A C 1
ATOM 2403 O O . GLU A 1 320 ? -0.482 -10.950 -12.597 1.00 96.75 320 GLU A O 1
ATOM 2408 N N . GLU A 1 321 ? 0.184 -9.016 -11.665 1.00 96.94 321 GLU A N 1
ATOM 2409 C CA . GLU A 1 321 ? 0.558 -8.333 -12.898 1.00 96.94 321 GLU A CA 1
ATOM 2410 C C . GLU A 1 321 ? 1.884 -7.593 -12.712 1.00 96.94 321 GLU A C 1
ATOM 2412 O O . GLU A 1 321 ? 1.979 -6.681 -11.888 1.00 96.94 321 GLU A O 1
ATOM 2417 N N . ARG A 1 322 ? 2.870 -7.976 -13.529 1.00 95.56 322 ARG A N 1
ATOM 2418 C CA . ARG A 1 322 ? 4.209 -7.367 -13.634 1.00 95.56 322 ARG A CA 1
ATOM 2419 C C . ARG A 1 322 ? 4.452 -6.694 -14.993 1.00 95.56 322 ARG A C 1
ATOM 2421 O O . ARG A 1 322 ? 5.576 -6.401 -15.362 1.00 95.56 322 ARG A O 1
ATOM 2428 N N . PHE A 1 323 ? 3.385 -6.544 -15.777 1.00 96.12 323 PHE A N 1
ATOM 2429 C CA . PHE A 1 323 ? 3.360 -5.932 -17.102 1.00 96.12 323 PHE A CA 1
ATOM 2430 C C . PHE A 1 323 ? 4.367 -6.507 -18.109 1.00 96.12 323 PHE A C 1
ATOM 2432 O O . PHE A 1 323 ? 4.839 -5.787 -18.978 1.00 96.12 323 PHE A O 1
ATOM 2439 N N . ASP A 1 324 ? 4.596 -7.825 -18.089 1.00 92.88 324 ASP A N 1
ATOM 2440 C CA . ASP A 1 324 ? 5.389 -8.527 -19.110 1.00 92.88 324 ASP A CA 1
ATOM 2441 C C . ASP A 1 324 ? 4.957 -8.186 -20.556 1.00 92.88 324 ASP A C 1
ATOM 2443 O O . ASP A 1 324 ? 3.860 -7.684 -20.811 1.00 92.88 324 ASP A O 1
ATOM 2447 N N . ASP A 1 325 ? 5.784 -8.515 -21.556 1.00 89.75 325 ASP A N 1
ATOM 2448 C CA . ASP A 1 325 ? 5.564 -8.136 -22.966 1.00 89.75 325 ASP A CA 1
ATOM 2449 C C . ASP A 1 325 ? 4.180 -8.510 -23.553 1.00 89.75 325 ASP A C 1
ATOM 2451 O O . ASP A 1 325 ? 3.748 -7.912 -24.543 1.00 89.75 325 ASP A O 1
ATOM 2455 N N . ASP A 1 326 ? 3.460 -9.463 -22.956 1.00 92.38 326 ASP A N 1
ATOM 2456 C CA . ASP A 1 326 ? 2.124 -9.909 -23.356 1.00 92.38 326 ASP A CA 1
ATOM 2457 C C . ASP A 1 326 ? 0.953 -9.247 -22.590 1.00 92.38 326 ASP A C 1
ATOM 2459 O O . ASP A 1 326 ? -0.207 -9.623 -22.812 1.00 92.38 326 ASP A O 1
ATOM 2463 N N . TRP A 1 327 ? 1.204 -8.226 -21.757 1.00 94.62 327 TRP A N 1
ATOM 2464 C CA . TRP A 1 327 ? 0.197 -7.538 -20.925 1.00 94.62 327 TRP A CA 1
ATOM 2465 C C . TRP A 1 327 ? -1.029 -7.050 -21.714 1.00 94.62 327 TRP A C 1
ATOM 2467 O O . TRP A 1 327 ? -2.154 -7.049 -21.209 1.00 94.62 327 TRP A O 1
ATOM 2477 N N . GLY A 1 328 ? -0.844 -6.679 -22.987 1.00 93.75 328 GLY A N 1
ATOM 2478 C CA . GLY A 1 328 ? -1.916 -6.198 -23.865 1.00 93.75 328 GLY A CA 1
ATOM 2479 C C . GLY A 1 328 ? -3.007 -7.237 -24.158 1.00 93.75 328 GLY A C 1
ATOM 2480 O O . GLY A 1 328 ? -4.085 -6.874 -24.625 1.00 93.75 328 GLY A O 1
ATOM 2481 N N . SER A 1 329 ? -2.752 -8.520 -23.879 1.00 94.38 329 SER A N 1
ATOM 2482 C CA . SER A 1 329 ? -3.759 -9.586 -23.943 1.00 94.38 329 SER A CA 1
ATOM 2483 C C . SER A 1 329 ? -4.638 -9.660 -22.685 1.00 94.38 329 SER A C 1
ATOM 2485 O O . SER A 1 329 ? -5.790 -10.091 -22.771 1.00 94.38 329 SER A O 1
ATOM 2487 N N . ARG A 1 330 ? -4.115 -9.209 -21.535 1.00 96.00 330 ARG A N 1
ATOM 2488 C CA . ARG A 1 330 ? -4.769 -9.241 -20.216 1.00 96.00 330 ARG A CA 1
ATOM 2489 C C . ARG A 1 330 ? -5.565 -7.965 -19.929 1.00 96.00 330 ARG A C 1
ATOM 2491 O O . ARG A 1 330 ? -6.629 -8.026 -19.311 1.00 96.00 330 ARG A O 1
ATOM 2498 N N . TRP A 1 331 ? -5.081 -6.821 -20.416 1.00 98.06 331 TRP A N 1
ATOM 2499 C CA . TRP A 1 331 ? -5.665 -5.507 -20.147 1.00 98.06 331 TRP A CA 1
ATOM 2500 C C . TRP A 1 331 ? -6.496 -4.961 -21.305 1.00 98.06 331 TRP A C 1
ATOM 2502 O O . TRP A 1 331 ? -6.109 -4.979 -22.473 1.00 98.06 331 TRP A O 1
ATOM 2512 N N . VAL A 1 332 ? -7.638 -4.371 -20.966 1.00 98.00 332 VAL A N 1
ATOM 2513 C CA . VAL A 1 332 ? -8.569 -3.751 -21.902 1.00 98.00 332 VAL A CA 1
ATOM 2514 C C . VAL A 1 332 ? -8.599 -2.248 -21.676 1.00 98.00 332 VAL A C 1
ATOM 2516 O O . VAL A 1 332 ? -9.077 -1.752 -20.657 1.00 98.00 332 VAL A O 1
ATOM 2519 N N . LYS A 1 333 ? -8.142 -1.499 -22.682 1.00 97.25 333 LYS A N 1
ATOM 2520 C CA . LYS A 1 333 ? -8.313 -0.044 -22.724 1.00 97.25 333 LYS A CA 1
ATOM 2521 C C . LYS A 1 333 ? -9.775 0.320 -22.980 1.00 97.25 333 LYS A C 1
ATOM 2523 O O . LYS A 1 333 ? -10.380 -0.202 -23.930 1.00 97.25 333 LYS A O 1
ATOM 2528 N N . SER A 1 334 ? -10.296 1.233 -22.162 1.00 97.44 334 SER A N 1
ATOM 2529 C CA . SER A 1 334 ? -11.641 1.787 -22.292 1.00 97.44 334 SER A CA 1
ATOM 2530 C C . SER A 1 334 ? -11.742 2.781 -23.455 1.00 97.44 334 SER A C 1
ATOM 2532 O O . SER A 1 334 ? -10.777 3.465 -23.801 1.00 97.44 334 SER A O 1
ATOM 2534 N N . ASP A 1 335 ? -12.928 2.872 -24.057 1.00 96.31 335 ASP A N 1
ATOM 2535 C CA . ASP A 1 335 ? -13.289 3.910 -25.026 1.00 96.31 335 ASP A CA 1
ATOM 2536 C C . ASP A 1 335 ? -13.977 5.119 -24.351 1.00 96.31 335 ASP A C 1
ATOM 2538 O O . ASP A 1 335 ? -14.370 6.076 -25.026 1.00 96.31 335 ASP A O 1
ATOM 2542 N N . TRP A 1 336 ? -14.106 5.116 -23.018 1.00 95.56 336 TRP A N 1
ATOM 2543 C CA . TRP A 1 336 ? -14.595 6.261 -22.247 1.00 95.56 336 TRP A CA 1
ATOM 2544 C C . TRP A 1 336 ? -13.745 7.511 -22.523 1.00 95.56 336 TRP A C 1
ATOM 2546 O O . TRP A 1 336 ? -12.523 7.438 -22.634 1.00 95.56 336 TRP A O 1
ATOM 2556 N N . LYS A 1 337 ? -14.404 8.665 -22.700 1.00 95.06 337 LYS A N 1
ATOM 2557 C CA . LYS A 1 337 ? -13.792 9.963 -23.067 1.00 95.06 337 LYS A CA 1
ATOM 2558 C C . LYS A 1 337 ? -13.043 10.017 -24.407 1.00 95.06 337 LYS A C 1
ATOM 2560 O O . LYS A 1 337 ? -12.472 11.059 -24.744 1.00 95.06 337 LYS A O 1
ATOM 2565 N N . LYS A 1 338 ? -13.084 8.959 -25.223 1.00 93.56 338 LYS A N 1
ATOM 2566 C CA . LYS A 1 338 ? -12.414 8.917 -26.532 1.00 93.56 338 LYS A CA 1
ATOM 2567 C C . LYS A 1 338 ? -13.052 9.858 -27.553 1.00 93.56 338 LYS A C 1
ATOM 2569 O O . LYS A 1 338 ? -12.332 10.576 -28.237 1.00 93.56 338 LYS A O 1
ATOM 2574 N N . SER A 1 339 ? -14.385 9.902 -27.617 1.00 92.94 339 SER A N 1
ATOM 2575 C CA . SER A 1 339 ? -15.129 10.810 -28.507 1.00 92.94 339 SER A CA 1
ATOM 2576 C C . SER A 1 339 ? -14.929 12.288 -28.160 1.00 92.94 339 SER A C 1
ATOM 2578 O O . SER A 1 339 ? -14.940 13.129 -29.050 1.00 92.94 339 SER A O 1
ATOM 2580 N N . GLU A 1 340 ? -14.693 12.602 -26.883 1.00 94.69 340 GLU A N 1
ATOM 2581 C CA . GLU A 1 340 ? -14.378 13.956 -26.402 1.00 94.69 340 GLU A CA 1
ATOM 2582 C C . GLU A 1 340 ? -12.910 14.352 -26.652 1.00 94.69 340 GLU A C 1
ATOM 2584 O O . GLU A 1 340 ? -12.504 15.459 -26.306 1.00 94.69 340 GLU A O 1
ATOM 2589 N N . GLY A 1 341 ? -12.078 13.443 -27.178 1.00 93.62 341 GLY A N 1
ATOM 2590 C CA . GLY A 1 341 ? -10.636 13.655 -27.315 1.00 93.62 341 GLY A CA 1
ATOM 2591 C C . GLY A 1 341 ? -9.903 13.773 -25.974 1.00 93.62 341 GLY A C 1
ATOM 2592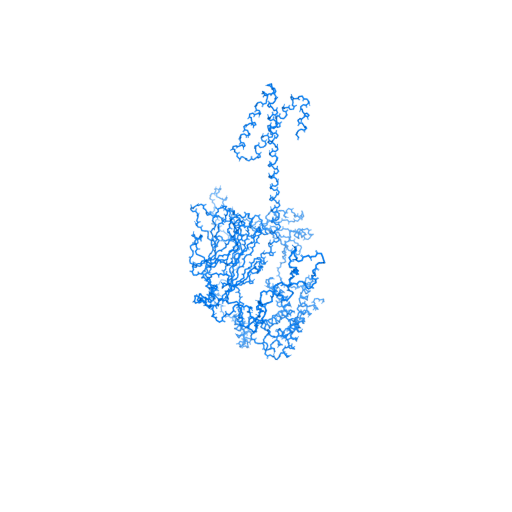 O O . GLY A 1 341 ? -8.774 14.258 -25.937 1.00 93.62 341 GLY A O 1
ATOM 2593 N N . LYS A 1 342 ? -10.525 13.352 -24.864 1.00 95.50 342 LYS A N 1
ATOM 2594 C CA . LYS A 1 342 ? -9.990 13.465 -23.495 1.00 95.50 342 LYS A CA 1
ATOM 2595 C C . LYS A 1 342 ? -9.421 12.154 -22.942 1.00 95.50 342 LYS A C 1
ATOM 2597 O O . LYS A 1 342 ? -8.894 12.155 -21.836 1.00 95.50 342 LYS A O 1
ATOM 2602 N N . ALA A 1 343 ? -9.497 11.059 -23.696 1.00 95.88 343 ALA A N 1
ATOM 2603 C CA . ALA A 1 343 ? -8.891 9.783 -23.322 1.00 95.88 343 ALA A CA 1
ATOM 2604 C C . ALA A 1 343 ? -7.365 9.793 -23.522 1.00 95.88 343 ALA A C 1
ATOM 2606 O O . ALA A 1 343 ? -6.873 10.152 -24.592 1.00 95.88 343 ALA A O 1
ATOM 2607 N N . GLY A 1 344 ? -6.628 9.361 -22.503 1.00 95.44 344 GLY A N 1
ATOM 2608 C CA . GLY A 1 344 ? -5.175 9.226 -22.506 1.00 95.44 344 GLY A CA 1
ATOM 2609 C C . GLY A 1 344 ? -4.701 7.905 -23.108 1.00 95.44 344 GLY A C 1
ATOM 2610 O O . GLY A 1 344 ? -5.485 6.991 -23.393 1.00 95.44 344 GLY A O 1
ATOM 2611 N N . THR A 1 345 ? -3.397 7.792 -23.335 1.00 95.62 345 THR A N 1
ATOM 2612 C CA . THR A 1 345 ? -2.730 6.566 -23.797 1.00 95.62 345 THR A CA 1
ATOM 2613 C C . THR A 1 345 ? -1.739 6.053 -22.770 1.00 95.62 345 THR A C 1
ATOM 2615 O O . THR A 1 345 ? -1.164 6.815 -22.003 1.00 95.62 345 THR A O 1
ATOM 2618 N N . PHE A 1 346 ? -1.555 4.741 -22.776 1.00 96.81 346 PHE A N 1
ATOM 2619 C CA . PHE A 1 346 ? -0.601 4.068 -21.918 1.00 96.81 346 PHE A CA 1
ATOM 2620 C C . PHE A 1 346 ? 0.606 3.623 -22.740 1.00 96.81 346 PHE A C 1
ATOM 2622 O O . PHE A 1 346 ? 0.449 3.251 -23.907 1.00 96.81 346 PHE A O 1
ATOM 2629 N N . LYS A 1 347 ? 1.789 3.648 -22.132 1.00 96.12 347 LYS A N 1
ATOM 2630 C CA . LYS A 1 347 ? 3.048 3.184 -22.717 1.00 96.12 347 LYS A CA 1
ATOM 2631 C C . LYS A 1 347 ? 3.692 2.168 -21.783 1.00 96.12 347 LYS A C 1
ATOM 2633 O O . LYS A 1 347 ? 3.807 2.422 -20.596 1.00 96.12 347 LYS A O 1
ATOM 2638 N N . HIS A 1 348 ? 4.135 1.048 -22.337 1.00 97.19 348 HIS A N 1
ATOM 2639 C CA . HIS A 1 348 ? 4.883 0.026 -21.611 1.00 97.19 348 HIS A CA 1
ATOM 2640 C C . HIS A 1 348 ? 6.360 0.449 -21.516 1.00 97.19 348 HIS A C 1
ATOM 2642 O O . HIS A 1 348 ? 7.018 0.580 -22.553 1.00 97.19 348 HIS A O 1
ATOM 2648 N N . THR A 1 349 ? 6.848 0.789 -20.319 1.00 96.38 349 THR A N 1
ATOM 2649 C CA . THR A 1 349 ? 8.167 1.422 -20.111 1.00 96.38 349 THR A CA 1
ATOM 2650 C C . THR A 1 349 ? 8.575 1.404 -18.635 1.00 96.38 349 THR A C 1
ATOM 2652 O O . THR A 1 349 ? 7.724 1.523 -17.764 1.00 96.38 349 THR A O 1
ATOM 2655 N N . ALA A 1 350 ? 9.881 1.385 -18.358 1.00 94.19 350 ALA A N 1
ATOM 2656 C CA . ALA A 1 350 ? 10.443 1.480 -17.002 1.00 94.19 350 ALA A CA 1
ATOM 2657 C C . ALA A 1 350 ? 10.509 2.930 -16.453 1.00 94.19 350 ALA A C 1
ATOM 2659 O O . ALA A 1 350 ? 11.122 3.206 -15.428 1.00 94.19 350 ALA A O 1
ATOM 2660 N N . GLY A 1 351 ? 9.897 3.889 -17.158 1.00 93.69 351 GLY A N 1
ATOM 2661 C CA . GLY A 1 351 ? 10.073 5.325 -16.922 1.00 93.69 351 GLY A CA 1
ATOM 2662 C C . GLY A 1 351 ? 11.303 5.925 -17.617 1.00 93.69 351 GLY A C 1
ATOM 2663 O O . GLY A 1 351 ? 11.909 5.323 -18.507 1.00 93.69 351 GLY A O 1
ATOM 2664 N N . SER A 1 352 ? 11.625 7.163 -17.254 1.00 92.06 352 SER A N 1
ATOM 2665 C CA . SER A 1 352 ? 12.750 7.957 -17.770 1.00 92.06 352 SER A CA 1
ATOM 2666 C C . SER A 1 352 ? 14.102 7.599 -17.136 1.00 92.06 352 SER A C 1
ATOM 2668 O O . SER A 1 352 ? 15.152 7.823 -17.741 1.00 92.06 352 SER A O 1
ATOM 2670 N N . TYR A 1 353 ? 14.060 7.015 -15.943 1.00 93.25 353 TYR A N 1
ATOM 2671 C CA . TYR A 1 353 ? 15.163 6.392 -15.214 1.00 93.25 353 TYR A CA 1
ATOM 2672 C C . TYR A 1 353 ? 14.606 5.155 -14.509 1.00 93.25 353 TYR A C 1
ATOM 2674 O O . TYR A 1 353 ? 13.456 5.169 -14.077 1.00 93.25 353 TYR A O 1
ATOM 2682 N N . SER A 1 354 ? 15.396 4.098 -14.369 1.00 92.25 354 SER A N 1
ATOM 2683 C CA . SER A 1 354 ? 14.991 2.876 -13.668 1.00 92.25 354 SER A CA 1
ATOM 2684 C C . SER A 1 354 ? 16.208 2.160 -13.093 1.00 92.25 354 SER A C 1
ATOM 2686 O O . SER A 1 354 ? 17.335 2.417 -13.521 1.00 92.25 354 SER A O 1
ATOM 2688 N N . GLY A 1 355 ? 15.981 1.294 -12.100 1.00 89.38 355 GLY A N 1
ATOM 2689 C CA . GLY A 1 355 ? 17.024 0.400 -11.588 1.00 89.38 355 GLY A CA 1
ATOM 2690 C C . GLY A 1 355 ? 17.339 -0.727 -12.572 1.00 89.38 355 GLY A C 1
ATOM 2691 O O . GLY A 1 355 ? 18.506 -1.022 -12.824 1.00 89.38 355 GLY A O 1
ATOM 2692 N N . ASP A 1 356 ? 16.295 -1.273 -13.195 1.00 90.25 356 ASP A N 1
ATOM 2693 C CA . ASP A 1 356 ? 16.374 -2.237 -14.285 1.00 90.25 356 ASP A CA 1
ATOM 2694 C C . ASP A 1 356 ? 15.566 -1.705 -15.490 1.00 90.25 356 ASP A C 1
ATOM 2696 O O . ASP A 1 356 ? 14.402 -1.330 -15.336 1.00 90.25 356 ASP A O 1
ATOM 2700 N N . PRO A 1 357 ? 16.155 -1.569 -16.692 1.00 90.25 357 PRO A N 1
ATOM 2701 C CA . PRO A 1 357 ? 15.424 -1.191 -17.904 1.00 90.25 357 PRO A CA 1
ATOM 2702 C C . PRO A 1 357 ? 14.392 -2.225 -18.374 1.00 90.25 357 PRO A C 1
ATOM 2704 O O . PRO A 1 357 ? 13.485 -1.861 -19.130 1.00 90.25 357 PRO A O 1
ATOM 2707 N N . ASP A 1 358 ? 14.550 -3.489 -17.973 1.00 89.88 358 ASP A N 1
ATOM 2708 C CA . ASP A 1 358 ? 13.645 -4.579 -18.336 1.00 89.88 358 ASP A CA 1
ATOM 2709 C C . ASP A 1 358 ? 12.422 -4.655 -17.400 1.00 89.88 358 ASP A C 1
ATOM 2711 O O . ASP A 1 358 ? 11.378 -5.141 -17.840 1.00 89.88 358 ASP A O 1
ATOM 2715 N N . ASP A 1 359 ? 12.516 -4.097 -16.183 1.00 90.06 359 ASP A N 1
ATOM 2716 C CA . ASP A 1 359 ? 11.421 -3.940 -15.206 1.00 90.06 359 ASP A CA 1
ATOM 2717 C C . ASP A 1 359 ? 10.479 -2.809 -15.644 1.00 90.06 359 ASP A C 1
ATOM 2719 O O . ASP A 1 359 ? 10.675 -1.623 -15.350 1.00 90.06 359 ASP A O 1
ATOM 2723 N N . ARG A 1 360 ? 9.511 -3.162 -16.491 1.00 94.94 360 ARG A N 1
ATOM 2724 C CA . ARG A 1 360 ? 8.659 -2.213 -17.206 1.00 94.94 360 ARG A CA 1
ATOM 2725 C C . ARG A 1 360 ? 7.226 -2.289 -16.698 1.00 94.94 360 ARG A C 1
ATOM 2727 O O . ARG A 1 360 ? 6.542 -3.277 -16.910 1.00 94.94 360 ARG A O 1
ATOM 2734 N N . GLY A 1 361 ? 6.726 -1.159 -16.210 1.00 96.94 361 GLY A N 1
ATOM 2735 C CA . GLY A 1 361 ? 5.314 -0.976 -15.899 1.00 96.94 361 GLY A CA 1
ATOM 2736 C C . GLY A 1 361 ? 4.521 -0.306 -17.023 1.00 96.94 361 GLY A C 1
ATOM 2737 O O . GLY A 1 361 ? 4.992 -0.077 -18.149 1.00 96.94 361 GLY A O 1
ATOM 2738 N N . ILE A 1 362 ? 3.289 0.084 -16.696 1.00 98.00 362 ILE A N 1
ATOM 2739 C CA . ILE A 1 362 ? 2.413 0.842 -17.585 1.00 98.00 362 ILE A CA 1
ATOM 2740 C C . ILE A 1 362 ? 2.383 2.330 -17.199 1.00 98.00 362 ILE A C 1
ATOM 2742 O O . ILE A 1 362 ? 1.932 2.718 -16.124 1.00 98.00 362 ILE A O 1
ATOM 2746 N N . GLN A 1 363 ? 2.864 3.186 -18.102 1.00 98.06 363 GLN A N 1
ATOM 2747 C CA . GLN A 1 363 ? 3.002 4.627 -17.897 1.00 98.06 363 GLN A CA 1
ATOM 2748 C C . GLN A 1 363 ? 1.889 5.430 -18.578 1.00 98.06 363 GLN A C 1
ATOM 2750 O O . GLN A 1 363 ? 1.551 5.182 -19.740 1.00 98.06 363 GLN A O 1
ATOM 2755 N N . THR A 1 364 ? 1.365 6.452 -17.903 1.00 98.06 364 THR A N 1
ATOM 2756 C CA . THR A 1 364 ? 0.493 7.472 -18.507 1.00 98.06 364 THR A CA 1
ATOM 2757 C C . THR A 1 364 ? 1.302 8.443 -19.377 1.00 98.06 364 THR A C 1
ATOM 2759 O O . THR A 1 364 ? 2.333 8.943 -18.948 1.00 98.06 364 THR A O 1
ATOM 2762 N N . THR A 1 365 ? 0.868 8.752 -20.608 1.00 94.88 365 THR A N 1
ATOM 2763 C CA . THR A 1 365 ? 1.709 9.559 -21.532 1.00 94.88 365 THR A CA 1
ATOM 2764 C C . THR A 1 365 ? 1.194 10.942 -21.907 1.00 94.88 365 THR A C 1
ATOM 2766 O O . THR A 1 365 ? 1.976 11.779 -22.338 1.00 94.88 365 THR A O 1
ATOM 2769 N N . SER A 1 366 ? -0.118 11.165 -21.885 1.00 94.06 366 SER A N 1
ATOM 2770 C CA . SER A 1 366 ? -0.718 12.373 -22.463 1.00 94.06 366 SER A CA 1
ATOM 2771 C C . SER A 1 366 ? -1.233 13.312 -21.383 1.00 94.06 366 SER A C 1
ATOM 2773 O O . SER A 1 366 ? -2.155 12.953 -20.657 1.00 94.06 366 SER A O 1
ATOM 2775 N N . ASP A 1 367 ? -0.683 14.520 -21.332 1.00 96.62 367 ASP A N 1
ATOM 2776 C CA . ASP A 1 367 ? -1.083 15.555 -20.379 1.00 96.62 367 ASP A CA 1
ATOM 2777 C C . ASP A 1 367 ? -2.558 15.955 -20.525 1.00 96.62 367 ASP A C 1
ATOM 2779 O O . ASP A 1 367 ? -3.130 15.948 -21.623 1.00 96.62 367 ASP A O 1
ATOM 2783 N N . ALA A 1 368 ? -3.164 16.325 -19.397 1.00 96.12 368 ALA A N 1
ATOM 2784 C CA . ALA A 1 368 ? -4.561 16.721 -19.260 1.00 96.12 368 ALA A CA 1
ATOM 2785 C C . ALA A 1 368 ? -5.528 15.706 -19.900 1.00 96.12 368 ALA A C 1
ATOM 2787 O O . ALA A 1 368 ? -6.393 16.061 -20.715 1.00 96.12 368 ALA A O 1
ATOM 2788 N N . LYS A 1 369 ? -5.378 14.425 -19.535 1.00 97.31 369 LYS A N 1
ATOM 2789 C CA . LYS A 1 369 ? -6.235 13.325 -20.004 1.00 97.31 369 LYS A CA 1
ATOM 2790 C C . LYS A 1 369 ? -6.771 12.456 -18.869 1.00 97.31 369 LYS A C 1
ATOM 2792 O O . LYS A 1 369 ? -6.190 12.348 -17.791 1.00 97.31 369 LYS A O 1
ATOM 2797 N N . HIS A 1 370 ? -7.885 11.791 -19.173 1.00 97.44 370 HIS A N 1
ATOM 2798 C CA . HIS A 1 370 ? -8.423 10.679 -18.398 1.00 97.44 370 HIS A CA 1
ATOM 2799 C C . HIS A 1 370 ? -7.836 9.365 -18.907 1.00 97.44 370 HIS A C 1
ATOM 2801 O O . HIS A 1 370 ? -7.937 9.044 -20.093 1.00 97.44 370 HIS A O 1
ATOM 2807 N N . PHE A 1 371 ? -7.263 8.582 -18.011 1.00 98.31 371 PHE A N 1
ATOM 2808 C CA . PHE A 1 371 ? -6.703 7.268 -18.276 1.00 98.31 371 PHE A CA 1
ATOM 2809 C C . PHE A 1 371 ? -7.648 6.224 -17.706 1.00 98.31 371 PHE A C 1
ATOM 2811 O O . PHE A 1 371 ? -8.039 6.339 -16.554 1.00 98.31 371 PHE A O 1
ATOM 2818 N N . ALA A 1 372 ? -8.040 5.240 -18.515 1.00 98.19 372 ALA A N 1
ATOM 2819 C CA . ALA A 1 372 ? -8.956 4.182 -18.104 1.00 98.19 372 ALA A CA 1
ATOM 2820 C C . ALA A 1 372 ? -8.569 2.854 -18.768 1.00 98.19 372 ALA A C 1
ATOM 2822 O O . ALA A 1 372 ? -8.677 2.693 -19.992 1.00 98.19 372 ALA A O 1
ATOM 2823 N N . ILE A 1 373 ? -8.107 1.903 -17.962 1.00 98.19 373 ILE A N 1
ATOM 2824 C CA . ILE A 1 373 ? -7.746 0.549 -18.386 1.00 98.19 373 ILE A CA 1
ATOM 2825 C C . ILE A 1 373 ? -8.106 -0.444 -17.283 1.00 98.19 373 ILE A C 1
ATOM 2827 O O . ILE A 1 373 ? -8.006 -0.117 -16.104 1.00 98.19 373 ILE A O 1
ATOM 2831 N N . SER A 1 374 ? -8.552 -1.641 -17.649 1.00 98.31 374 SER A N 1
ATOM 2832 C CA . SER A 1 374 ? -8.935 -2.671 -16.681 1.00 98.31 374 SER A CA 1
ATOM 2833 C C . SER A 1 374 ? -8.475 -4.056 -17.107 1.00 98.31 374 SER A C 1
ATOM 2835 O O . SER A 1 374 ? -8.373 -4.326 -18.301 1.00 98.31 374 SER A O 1
ATOM 2837 N N . ALA A 1 375 ? -8.259 -4.935 -16.138 1.00 98.06 375 ALA A N 1
ATOM 2838 C CA . ALA A 1 375 ? -8.032 -6.357 -16.339 1.00 98.06 375 ALA A CA 1
ATOM 2839 C C . ALA A 1 375 ? -9.109 -7.165 -15.611 1.00 98.06 375 ALA A C 1
ATOM 2841 O O . ALA A 1 375 ? -9.617 -6.764 -14.559 1.00 98.06 375 ALA A O 1
ATOM 2842 N N . LYS A 1 376 ? -9.462 -8.312 -16.192 1.00 97.44 376 LYS A N 1
ATOM 2843 C CA . LYS A 1 376 ? -10.399 -9.273 -15.609 1.00 97.44 376 LYS A CA 1
ATOM 2844 C C . LYS A 1 376 ? -9.621 -10.418 -14.972 1.00 97.44 376 LYS A C 1
ATOM 2846 O O . LYS A 1 376 ? -8.736 -10.972 -15.617 1.00 97.44 376 LYS A O 1
ATOM 2851 N N . PHE A 1 377 ? -10.013 -10.820 -13.771 1.00 96.12 377 PHE A N 1
ATOM 2852 C CA . PHE A 1 377 ? -9.476 -11.990 -13.078 1.00 96.12 377 PHE A CA 1
ATOM 2853 C C . PHE A 1 377 ? -10.611 -12.940 -12.648 1.00 96.12 377 PHE A C 1
ATOM 2855 O O . PHE A 1 377 ? -11.790 -12.586 -12.792 1.00 96.12 377 PHE A O 1
ATOM 2862 N N . PRO A 1 378 ? -10.304 -14.181 -12.220 1.00 95.00 378 PRO A N 1
ATOM 2863 C CA . PRO A 1 378 ? -11.313 -15.109 -11.717 1.00 95.00 378 PRO A CA 1
ATOM 2864 C C . PRO A 1 378 ? -12.103 -14.491 -10.563 1.00 95.00 378 PRO A C 1
ATOM 2866 O O . PRO A 1 378 ? -11.521 -13.904 -9.661 1.00 95.00 378 PRO A O 1
ATOM 2869 N N . GLU A 1 379 ? -13.431 -14.601 -10.594 1.00 95.44 379 GLU A N 1
ATOM 2870 C CA . GLU A 1 379 ? -14.255 -14.014 -9.535 1.00 95.44 379 GLU A CA 1
ATOM 2871 C C . GLU A 1 379 ? -13.885 -14.603 -8.169 1.00 95.44 379 GLU A C 1
ATOM 2873 O O . GLU A 1 379 ? -13.853 -15.825 -8.016 1.00 95.44 379 GLU A O 1
ATOM 2878 N N . PHE A 1 380 ? -13.630 -13.743 -7.182 1.00 94.12 380 PHE A N 1
ATOM 2879 C CA . PHE A 1 380 ? -13.312 -14.171 -5.822 1.00 94.12 380 PHE A CA 1
ATOM 2880 C C . PHE A 1 380 ? -14.051 -13.329 -4.777 1.00 94.12 380 PHE A C 1
ATOM 2882 O O . PHE A 1 380 ? -14.416 -12.176 -5.003 1.00 94.12 380 PHE A O 1
ATOM 2889 N N . SER A 1 381 ? -14.251 -13.913 -3.599 1.00 95.75 381 SER A N 1
ATOM 2890 C CA . SER A 1 381 ? -14.747 -13.218 -2.412 1.00 95.75 381 SER A CA 1
ATOM 2891 C C . SER A 1 381 ? -13.737 -13.372 -1.284 1.00 95.75 381 SER A C 1
ATOM 2893 O O . SER A 1 381 ? -13.183 -14.453 -1.086 1.00 95.75 381 SER A O 1
ATOM 2895 N N . ASN A 1 382 ? -13.530 -12.303 -0.518 1.00 95.50 382 ASN A N 1
ATOM 2896 C CA . ASN A 1 382 ? -12.682 -12.322 0.668 1.00 95.50 382 ASN A CA 1
ATOM 2897 C C . ASN A 1 382 ? -13.403 -12.862 1.917 1.00 95.50 382 ASN A C 1
ATOM 2899 O O . ASN A 1 382 ? -12.884 -12.739 3.020 1.00 95.50 382 ASN A O 1
ATOM 2903 N N . LYS A 1 383 ? -14.591 -13.467 1.786 1.00 95.69 383 LYS A N 1
ATOM 2904 C CA . LYS A 1 383 ? -15.294 -14.066 2.926 1.00 95.69 383 LYS A CA 1
ATOM 2905 C C . LYS A 1 383 ? -14.443 -15.155 3.586 1.00 95.69 383 LYS A C 1
ATOM 2907 O O . LYS A 1 383 ? -14.039 -16.108 2.926 1.00 95.69 383 LYS A O 1
ATOM 2912 N N . ASN A 1 384 ? -14.222 -15.029 4.894 1.00 93.50 384 ASN A N 1
ATOM 2913 C CA . ASN A 1 384 ? -13.364 -15.881 5.728 1.00 93.50 384 ASN A CA 1
ATOM 2914 C C . ASN A 1 384 ? -11.879 -15.892 5.327 1.00 93.50 384 ASN A C 1
ATOM 2916 O O . ASN A 1 384 ? -11.155 -16.815 5.699 1.00 93.50 384 ASN A O 1
ATOM 2920 N N . ARG A 1 385 ? -11.418 -14.897 4.562 1.00 94.56 385 ARG A N 1
ATOM 2921 C CA . ARG A 1 385 ? -10.039 -14.806 4.069 1.00 94.56 385 ARG A CA 1
ATOM 2922 C C . ARG A 1 385 ? -9.517 -13.387 4.245 1.00 94.56 385 ARG A C 1
ATOM 2924 O O . ARG A 1 385 ? -10.281 -12.425 4.228 1.00 94.56 385 ARG A O 1
ATOM 2931 N N . THR A 1 386 ? -8.210 -13.254 4.411 1.00 96.75 386 THR A N 1
ATOM 2932 C CA . THR A 1 386 ? -7.572 -11.939 4.339 1.00 96.75 386 THR A CA 1
ATOM 2933 C C . THR A 1 386 ? -7.602 -11.467 2.886 1.00 96.75 386 THR A C 1
ATOM 2935 O O . THR A 1 386 ? -7.431 -12.263 1.971 1.00 96.75 386 THR A O 1
ATOM 2938 N N . LEU A 1 387 ? -7.841 -10.181 2.660 1.00 98.00 387 LEU A N 1
ATOM 2939 C CA . LEU A 1 387 ? -7.668 -9.533 1.368 1.00 98.00 387 LEU A CA 1
ATOM 2940 C C . LEU A 1 387 ? -6.407 -8.683 1.421 1.00 98.00 387 LEU A C 1
ATOM 2942 O O . LEU A 1 387 ? -6.333 -7.742 2.209 1.00 98.00 387 LEU A O 1
ATOM 2946 N N . VAL A 1 388 ? -5.447 -8.987 0.559 1.00 98.38 388 VAL A N 1
ATOM 2947 C CA . VAL A 1 388 ? -4.259 -8.169 0.340 1.00 98.38 388 VAL A CA 1
ATOM 2948 C C . VAL A 1 388 ? -4.335 -7.557 -1.049 1.00 98.38 388 VAL A C 1
ATOM 2950 O O . VAL A 1 388 ? -4.512 -8.271 -2.032 1.00 98.38 388 VAL A O 1
ATOM 2953 N N . VAL A 1 389 ? -4.210 -6.235 -1.125 1.00 98.56 389 VAL A N 1
ATOM 2954 C CA . VAL A 1 389 ? -4.152 -5.469 -2.373 1.00 98.56 389 VAL A CA 1
ATOM 2955 C C . VAL A 1 389 ? -2.871 -4.657 -2.351 1.00 98.56 389 VAL A C 1
ATOM 2957 O O . VAL A 1 389 ? -2.690 -3.799 -1.488 1.00 98.56 389 VAL A O 1
ATOM 2960 N N . GLN A 1 390 ? -1.984 -4.929 -3.294 1.00 98.62 390 GLN A N 1
ATOM 2961 C CA . GLN A 1 390 ? -0.663 -4.332 -3.376 1.00 98.62 390 GLN A CA 1
ATOM 2962 C C . GLN A 1 390 ? -0.396 -3.860 -4.796 1.00 98.62 390 GLN A C 1
ATOM 2964 O O . GLN A 1 390 ? -0.794 -4.515 -5.751 1.00 98.62 390 GLN A O 1
ATOM 2969 N N . TYR A 1 391 ? 0.269 -2.723 -4.943 1.00 98.69 391 TYR A N 1
ATOM 2970 C CA . TYR A 1 391 ? 0.867 -2.323 -6.210 1.00 98.69 391 TYR A CA 1
ATOM 2971 C C . TYR A 1 391 ? 1.989 -1.320 -5.973 1.00 98.69 391 TYR A C 1
ATOM 2973 O O . TYR A 1 391 ? 2.042 -0.661 -4.930 1.00 98.69 391 TYR A O 1
ATOM 2981 N N . SER A 1 392 ? 2.880 -1.200 -6.948 1.00 98.00 392 SER A N 1
ATOM 2982 C CA . SER A 1 392 ? 3.878 -0.142 -6.987 1.00 98.00 392 SER A CA 1
ATOM 2983 C C . SER A 1 392 ? 3.465 0.973 -7.934 1.00 98.00 392 SER A C 1
ATOM 2985 O O . SER A 1 392 ? 2.883 0.740 -8.998 1.00 98.00 392 SER A O 1
ATOM 2987 N N . ILE A 1 393 ? 3.795 2.195 -7.546 1.00 97.81 393 ILE A N 1
ATOM 2988 C CA . ILE A 1 393 ? 3.611 3.382 -8.363 1.00 97.81 393 ILE A CA 1
ATOM 2989 C C . ILE A 1 393 ? 4.865 4.239 -8.299 1.00 97.81 393 ILE A C 1
ATOM 2991 O O . ILE A 1 393 ? 5.416 4.493 -7.227 1.00 97.81 393 ILE A O 1
ATOM 2995 N N . LYS A 1 394 ? 5.274 4.725 -9.463 1.00 97.25 394 LYS A N 1
ATOM 2996 C CA . LYS A 1 394 ? 6.297 5.750 -9.611 1.00 97.25 394 LYS A CA 1
ATOM 2997 C C . LYS A 1 394 ? 5.678 6.991 -10.219 1.00 97.25 394 LYS A C 1
ATOM 2999 O O . LYS A 1 394 ? 5.132 6.939 -11.321 1.00 97.25 394 LYS A O 1
ATOM 3004 N N . ILE A 1 395 ? 5.775 8.115 -9.524 1.00 96.56 395 ILE A N 1
ATOM 3005 C CA . ILE A 1 395 ? 5.323 9.413 -10.027 1.00 96.56 395 ILE A CA 1
ATOM 3006 C C . ILE A 1 395 ? 6.568 10.222 -10.395 1.00 96.56 395 ILE A C 1
ATOM 3008 O O . ILE A 1 395 ? 7.024 11.078 -9.647 1.00 96.56 395 ILE A O 1
ATOM 3012 N N . GLU A 1 396 ? 7.178 9.884 -11.534 1.00 93.69 396 GLU A N 1
ATOM 3013 C CA . GLU A 1 396 ? 8.454 10.487 -11.950 1.00 93.69 396 GLU A CA 1
ATOM 3014 C C . GLU A 1 396 ? 8.314 11.918 -12.484 1.00 93.69 396 GLU A C 1
ATOM 3016 O O . GLU A 1 396 ? 9.268 12.703 -12.484 1.00 93.69 396 GLU A O 1
ATOM 3021 N N . GLN A 1 397 ? 7.116 12.277 -12.938 1.00 93.44 397 GLN A N 1
ATOM 3022 C CA . GLN A 1 397 ? 6.799 13.621 -13.385 1.00 93.44 397 GLN A CA 1
ATOM 3023 C C . GLN A 1 397 ? 6.498 14.548 -12.203 1.00 93.44 397 GLN A C 1
ATOM 3025 O O . GLN A 1 397 ? 6.020 14.116 -11.158 1.00 93.44 397 GLN A O 1
ATOM 3030 N N . ASP A 1 398 ? 6.692 15.855 -12.392 1.00 91.25 398 ASP A N 1
ATOM 3031 C CA . ASP A 1 398 ? 6.201 16.870 -11.445 1.00 91.25 398 ASP A CA 1
ATOM 3032 C C . ASP A 1 398 ? 4.671 16.955 -11.514 1.00 91.25 398 ASP A C 1
ATOM 3034 O O . ASP A 1 398 ? 4.108 17.800 -12.214 1.00 91.25 398 ASP A O 1
ATOM 3038 N N . ILE A 1 399 ? 3.989 16.013 -10.864 1.00 92.88 399 ILE A N 1
ATOM 3039 C CA . ILE A 1 399 ? 2.534 15.967 -10.869 1.00 92.88 399 ILE A CA 1
ATOM 3040 C C . ILE A 1 399 ? 1.993 17.161 -10.076 1.00 92.88 399 ILE A C 1
ATOM 3042 O O . ILE A 1 399 ? 2.212 17.301 -8.876 1.00 92.88 399 ILE A O 1
ATOM 3046 N N . GLU A 1 400 ? 1.291 18.055 -10.763 1.00 90.94 400 GLU A N 1
ATOM 3047 C CA . GLU A 1 400 ? 0.599 19.164 -10.101 1.00 90.94 400 GLU A CA 1
ATOM 3048 C C . GLU A 1 400 ? -0.765 18.712 -9.594 1.00 90.94 400 GLU A C 1
ATOM 3050 O O . GLU A 1 400 ? -1.140 18.978 -8.456 1.00 90.94 400 GLU A O 1
ATOM 3055 N N . CYS A 1 401 ? -1.516 18.019 -10.452 1.00 94.75 401 CYS A N 1
ATOM 3056 C CA . CYS A 1 401 ? -2.793 17.431 -10.097 1.00 94.75 401 CYS A CA 1
ATOM 3057 C C . CYS A 1 401 ? -3.056 16.153 -10.898 1.00 94.75 401 CYS A C 1
ATOM 3059 O O . CYS A 1 401 ? -3.079 16.174 -12.130 1.00 94.75 401 CYS A O 1
ATOM 3061 N N . GLY A 1 402 ? -3.260 15.040 -10.209 1.00 95.25 402 GLY A N 1
ATOM 3062 C CA . GLY A 1 402 ? -3.687 13.778 -10.767 1.00 95.25 402 GLY A CA 1
ATOM 3063 C C . GLY A 1 402 ? -3.716 12.629 -9.762 1.00 95.25 402 GLY A C 1
ATOM 3064 O O . GLY A 1 402 ? -2.987 12.605 -8.769 1.00 95.25 402 GLY A O 1
ATOM 3065 N N . GLY A 1 403 ? -4.559 11.652 -10.081 1.00 95.62 403 GLY A N 1
ATOM 3066 C CA . GLY A 1 403 ? -4.682 10.412 -9.329 1.00 95.62 403 GLY A CA 1
ATOM 3067 C C . GLY A 1 403 ? -3.653 9.378 -9.771 1.00 95.62 403 GLY A C 1
ATOM 3068 O O . GLY A 1 403 ? -3.236 9.346 -10.934 1.00 95.62 403 GLY A O 1
ATOM 3069 N N . ALA A 1 404 ? -3.285 8.492 -8.855 1.00 97.44 404 ALA A N 1
ATOM 3070 C CA . ALA A 1 404 ? -2.465 7.323 -9.135 1.00 97.44 404 ALA A CA 1
ATOM 3071 C C . ALA A 1 404 ? -2.930 6.090 -8.334 1.00 97.44 404 ALA A C 1
ATOM 3073 O O . ALA A 1 404 ? -2.130 5.276 -7.876 1.00 97.44 404 ALA A O 1
ATOM 3074 N N . TYR A 1 405 ? -4.251 5.961 -8.179 1.00 98.19 405 TYR A N 1
ATOM 3075 C CA . TYR A 1 405 ? -4.942 4.879 -7.479 1.00 98.19 405 TYR A CA 1
ATOM 3076 C C . TYR A 1 405 ? -5.491 3.803 -8.420 1.00 98.19 405 TYR A C 1
ATOM 3078 O O . TYR A 1 405 ? -5.704 4.027 -9.614 1.00 98.19 405 TYR A O 1
ATOM 3086 N N . ILE A 1 406 ? -5.782 2.638 -7.845 1.00 98.62 406 ILE A N 1
ATOM 3087 C CA . ILE A 1 406 ? -6.472 1.530 -8.506 1.00 98.62 406 ILE A CA 1
ATOM 3088 C C . ILE A 1 406 ? -7.877 1.336 -7.926 1.00 98.62 406 ILE A C 1
ATOM 3090 O O . ILE A 1 406 ? -8.177 1.736 -6.798 1.00 98.62 406 ILE A O 1
ATOM 3094 N N . LYS A 1 407 ? -8.756 0.713 -8.710 1.00 98.38 407 LYS A N 1
ATOM 3095 C CA . LYS A 1 407 ? -10.122 0.331 -8.339 1.00 98.38 407 LYS A CA 1
ATOM 3096 C C . LYS A 1 407 ? -10.293 -1.177 -8.483 1.00 98.38 407 LYS A C 1
ATOM 3098 O O . LYS A 1 407 ? -9.897 -1.741 -9.501 1.00 98.38 407 LYS A O 1
ATOM 3103 N N . LEU A 1 408 ? -10.952 -1.812 -7.519 1.00 98.06 408 LEU A N 1
ATOM 3104 C CA . LEU A 1 408 ? -11.461 -3.178 -7.644 1.00 98.06 408 LEU A CA 1
ATOM 3105 C C . LEU A 1 408 ? -12.971 -3.132 -7.840 1.00 98.06 408 LEU A C 1
ATOM 3107 O O . LEU A 1 408 ? -13.677 -2.416 -7.123 1.00 98.06 408 LEU A O 1
ATOM 3111 N N . MET A 1 409 ? -13.475 -3.883 -8.813 1.00 96.81 409 MET A N 1
ATOM 3112 C CA . MET A 1 409 ? -14.890 -3.870 -9.185 1.00 96.81 409 MET A CA 1
ATOM 3113 C C . MET A 1 409 ? -15.506 -5.260 -9.068 1.00 96.81 409 MET A C 1
ATOM 3115 O O . MET A 1 409 ? -14.839 -6.281 -9.262 1.00 96.81 409 MET A O 1
ATOM 3119 N N . SER A 1 410 ? -16.807 -5.257 -8.793 1.00 93.88 410 SER A N 1
ATOM 3120 C CA . SER A 1 410 ? -17.618 -6.452 -8.582 1.00 93.88 410 SER A CA 1
ATOM 3121 C C . SER A 1 410 ? -18.664 -6.636 -9.668 1.00 93.88 410 SER A C 1
ATOM 3123 O O . SER A 1 410 ? -19.173 -5.658 -10.221 1.00 93.88 410 SER A O 1
ATOM 3125 N N . GLY A 1 411 ? -19.048 -7.889 -9.912 1.00 90.69 411 GLY A N 1
ATOM 3126 C CA . GLY A 1 411 ? -20.041 -8.239 -10.929 1.00 90.69 411 GLY A CA 1
ATOM 3127 C C . GLY A 1 411 ? -19.595 -7.874 -12.347 1.00 90.69 411 GLY A C 1
ATOM 3128 O O . GLY A 1 411 ? -18.432 -7.579 -12.592 1.00 90.69 411 GLY A O 1
ATOM 3129 N N . TYR A 1 412 ? -20.517 -7.905 -13.310 1.00 92.69 412 TYR A N 1
ATOM 3130 C CA . TYR A 1 412 ? -20.184 -7.639 -14.710 1.00 92.69 412 TYR A CA 1
ATOM 3131 C C . TYR A 1 412 ? -19.835 -6.163 -14.960 1.00 92.69 412 TYR A C 1
ATOM 3133 O O . TYR A 1 412 ? -20.683 -5.282 -14.818 1.00 92.69 412 TYR A O 1
ATOM 3141 N N . VAL A 1 413 ? -18.614 -5.912 -15.441 1.00 94.44 413 VAL A N 1
ATOM 3142 C CA . VAL A 1 413 ? -18.158 -4.598 -15.910 1.00 94.44 413 VAL A CA 1
ATOM 3143 C C . VAL A 1 413 ? -17.914 -4.642 -17.415 1.00 94.44 413 VAL A C 1
ATOM 3145 O O . VAL A 1 413 ? -17.134 -5.449 -17.922 1.00 94.44 413 VAL A O 1
ATOM 3148 N N . ASN A 1 414 ? -18.542 -3.724 -18.155 1.00 96.12 414 ASN A N 1
ATOM 3149 C CA . ASN A 1 414 ? -18.182 -3.502 -19.551 1.00 96.12 414 ASN A CA 1
ATOM 3150 C C . ASN A 1 414 ? -16.868 -2.710 -19.619 1.00 96.12 414 ASN A C 1
ATOM 3152 O O . ASN A 1 414 ? -16.881 -1.481 -19.617 1.00 96.12 414 ASN A O 1
ATOM 3156 N N . GLN A 1 415 ? -15.744 -3.420 -19.723 1.00 97.06 415 GLN A N 1
ATOM 3157 C CA . GLN A 1 415 ? -14.391 -2.845 -19.741 1.00 97.06 415 GLN A CA 1
ATOM 3158 C C . GLN A 1 415 ? -14.186 -1.760 -20.816 1.00 97.06 415 GLN A C 1
ATOM 3160 O O . GLN A 1 415 ? -13.412 -0.828 -20.627 1.00 97.06 415 GLN A O 1
ATOM 3165 N N . LYS A 1 416 ? -14.923 -1.816 -21.937 1.00 96.94 416 LYS A N 1
ATOM 3166 C CA . LYS A 1 416 ? -14.867 -0.783 -22.989 1.00 96.94 416 LYS A CA 1
ATOM 3167 C C . LYS A 1 416 ? -15.574 0.517 -22.625 1.00 96.94 416 LYS A C 1
ATOM 3169 O O . LYS A 1 416 ? -15.316 1.539 -23.250 1.00 96.94 416 LYS A O 1
ATOM 3174 N N . LYS A 1 417 ? -16.454 0.488 -21.628 1.00 96.31 417 LYS A N 1
ATOM 3175 C CA . LYS A 1 417 ? -17.150 1.659 -21.083 1.00 96.31 417 LYS A CA 1
ATOM 3176 C C . LYS A 1 417 ? -16.658 2.032 -19.681 1.00 96.31 417 LYS A C 1
ATOM 3178 O O . LYS A 1 417 ? -17.249 2.913 -19.068 1.00 96.31 417 LYS A O 1
ATOM 3183 N N . PHE A 1 418 ? -15.607 1.374 -19.186 1.00 97.44 418 PHE A N 1
ATOM 3184 C CA . PHE A 1 418 ? -15.038 1.630 -17.867 1.00 97.44 418 PHE A CA 1
ATOM 3185 C C . PHE A 1 418 ? -14.579 3.091 -17.738 1.00 97.44 418 PHE A C 1
ATOM 3187 O O . PHE A 1 418 ? -13.909 3.618 -18.627 1.00 97.44 418 PHE A O 1
ATOM 3194 N N . GLY A 1 419 ? -14.957 3.747 -16.648 1.00 95.81 419 GLY A N 1
ATOM 3195 C CA . GLY A 1 419 ? -14.727 5.171 -16.417 1.00 95.81 419 GLY A CA 1
ATOM 3196 C C . GLY A 1 419 ? -15.124 5.598 -15.005 1.00 95.81 419 GLY A C 1
ATOM 3197 O O . GLY A 1 419 ? -15.474 4.749 -14.183 1.00 95.81 419 GLY A O 1
ATOM 3198 N N . GLY A 1 420 ? -15.112 6.909 -14.744 1.00 91.75 420 GLY A N 1
ATOM 3199 C CA . GLY A 1 420 ? -15.337 7.494 -13.413 1.00 91.75 420 GLY A CA 1
ATOM 3200 C C . GLY A 1 420 ? -16.597 7.010 -12.690 1.00 91.75 420 GLY A C 1
ATOM 3201 O O . GLY A 1 420 ? -16.523 6.659 -11.515 1.00 91.75 420 GLY A O 1
ATOM 3202 N N . ASP A 1 421 ? -17.715 6.893 -13.411 1.00 92.81 421 ASP A N 1
ATOM 3203 C CA . ASP A 1 421 ? -19.020 6.502 -12.851 1.00 92.81 421 ASP A CA 1
ATOM 3204 C C . ASP A 1 421 ? -19.204 4.980 -12.708 1.00 92.81 421 ASP A C 1
ATOM 3206 O O . ASP A 1 421 ? -20.277 4.510 -12.329 1.00 92.81 421 ASP A O 1
ATOM 3210 N N . THR A 1 422 ? -18.189 4.177 -13.051 1.00 96.00 422 THR A N 1
ATOM 3211 C CA . THR A 1 422 ? -18.297 2.717 -12.934 1.00 96.00 422 THR A CA 1
ATOM 3212 C C . THR A 1 422 ? -18.315 2.325 -11.455 1.00 96.00 422 THR A C 1
ATOM 3214 O O . THR A 1 422 ? -17.370 2.671 -10.741 1.00 96.00 422 THR A O 1
ATOM 3217 N N . PRO A 1 423 ? -19.332 1.576 -10.982 1.00 95.38 423 PRO A N 1
ATOM 3218 C CA . PRO A 1 423 ? -19.373 1.108 -9.603 1.00 95.38 423 PRO A CA 1
ATOM 3219 C C . PRO A 1 423 ? -18.139 0.269 -9.262 1.00 95.38 423 PRO A C 1
ATOM 3221 O O . PRO A 1 423 ? -17.782 -0.658 -9.989 1.00 95.38 423 PRO A O 1
ATOM 3224 N N . TYR A 1 424 ? -17.510 0.580 -8.136 1.00 96.56 424 TYR A N 1
ATOM 3225 C CA . TYR A 1 424 ? -16.362 -0.144 -7.602 1.00 96.56 424 TYR A CA 1
ATOM 3226 C C . TYR A 1 424 ? -16.654 -0.580 -6.168 1.00 96.56 424 TYR A C 1
ATOM 3228 O O . TYR A 1 424 ? -17.511 -0.015 -5.496 1.00 96.56 424 TYR A O 1
ATOM 3236 N N . SER A 1 425 ? -15.956 -1.610 -5.706 1.00 96.75 425 SER A N 1
ATOM 3237 C CA . SER A 1 425 ? -16.052 -2.104 -4.329 1.00 96.75 425 SER A CA 1
ATOM 3238 C C . SER A 1 425 ? -14.950 -1.549 -3.440 1.00 96.75 425 SER A C 1
ATOM 3240 O O . SER A 1 425 ? -15.162 -1.364 -2.245 1.00 96.75 425 SER A O 1
ATOM 3242 N N . PHE A 1 426 ? -13.801 -1.239 -4.035 1.00 97.62 426 PHE A N 1
ATOM 3243 C CA . PHE A 1 426 ? -12.645 -0.700 -3.338 1.00 97.62 426 PHE A CA 1
ATOM 3244 C C . PHE A 1 426 ? -11.873 0.250 -4.257 1.00 97.62 426 PHE A C 1
ATOM 3246 O O . PHE A 1 426 ? -11.694 -0.054 -5.436 1.00 97.62 426 PHE A O 1
ATOM 3253 N N . MET A 1 427 ? -11.434 1.393 -3.734 1.00 98.31 427 MET A N 1
ATOM 3254 C CA . MET A 1 427 ? -10.490 2.304 -4.390 1.00 98.31 427 MET A CA 1
ATOM 3255 C C . MET A 1 427 ? -9.343 2.588 -3.424 1.00 98.31 427 MET A C 1
ATOM 3257 O O . MET A 1 427 ? -9.583 2.957 -2.271 1.00 98.31 427 MET A O 1
ATOM 3261 N N . PHE A 1 428 ? -8.113 2.443 -3.912 1.00 98.38 428 PHE A N 1
ATOM 3262 C CA . PHE A 1 428 ? -6.914 2.555 -3.095 1.00 98.38 428 PHE A CA 1
ATOM 3263 C C . PHE A 1 428 ? -5.742 3.152 -3.864 1.00 98.38 428 PHE A C 1
ATOM 3265 O O . PHE A 1 428 ? -5.427 2.692 -4.963 1.00 98.38 428 PHE A O 1
ATOM 3272 N N . GLY A 1 429 ? -5.101 4.165 -3.278 1.00 97.75 429 GLY A N 1
ATOM 3273 C CA . GLY A 1 429 ? -3.866 4.738 -3.807 1.00 97.75 429 GLY A CA 1
ATOM 3274 C C . GLY A 1 429 ? -3.728 6.254 -3.670 1.00 97.75 429 GLY A C 1
ATOM 3275 O O . GLY A 1 429 ? -4.657 6.923 -3.212 1.00 97.75 429 GLY A O 1
ATOM 3276 N N . PRO A 1 430 ? -2.565 6.814 -4.037 1.00 97.38 430 PRO A N 1
ATOM 3277 C CA . PRO A 1 430 ? -2.289 8.234 -3.909 1.00 97.38 430 PRO A CA 1
ATOM 3278 C C . PRO A 1 430 ? -3.100 9.085 -4.891 1.00 97.38 430 PRO A C 1
ATOM 3280 O O . PRO A 1 430 ? -3.387 8.689 -6.024 1.00 97.38 430 PRO A O 1
ATOM 3283 N N . ASP A 1 431 ? -3.441 10.287 -4.441 1.00 95.88 431 ASP A N 1
ATOM 3284 C CA . ASP A 1 431 ? -4.086 11.347 -5.205 1.00 95.88 431 ASP A CA 1
ATOM 3285 C C . ASP A 1 431 ? -3.492 12.691 -4.790 1.00 95.88 431 ASP A C 1
ATOM 3287 O O . ASP A 1 431 ? -3.550 13.106 -3.623 1.00 95.88 431 ASP A O 1
ATOM 3291 N N . ILE A 1 432 ? -2.859 13.341 -5.760 1.00 95.44 432 ILE A N 1
ATOM 3292 C CA . ILE A 1 432 ? -2.099 14.569 -5.558 1.00 95.44 432 ILE A CA 1
ATOM 3293 C C . ILE A 1 432 ? -2.788 15.654 -6.368 1.00 95.44 432 ILE A C 1
ATOM 3295 O O . ILE A 1 432 ? -2.961 15.494 -7.563 1.00 95.44 432 ILE A O 1
ATOM 3299 N N . CYS A 1 433 ? -3.187 16.760 -5.752 1.00 93.19 433 CYS A N 1
ATOM 3300 C CA . CYS A 1 433 ? -3.743 17.924 -6.429 1.00 93.19 433 CYS A CA 1
ATOM 3301 C C . CYS A 1 433 ? -3.413 19.209 -5.662 1.00 93.19 433 CYS A C 1
ATOM 3303 O O . CYS A 1 433 ? -4.029 19.544 -4.642 1.00 93.19 433 CYS A O 1
ATOM 3305 N N . GLY A 1 434 ? -2.409 19.923 -6.170 1.00 88.56 434 GLY A N 1
ATOM 3306 C CA . GLY A 1 434 ? -1.799 21.088 -5.546 1.00 88.56 434 GLY A CA 1
ATOM 3307 C C . GLY A 1 434 ? -1.155 20.764 -4.197 1.00 88.56 434 GLY A C 1
ATOM 3308 O O . GLY A 1 434 ? -0.899 19.613 -3.844 1.00 88.56 434 GLY A O 1
ATOM 3309 N N . ASP A 1 435 ? -0.926 21.801 -3.395 1.00 80.81 435 ASP A N 1
ATOM 3310 C CA . ASP A 1 435 ? -0.362 21.633 -2.051 1.00 80.81 435 ASP A CA 1
ATOM 3311 C C . ASP A 1 435 ? -1.384 21.208 -0.996 1.00 80.81 435 ASP A C 1
ATOM 3313 O O . ASP A 1 435 ? -1.005 20.750 0.081 1.00 80.81 435 ASP A O 1
ATOM 3317 N N . GLN A 1 436 ? -2.676 21.342 -1.303 1.00 75.75 436 GLN A N 1
ATOM 3318 C CA . GLN A 1 436 ? -3.763 21.075 -0.362 1.00 75.75 436 GLN A CA 1
ATOM 3319 C C . GLN A 1 436 ? -4.223 19.613 -0.369 1.00 75.75 436 GLN A C 1
ATOM 3321 O O . GLN A 1 436 ? -4.717 19.130 0.649 1.00 75.75 436 GLN A O 1
ATOM 3326 N N . THR A 1 437 ? -4.050 18.899 -1.485 1.00 81.75 437 THR A N 1
ATOM 3327 C CA . THR A 1 437 ? -4.517 17.515 -1.632 1.00 81.75 437 THR A CA 1
ATOM 3328 C C . THR A 1 437 ? -3.322 16.618 -1.918 1.00 81.75 437 THR A C 1
ATOM 3330 O O . THR A 1 437 ? -2.867 16.540 -3.046 1.00 81.75 437 THR A O 1
ATOM 3333 N N . LYS A 1 438 ? -2.774 15.973 -0.888 1.00 91.25 438 LYS A N 1
ATOM 3334 C CA . LYS A 1 438 ? -1.705 14.961 -0.999 1.00 91.25 438 LYS A CA 1
ATOM 3335 C C . LYS A 1 438 ? -2.135 13.744 -0.194 1.00 91.25 438 LYS A C 1
ATOM 3337 O O . LYS A 1 438 ? -1.617 13.492 0.895 1.00 91.25 438 LYS A O 1
ATOM 3342 N N . LYS A 1 439 ? -3.201 13.098 -0.669 1.00 93.88 439 LYS A N 1
ATOM 3343 C CA . LYS A 1 439 ? -3.966 12.119 0.102 1.00 93.88 439 LYS A CA 1
ATOM 3344 C C . LYS A 1 439 ? -3.784 10.723 -0.459 1.00 93.88 439 LYS A C 1
ATOM 3346 O O . LYS A 1 439 ? -3.705 10.524 -1.663 1.00 93.88 439 LYS A O 1
ATOM 3351 N N . LEU A 1 440 ? -3.750 9.748 0.431 1.00 95.88 440 LEU A N 1
ATOM 3352 C CA . LEU A 1 440 ? -3.830 8.340 0.091 1.00 95.88 440 LEU A CA 1
ATOM 3353 C C . LEU A 1 440 ? -5.287 7.905 0.247 1.00 95.88 440 LEU A C 1
ATOM 3355 O O . LEU A 1 440 ? -5.783 7.762 1.365 1.00 95.88 440 LEU A O 1
ATOM 3359 N N . HIS A 1 441 ? -5.987 7.749 -0.877 1.00 96.44 441 HIS A N 1
ATOM 3360 C CA . HIS A 1 441 ? -7.380 7.317 -0.875 1.00 96.44 441 HIS A CA 1
ATOM 3361 C C . HIS A 1 441 ? -7.486 5.880 -0.402 1.00 96.44 441 HIS A C 1
ATOM 3363 O O . HIS A 1 441 ? -6.747 5.002 -0.846 1.00 96.44 441 HIS A O 1
ATOM 3369 N N . LEU A 1 442 ? -8.462 5.658 0.469 1.00 97.38 442 LEU A N 1
ATOM 3370 C CA . LEU A 1 442 ? -8.879 4.348 0.927 1.00 97.38 442 LEU A CA 1
ATOM 3371 C C . LEU A 1 442 ? -10.403 4.380 1.068 1.00 97.38 442 LEU A C 1
ATOM 3373 O O . LEU A 1 442 ? -10.949 4.852 2.069 1.00 97.38 442 LEU A O 1
ATOM 3377 N N . ILE A 1 443 ? -11.092 3.965 0.009 1.00 97.75 443 ILE A N 1
ATOM 3378 C CA . ILE A 1 443 ? -12.545 4.095 -0.117 1.00 97.75 443 ILE A CA 1
ATOM 3379 C C . ILE A 1 443 ? -13.155 2.710 -0.275 1.00 97.75 443 ILE A C 1
ATOM 3381 O O . ILE A 1 443 ? -12.816 1.975 -1.206 1.00 97.75 443 ILE A O 1
ATOM 3385 N N . LEU A 1 444 ? -14.088 2.383 0.613 1.00 97.12 444 LEU A N 1
ATOM 3386 C CA . LEU A 1 444 ? -14.823 1.124 0.616 1.00 97.12 444 LEU A CA 1
ATOM 3387 C C . LEU A 1 444 ? -16.267 1.383 0.196 1.00 97.12 444 LEU A C 1
ATOM 3389 O O . LEU A 1 444 ? -16.882 2.356 0.632 1.00 97.12 444 LEU A O 1
ATOM 3393 N N . SER A 1 445 ? -16.807 0.529 -0.670 1.00 95.50 445 SER A N 1
ATOM 3394 C CA . SER A 1 445 ? -18.212 0.608 -1.062 1.00 95.50 445 SER A CA 1
ATOM 3395 C C . SER A 1 445 ? -19.047 -0.358 -0.234 1.00 95.50 445 SER A C 1
ATOM 3397 O O . SER A 1 445 ? -18.808 -1.566 -0.258 1.00 95.50 445 SER A O 1
ATOM 3399 N N . TYR A 1 446 ? -20.057 0.165 0.455 1.00 93.44 446 TYR A N 1
ATOM 3400 C CA . TYR A 1 446 ? -20.998 -0.612 1.255 1.00 93.44 446 TYR A CA 1
ATOM 3401 C C . TYR A 1 446 ? -22.425 -0.238 0.853 1.00 93.44 446 TYR A C 1
ATOM 3403 O O . TYR A 1 446 ? -22.753 0.936 0.705 1.00 93.44 446 TYR A O 1
ATOM 3411 N N . GLN A 1 447 ? -23.258 -1.245 0.568 1.00 87.56 447 GLN A N 1
ATOM 3412 C CA . GLN A 1 447 ? -24.654 -1.072 0.124 1.00 87.56 447 GLN A CA 1
ATOM 3413 C C . GLN A 1 447 ? -24.866 -0.083 -1.051 1.00 87.56 447 GLN A C 1
ATOM 3415 O O . GLN A 1 447 ? -25.949 0.460 -1.236 1.00 87.56 447 GLN A O 1
ATOM 3420 N N . GLY A 1 448 ? -23.853 0.101 -1.908 1.00 85.69 448 GLY A N 1
ATOM 3421 C CA . GLY A 1 448 ? -23.925 0.987 -3.079 1.00 85.69 448 GLY A CA 1
ATOM 3422 C C . GLY A 1 448 ? -23.500 2.435 -2.820 1.00 85.69 448 GLY A C 1
ATOM 3423 O O . GLY A 1 448 ? -23.489 3.223 -3.762 1.00 85.69 448 GLY A O 1
ATOM 3424 N N . GLN A 1 449 ? -23.103 2.766 -1.590 1.00 93.25 449 GLN A N 1
ATOM 3425 C CA . GLN A 1 449 ? -22.512 4.047 -1.220 1.00 93.25 449 GLN A CA 1
ATOM 3426 C C . GLN A 1 449 ? -21.002 3.890 -1.002 1.00 93.25 449 GLN A C 1
ATOM 3428 O O . GLN A 1 449 ? -20.535 2.859 -0.522 1.00 93.25 449 GLN A O 1
ATOM 3433 N N . ASN A 1 450 ? -20.233 4.923 -1.348 1.00 96.62 450 ASN A N 1
ATOM 3434 C CA . ASN A 1 450 ? -18.784 4.943 -1.165 1.00 96.62 450 ASN A CA 1
ATOM 3435 C C . ASN A 1 450 ? -18.420 5.699 0.115 1.00 96.62 450 ASN A C 1
ATOM 3437 O O . ASN A 1 450 ? -18.807 6.858 0.280 1.00 96.62 450 ASN A O 1
ATOM 3441 N N . TYR A 1 451 ? -17.650 5.049 0.982 1.00 97.19 451 TYR A N 1
ATOM 3442 C CA . TYR A 1 451 ? -17.209 5.566 2.270 1.00 97.19 451 TYR A CA 1
ATOM 3443 C C . TYR A 1 451 ? -15.691 5.770 2.240 1.00 97.19 451 TYR A C 1
ATOM 3445 O O . TYR A 1 451 ? -14.945 4.785 2.220 1.00 97.19 451 TYR A O 1
ATOM 3453 N N . PRO A 1 452 ? -15.200 7.020 2.193 1.00 97.00 452 PRO A N 1
ATOM 3454 C CA . PRO A 1 452 ? -13.782 7.295 2.377 1.00 97.00 452 PRO A CA 1
ATOM 3455 C C . PRO A 1 452 ? -13.384 7.081 3.840 1.00 97.00 452 PRO A C 1
ATOM 3457 O O . PRO A 1 452 ? -14.196 7.277 4.747 1.00 97.00 452 PRO A O 1
ATOM 3460 N N . ILE A 1 453 ? -12.130 6.696 4.075 1.00 96.75 453 ILE A N 1
ATOM 3461 C CA . ILE A 1 453 ? -11.580 6.630 5.431 1.00 96.75 453 ILE A CA 1
ATOM 3462 C C . ILE A 1 453 ? -11.604 8.022 6.090 1.00 96.75 453 ILE A C 1
ATOM 3464 O O . ILE A 1 453 ? -11.341 9.039 5.447 1.00 96.75 453 ILE A O 1
ATOM 3468 N N . LYS A 1 454 ? -11.897 8.073 7.393 1.00 95.88 454 LYS A N 1
ATOM 3469 C CA . LYS A 1 454 ? -11.908 9.308 8.199 1.00 95.88 454 LYS A CA 1
ATOM 3470 C C . LYS A 1 454 ? -10.522 9.904 8.414 1.00 95.88 454 LYS A C 1
ATOM 3472 O O . LYS A 1 454 ? -10.387 11.111 8.603 1.00 95.88 454 LYS A O 1
ATOM 3477 N N . LYS A 1 455 ? -9.506 9.041 8.477 1.00 95.00 455 LYS A N 1
ATOM 3478 C CA . LYS A 1 455 ? -8.119 9.424 8.739 1.00 95.00 455 LYS A CA 1
ATOM 3479 C C . LYS A 1 455 ? -7.556 10.194 7.544 1.00 95.00 455 LYS A C 1
ATOM 3481 O O . LYS A 1 455 ? -7.739 9.794 6.398 1.00 95.00 455 LYS A O 1
ATOM 3486 N N . ASP A 1 456 ? -6.829 11.274 7.817 1.00 93.12 456 ASP A N 1
ATOM 3487 C CA . ASP A 1 456 ? -6.130 12.039 6.781 1.00 93.12 456 ASP A CA 1
ATOM 3488 C C . ASP A 1 456 ? -4.783 11.377 6.465 1.00 93.12 456 ASP A C 1
ATOM 3490 O O . ASP A 1 456 ? -3.759 11.647 7.098 1.00 93.12 456 ASP A O 1
ATOM 3494 N N . LEU A 1 457 ? -4.807 10.435 5.522 1.00 94.12 457 LEU A N 1
ATOM 3495 C CA . LEU A 1 457 ? -3.636 9.663 5.119 1.00 94.12 457 LEU A CA 1
ATOM 3496 C C . LEU A 1 457 ? -2.816 10.439 4.089 1.00 94.12 457 LEU A C 1
ATOM 3498 O O . LEU A 1 457 ? -3.327 10.780 3.025 1.00 94.12 457 LEU A O 1
ATOM 3502 N N . LYS A 1 458 ? -1.531 10.671 4.371 1.00 93.06 458 LYS A N 1
ATOM 3503 C CA . LYS A 1 458 ? -0.608 11.326 3.431 1.00 93.06 458 LYS A CA 1
ATOM 3504 C C . LYS A 1 458 ? 0.091 10.306 2.541 1.00 93.06 458 LYS A C 1
ATOM 3506 O O . LYS A 1 458 ? 0.542 9.273 3.037 1.00 93.06 458 LYS A O 1
ATOM 3511 N N . CYS A 1 459 ? 0.208 10.614 1.253 1.00 92.62 459 CYS A N 1
ATOM 3512 C CA . CYS A 1 459 ? 1.002 9.829 0.312 1.00 92.62 459 CYS A CA 1
ATOM 3513 C C . CYS A 1 459 ? 2.445 10.340 0.212 1.00 92.62 459 CYS A C 1
ATOM 3515 O O . CYS A 1 459 ? 2.725 11.499 0.519 1.00 92.62 459 CYS A O 1
ATOM 3517 N N . GLU A 1 460 ? 3.344 9.469 -0.243 1.00 93.75 460 GLU A N 1
ATOM 3518 C CA . GLU A 1 460 ? 4.696 9.854 -0.631 1.00 93.75 460 GLU A CA 1
ATOM 3519 C C . GLU A 1 460 ? 4.656 10.756 -1.874 1.00 93.75 460 GLU A C 1
ATOM 3521 O O . GLU A 1 460 ? 3.768 10.641 -2.723 1.00 93.75 460 GLU A O 1
ATOM 3526 N N . THR A 1 461 ? 5.580 11.714 -1.933 1.00 91.75 461 THR A N 1
ATOM 3527 C CA . THR A 1 461 ? 5.607 12.774 -2.958 1.00 91.75 461 THR A CA 1
ATOM 3528 C C . THR A 1 461 ? 6.958 12.900 -3.647 1.00 91.75 461 THR A C 1
ATOM 3530 O O . THR A 1 461 ? 7.187 13.876 -4.361 1.00 91.75 461 THR A O 1
ATOM 3533 N N . ASP A 1 462 ? 7.891 11.992 -3.362 1.00 93.69 462 ASP A N 1
ATOM 3534 C CA . ASP A 1 462 ? 9.132 11.932 -4.117 1.00 93.69 462 ASP A CA 1
ATOM 3535 C C . ASP A 1 462 ? 8.895 11.267 -5.486 1.00 93.69 462 ASP A C 1
ATOM 3537 O O . ASP A 1 462 ? 7.771 10.906 -5.842 1.00 93.69 462 ASP A O 1
ATOM 3541 N N . LYS A 1 463 ? 9.950 11.201 -6.299 1.00 94.81 463 LYS A N 1
ATOM 3542 C CA . LYS A 1 463 ? 9.882 10.710 -7.680 1.00 94.81 463 LYS A CA 1
ATOM 3543 C C . LYS A 1 463 ? 10.356 9.258 -7.824 1.00 94.81 463 LYS A C 1
ATOM 3545 O O . LYS A 1 463 ? 10.682 8.822 -8.933 1.00 94.81 463 LYS A O 1
ATOM 3550 N N . LEU A 1 464 ? 10.484 8.528 -6.722 1.00 95.56 464 LEU A N 1
ATOM 3551 C CA . LEU A 1 464 ? 10.913 7.135 -6.700 1.00 95.56 464 LEU A CA 1
ATOM 3552 C C . LEU A 1 464 ? 9.702 6.200 -6.723 1.00 95.56 464 LEU A C 1
ATOM 3554 O O . LEU A 1 464 ? 8.543 6.622 -6.658 1.00 95.56 464 LEU A O 1
ATOM 3558 N N . THR A 1 465 ? 9.979 4.910 -6.871 1.00 96.56 465 THR A N 1
ATOM 3559 C CA . THR A 1 465 ? 8.945 3.883 -6.837 1.00 96.56 465 THR A CA 1
ATOM 3560 C C . THR A 1 465 ? 8.561 3.555 -5.393 1.00 96.56 465 THR A C 1
ATOM 3562 O O . THR A 1 465 ? 9.401 3.146 -4.582 1.00 96.56 465 THR A O 1
ATOM 3565 N N . HIS A 1 466 ? 7.268 3.665 -5.086 1.00 97.38 466 HIS A N 1
ATOM 3566 C CA . HIS A 1 466 ? 6.703 3.277 -3.795 1.00 97.38 466 HIS A CA 1
ATOM 3567 C C . HIS A 1 466 ? 5.688 2.150 -3.934 1.00 97.38 466 HIS A C 1
ATOM 3569 O O . HIS A 1 466 ? 4.852 2.152 -4.839 1.00 97.38 466 HIS A O 1
ATOM 3575 N N . PHE A 1 467 ? 5.733 1.212 -2.992 1.00 98.06 467 PHE A N 1
ATOM 3576 C CA . PHE A 1 467 ? 4.741 0.154 -2.848 1.00 98.06 467 PHE A CA 1
ATOM 3577 C C . PHE A 1 467 ? 3.665 0.569 -1.857 1.00 98.06 467 PHE A C 1
ATOM 3579 O O . PHE A 1 467 ? 3.970 0.965 -0.732 1.00 98.06 467 PHE A O 1
ATOM 3586 N N . TYR A 1 468 ? 2.409 0.415 -2.260 1.00 98.44 468 TYR A N 1
ATOM 3587 C CA . TYR A 1 468 ? 1.241 0.609 -1.414 1.00 98.44 468 TYR A CA 1
ATOM 3588 C C . TYR A 1 468 ? 0.557 -0.735 -1.212 1.00 98.44 468 TYR A C 1
ATOM 3590 O O . TYR A 1 468 ? 0.116 -1.352 -2.181 1.00 98.44 468 TYR A O 1
ATOM 3598 N N . THR A 1 469 ? 0.441 -1.165 0.043 1.00 98.62 469 THR A N 1
ATOM 3599 C CA . THR A 1 469 ? -0.140 -2.461 0.406 1.00 98.62 469 THR A CA 1
ATOM 3600 C C . THR A 1 469 ? -1.246 -2.258 1.430 1.00 98.62 469 THR A C 1
ATOM 3602 O O . THR A 1 469 ? -1.016 -1.750 2.527 1.00 98.62 469 THR A O 1
ATOM 3605 N N . PHE A 1 470 ? -2.456 -2.672 1.081 1.00 98.50 470 PHE A N 1
ATOM 3606 C CA . PHE A 1 470 ? -3.608 -2.695 1.969 1.00 98.50 470 PHE A CA 1
ATOM 3607 C C . PHE A 1 470 ? -3.957 -4.136 2.330 1.00 98.50 470 PHE A C 1
ATOM 3609 O O . PHE A 1 470 ? -4.062 -4.991 1.453 1.00 98.50 470 PHE A O 1
ATOM 3616 N N . ILE A 1 471 ? -4.148 -4.393 3.620 1.00 98.56 471 ILE A N 1
ATOM 3617 C CA . ILE A 1 471 ? -4.476 -5.706 4.172 1.00 98.56 471 ILE A CA 1
ATOM 3618 C C . ILE A 1 471 ? -5.777 -5.562 4.955 1.00 98.56 471 ILE A C 1
ATOM 3620 O O . ILE A 1 471 ? -5.817 -4.797 5.913 1.00 98.56 471 ILE A O 1
ATOM 3624 N N . LEU A 1 472 ? -6.810 -6.316 4.588 1.00 98.12 472 LEU A N 1
ATOM 3625 C CA . LEU A 1 472 ? -8.095 -6.381 5.281 1.00 98.12 472 LEU A CA 1
ATOM 3626 C C . LEU A 1 472 ? -8.338 -7.803 5.788 1.00 98.12 472 LEU A C 1
ATOM 3628 O O . LEU A 1 472 ? -8.359 -8.747 5.001 1.00 98.12 472 LEU A O 1
ATOM 3632 N N . ARG A 1 473 ? -8.516 -7.963 7.098 1.00 97.38 473 ARG A N 1
ATOM 3633 C CA . ARG A 1 473 ? -8.647 -9.268 7.759 1.00 97.38 473 ARG A CA 1
ATOM 3634 C C . ARG A 1 473 ? -10.116 -9.618 8.059 1.00 97.38 473 ARG A C 1
ATOM 3636 O O . ARG A 1 473 ? -10.956 -8.717 8.111 1.00 97.38 473 ARG A O 1
ATOM 3643 N N . PRO A 1 474 ? -10.432 -10.905 8.313 1.00 96.44 474 PRO A N 1
ATOM 3644 C CA . PRO A 1 474 ? -11.795 -11.347 8.630 1.00 96.44 474 PRO A CA 1
ATOM 3645 C C . PRO A 1 474 ? -12.423 -10.768 9.904 1.00 96.44 474 PRO A C 1
ATOM 3647 O O . PRO A 1 474 ? -13.630 -10.847 10.083 1.00 96.44 474 PRO A O 1
ATOM 3650 N N . ASP A 1 475 ? -11.629 -10.187 10.800 1.00 94.94 475 ASP A N 1
ATOM 3651 C CA . ASP A 1 475 ? -12.105 -9.490 12.001 1.00 94.94 475 ASP A CA 1
ATOM 3652 C C . ASP A 1 475 ? -12.442 -8.007 11.738 1.00 94.94 475 ASP A C 1
ATOM 3654 O O . ASP A 1 475 ? -12.630 -7.228 12.674 1.00 94.94 475 ASP A O 1
ATOM 3658 N N . ALA A 1 476 ? -12.492 -7.601 10.463 1.00 96.25 476 ALA A N 1
ATOM 3659 C CA . ALA A 1 476 ? -12.641 -6.219 10.013 1.00 96.25 476 ALA A CA 1
ATOM 3660 C C . ALA A 1 476 ? -11.532 -5.272 10.512 1.00 96.25 476 ALA A C 1
ATOM 3662 O O . ALA A 1 476 ? -11.714 -4.047 10.524 1.00 96.25 476 ALA A O 1
ATOM 3663 N N . SER A 1 477 ? -10.378 -5.816 10.915 1.00 97.75 477 SER A N 1
ATOM 3664 C CA . SER A 1 477 ? -9.154 -5.041 11.101 1.00 97.75 477 SER A CA 1
ATOM 3665 C C . SER A 1 477 ? -8.442 -4.836 9.768 1.00 97.75 477 SER A C 1
ATOM 3667 O O . SER A 1 477 ? -8.494 -5.685 8.873 1.00 97.75 477 SER A O 1
ATOM 3669 N N . TYR A 1 478 ? -7.745 -3.711 9.636 1.00 98.00 478 TYR A N 1
ATOM 3670 C CA . TYR A 1 478 ? -6.918 -3.438 8.470 1.00 98.00 478 TYR A CA 1
ATOM 3671 C C . TYR A 1 478 ? -5.513 -2.983 8.867 1.00 98.00 478 TYR A C 1
ATOM 3673 O O . TYR A 1 478 ? -5.313 -2.403 9.936 1.00 98.00 478 TYR A O 1
ATOM 3681 N N . SER A 1 479 ? -4.554 -3.232 7.980 1.00 98.12 479 SER A N 1
ATOM 3682 C CA . SER A 1 479 ? -3.213 -2.648 8.015 1.00 98.12 479 SER A CA 1
ATOM 3683 C C . SER A 1 479 ? -2.922 -1.996 6.666 1.00 98.12 479 SER A C 1
ATOM 3685 O O . SER A 1 479 ? -3.258 -2.531 5.609 1.00 98.12 479 SER A O 1
ATOM 3687 N N . LEU A 1 480 ? -2.285 -0.835 6.708 1.00 98.06 480 LEU A N 1
ATOM 3688 C CA . LEU A 1 480 ? -1.815 -0.092 5.552 1.00 98.06 480 LEU A CA 1
ATOM 3689 C C . LEU A 1 480 ? -0.301 0.035 5.640 1.00 98.06 480 LEU A C 1
ATOM 3691 O O . LEU A 1 480 ? 0.231 0.635 6.578 1.00 98.06 480 LEU A O 1
ATOM 3695 N N . LEU A 1 481 ? 0.388 -0.520 4.654 1.00 98.12 481 LEU A N 1
ATOM 3696 C CA . LEU A 1 481 ? 1.834 -0.492 4.554 1.00 98.12 481 LEU A CA 1
ATOM 3697 C C . LEU A 1 481 ? 2.242 0.351 3.345 1.00 98.12 481 LEU A C 1
ATOM 3699 O O . LEU A 1 481 ? 1.614 0.297 2.287 1.00 98.12 481 LEU A O 1
ATOM 3703 N N . VAL A 1 482 ? 3.320 1.110 3.516 1.00 97.56 482 VAL A N 1
ATOM 3704 C CA . VAL A 1 482 ? 4.027 1.789 2.429 1.00 97.56 482 VAL A CA 1
ATOM 3705 C C . VAL A 1 482 ? 5.473 1.320 2.474 1.00 97.56 482 VAL A C 1
ATOM 3707 O O . VAL A 1 482 ? 6.115 1.411 3.521 1.00 97.56 482 VAL A O 1
ATOM 3710 N N . ASP A 1 483 ? 5.975 0.771 1.370 1.00 96.19 483 ASP A N 1
ATOM 3711 C CA . ASP A 1 483 ? 7.322 0.191 1.276 1.00 96.19 483 ASP A CA 1
ATOM 3712 C C . ASP A 1 483 ? 7.619 -0.840 2.385 1.00 96.19 483 ASP A C 1
ATOM 3714 O O . ASP A 1 483 ? 8.648 -0.763 3.064 1.00 96.19 483 ASP A O 1
ATOM 3718 N N . ASN A 1 484 ? 6.686 -1.773 2.615 1.00 95.62 484 ASN A N 1
ATOM 3719 C CA . ASN A 1 484 ? 6.714 -2.773 3.697 1.00 95.62 484 ASN A CA 1
ATOM 3720 C C . ASN A 1 484 ? 6.736 -2.220 5.136 1.00 95.62 484 ASN A C 1
ATOM 3722 O O . ASN A 1 484 ? 6.804 -2.992 6.098 1.00 95.62 484 ASN A O 1
ATOM 3726 N N . ARG A 1 485 ? 6.611 -0.903 5.327 1.00 95.12 485 ARG A N 1
ATOM 3727 C CA . ARG A 1 485 ? 6.497 -0.269 6.647 1.00 95.12 485 ARG A CA 1
ATOM 3728 C C . ARG A 1 485 ? 5.035 -0.021 6.969 1.00 95.12 485 ARG A C 1
ATOM 3730 O O . ARG A 1 485 ? 4.349 0.649 6.203 1.00 95.12 485 ARG A O 1
ATOM 3737 N N . GLU A 1 486 ? 4.562 -0.526 8.106 1.00 96.00 486 GLU A N 1
ATOM 3738 C CA . GLU A 1 486 ? 3.203 -0.236 8.571 1.00 96.00 486 GLU A CA 1
ATOM 3739 C C . GLU A 1 486 ? 3.079 1.258 8.884 1.00 96.00 486 GLU A C 1
ATOM 3741 O O . GLU A 1 486 ? 3.831 1.817 9.684 1.00 96.00 486 GLU A O 1
ATOM 3746 N N . ARG A 1 487 ? 2.165 1.917 8.175 1.00 94.94 487 ARG A N 1
ATOM 3747 C CA . ARG A 1 487 ? 1.863 3.342 8.319 1.00 94.94 487 ARG A CA 1
ATOM 3748 C C . ARG A 1 487 ? 0.636 3.552 9.175 1.00 94.94 487 ARG A C 1
ATOM 3750 O O . ARG A 1 487 ? 0.613 4.479 9.973 1.00 94.94 487 ARG A O 1
ATOM 3757 N N . GLU A 1 488 ? -0.363 2.703 8.983 1.00 96.00 488 GLU A N 1
ATOM 3758 C CA . GLU A 1 488 ? -1.628 2.778 9.691 1.00 96.00 488 GLU A CA 1
ATOM 3759 C C . GLU A 1 488 ? -2.197 1.393 9.946 1.00 96.00 488 GLU A C 1
ATOM 3761 O O . GLU A 1 488 ? -2.013 0.468 9.155 1.00 96.00 488 GLU A O 1
ATOM 3766 N N . PHE A 1 489 ? -2.942 1.288 11.036 1.00 96.94 489 PHE A N 1
ATOM 3767 C CA . PHE A 1 489 ? -3.730 0.116 11.377 1.00 96.94 489 PHE A CA 1
ATOM 3768 C C . PHE A 1 489 ? -5.011 0.568 12.075 1.00 96.94 489 PHE A C 1
ATOM 3770 O O . PHE A 1 489 ? -5.085 1.665 12.642 1.00 96.94 489 PHE A O 1
ATOM 3777 N N . GLY A 1 490 ? -6.042 -0.261 12.028 1.00 96.62 490 GLY A N 1
ATOM 3778 C CA . GLY A 1 490 ? -7.308 0.082 12.656 1.00 96.62 490 GLY A CA 1
ATOM 3779 C C . GLY A 1 490 ? -8.410 -0.900 12.324 1.00 96.62 490 GLY A C 1
ATOM 3780 O O . GLY A 1 490 ? -8.153 -2.058 11.995 1.00 96.62 490 GLY A O 1
ATOM 3781 N N . SER A 1 491 ? -9.649 -0.431 12.421 1.00 95.69 491 SER A N 1
ATOM 3782 C CA . SER A 1 491 ? -10.834 -1.249 12.189 1.00 95.69 491 SER A CA 1
ATOM 3783 C C . SER A 1 491 ? -11.865 -0.512 11.345 1.00 95.69 491 SER A C 1
ATOM 3785 O O . SER A 1 491 ? -12.061 0.697 11.492 1.00 95.69 491 SER A O 1
ATOM 3787 N N . MET A 1 492 ? -12.578 -1.257 10.498 1.00 95.38 492 MET A N 1
ATOM 3788 C CA . MET A 1 492 ? -13.683 -0.717 9.702 1.00 95.38 492 MET A CA 1
ATOM 3789 C C . MET A 1 492 ? -14.797 -0.109 10.562 1.00 95.38 492 MET A C 1
ATOM 3791 O O . MET A 1 492 ? -15.436 0.849 10.136 1.00 95.38 492 MET A O 1
ATOM 3795 N N . TYR A 1 493 ? -14.983 -0.606 11.790 1.00 92.38 493 TYR A N 1
ATOM 3796 C CA . TYR A 1 493 ? -15.977 -0.087 12.736 1.00 92.38 493 TYR A CA 1
ATOM 3797 C C . TYR A 1 493 ? -15.676 1.332 13.235 1.00 92.38 493 TYR A C 1
ATOM 3799 O O . TYR A 1 493 ? -16.591 2.037 13.656 1.00 92.38 493 TYR A O 1
ATOM 3807 N N . THR A 1 494 ? -14.406 1.745 13.252 1.00 92.25 494 THR A N 1
ATOM 3808 C CA . THR A 1 494 ? -13.994 3.042 13.813 1.00 92.25 494 THR A CA 1
ATOM 3809 C C . THR A 1 494 ? -13.612 4.034 12.730 1.00 92.25 494 THR A C 1
ATOM 3811 O O . THR A 1 494 ? -13.967 5.213 12.821 1.00 92.25 494 THR A O 1
ATOM 3814 N N . ASP A 1 495 ? -12.923 3.555 11.696 1.00 95.94 495 ASP A N 1
ATOM 3815 C CA . ASP A 1 495 ? -12.182 4.414 10.774 1.00 95.94 495 ASP A CA 1
ATOM 3816 C C . ASP A 1 495 ? -12.985 4.775 9.514 1.00 95.94 495 ASP A C 1
ATOM 3818 O O . ASP A 1 495 ? -12.580 5.664 8.766 1.00 95.94 495 ASP A O 1
ATOM 3822 N N . TRP A 1 496 ? -14.172 4.183 9.338 1.00 96.00 496 TRP A N 1
ATOM 3823 C CA . TRP A 1 496 ? -15.171 4.573 8.340 1.00 96.00 496 TRP A CA 1
ATOM 3824 C C . TRP A 1 496 ? -16.527 4.861 8.991 1.00 96.00 496 TRP A C 1
ATOM 3826 O O . TRP A 1 496 ? -16.825 4.385 10.084 1.00 96.00 496 TRP A O 1
ATOM 3836 N N . ASP A 1 497 ? -17.357 5.662 8.321 1.00 93.31 497 ASP A N 1
ATOM 3837 C CA . ASP A 1 497 ? -18.753 5.934 8.707 1.00 93.31 497 ASP A CA 1
ATOM 3838 C C . ASP A 1 497 ? -19.728 4.968 8.015 1.00 93.31 497 ASP A C 1
ATOM 3840 O O . ASP A 1 497 ? -20.729 5.394 7.447 1.00 93.31 497 ASP A O 1
ATOM 3844 N N . ILE A 1 498 ? -19.412 3.667 8.005 1.00 93.62 498 ILE A N 1
ATOM 3845 C CA . ILE A 1 498 ? -20.263 2.650 7.359 1.00 93.62 498 ILE A CA 1
ATOM 3846 C C . ILE A 1 498 ? -21.471 2.314 8.238 1.00 93.62 498 ILE A C 1
ATOM 3848 O O . ILE A 1 498 ? -22.606 2.342 7.769 1.00 93.62 498 ILE A O 1
ATOM 3852 N N . LEU A 1 499 ? -21.217 2.007 9.513 1.00 91.44 499 LEU A N 1
ATOM 3853 C CA . LEU A 1 499 ? -22.247 1.701 10.502 1.00 91.44 499 LEU A CA 1
ATOM 3854 C C . LEU A 1 499 ? -22.467 2.910 11.424 1.00 91.44 499 LEU A C 1
ATOM 3856 O O . LEU A 1 499 ? -21.516 3.646 11.711 1.00 91.44 499 LEU A O 1
ATOM 3860 N N . PRO A 1 500 ? -23.695 3.122 11.926 1.00 88.94 500 PRO A N 1
ATOM 3861 C CA . PRO A 1 500 ? -23.957 4.162 12.913 1.00 88.94 500 PRO A CA 1
ATOM 3862 C C . PRO A 1 500 ? -23.173 3.902 14.218 1.00 88.94 500 PRO A C 1
ATO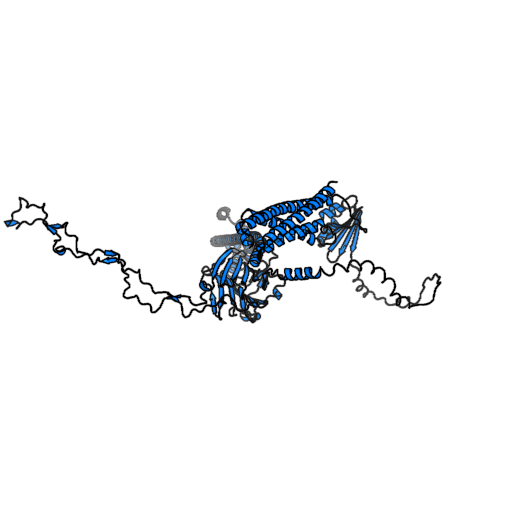M 3864 O O . PRO A 1 500 ? -22.730 2.783 14.483 1.00 88.94 500 PRO A O 1
ATOM 3867 N N . PRO A 1 501 ? -22.968 4.917 15.077 1.00 86.25 501 PRO A N 1
ATOM 3868 C CA . PRO A 1 501 ? -22.193 4.741 16.301 1.00 86.25 501 PRO A CA 1
ATOM 3869 C C . PRO A 1 501 ? -22.896 3.785 17.270 1.00 86.25 501 PRO A C 1
ATOM 3871 O O . PRO A 1 501 ? -24.104 3.884 17.469 1.00 86.25 501 PRO A O 1
ATOM 3874 N N . ARG A 1 502 ? -22.126 2.922 17.950 1.00 87.69 502 ARG A N 1
ATOM 3875 C CA . ARG A 1 502 ? -22.650 1.966 18.950 1.00 87.69 502 ARG A CA 1
ATOM 3876 C C . ARG A 1 502 ? -23.387 2.643 20.111 1.00 87.69 502 ARG A C 1
ATOM 3878 O O . ARG A 1 502 ? -24.328 2.078 20.656 1.00 87.69 502 ARG A O 1
ATOM 3885 N N . LYS A 1 503 ? -22.946 3.843 20.506 1.00 88.56 503 LYS A N 1
ATOM 3886 C CA . LYS A 1 503 ? -23.527 4.612 21.614 1.00 88.56 503 LYS A CA 1
ATOM 3887 C C . LYS A 1 503 ? -23.854 6.032 21.191 1.00 88.56 503 LYS A C 1
ATOM 3889 O O . LYS A 1 503 ? -23.036 6.702 20.563 1.00 88.56 503 LYS A O 1
ATOM 3894 N N . ILE A 1 504 ? -25.015 6.509 21.621 1.00 90.38 504 ILE A N 1
ATOM 3895 C CA . ILE A 1 504 ? -25.476 7.886 21.436 1.00 90.38 504 ILE A CA 1
ATOM 3896 C C . ILE A 1 504 ? -25.749 8.528 22.795 1.00 90.38 504 ILE A C 1
ATOM 3898 O O . ILE A 1 504 ? -25.990 7.852 23.794 1.00 90.38 504 ILE A O 1
ATOM 3902 N N . LYS A 1 505 ? -25.676 9.858 22.859 1.00 88.81 505 LYS A N 1
ATOM 3903 C CA . LYS A 1 505 ? -26.094 10.589 24.060 1.00 88.81 505 LYS A CA 1
ATOM 3904 C C . LYS A 1 505 ? -27.611 10.528 24.164 1.00 88.81 505 LYS A C 1
ATOM 3906 O O . LYS A 1 505 ? -28.298 10.790 23.180 1.00 88.81 505 LYS A O 1
ATOM 3911 N N . GLU A 1 506 ? -28.123 10.221 25.348 1.00 87.81 506 GLU A N 1
ATOM 3912 C CA . GLU A 1 506 ? -29.563 10.178 25.580 1.00 87.81 506 GLU A CA 1
ATOM 3913 C C . GLU A 1 506 ? -30.181 11.568 25.357 1.00 87.81 506 GLU A C 1
ATOM 3915 O O . GLU A 1 506 ? -29.923 12.517 26.100 1.00 87.81 506 GLU A O 1
ATOM 3920 N N . SER A 1 507 ? -31.006 11.695 24.316 1.00 84.00 507 SER A N 1
ATOM 3921 C CA . SER A 1 507 ? -31.615 12.966 23.906 1.00 84.00 507 SER A CA 1
ATOM 3922 C C . SER A 1 507 ? -32.607 13.520 24.934 1.00 84.00 507 SER A C 1
ATOM 3924 O O . SER A 1 507 ? -32.750 14.735 25.060 1.00 84.00 507 SER A O 1
ATOM 3926 N N . ASN A 1 508 ? -33.249 12.640 25.709 1.00 83.56 508 ASN A N 1
ATOM 3927 C CA . ASN A 1 508 ? -34.250 12.987 26.721 1.00 83.56 508 ASN A CA 1
ATOM 3928 C C . ASN A 1 508 ? -33.693 13.046 28.153 1.00 83.56 508 ASN A C 1
ATOM 3930 O O . ASN A 1 508 ? -34.466 13.200 29.106 1.00 83.56 508 ASN A O 1
ATOM 3934 N N . ALA A 1 509 ? -32.372 12.946 28.325 1.00 84.25 509 ALA A N 1
ATOM 3935 C CA . ALA A 1 509 ? -31.753 12.969 29.640 1.00 84.25 509 ALA A CA 1
ATOM 3936 C C . ALA A 1 509 ? -31.982 14.316 30.330 1.00 84.25 509 ALA A C 1
ATOM 3938 O O . ALA A 1 509 ? -31.607 15.378 29.826 1.00 84.25 509 ALA A O 1
ATOM 3939 N N . LYS A 1 510 ? -32.561 14.273 31.529 1.00 85.81 510 LYS A N 1
ATOM 3940 C CA . LYS A 1 510 ? -32.719 15.442 32.397 1.00 85.81 510 LYS A CA 1
ATOM 3941 C C . LYS A 1 510 ? -31.839 15.284 33.618 1.00 85.81 510 LYS A C 1
ATOM 3943 O O . LYS A 1 510 ? -31.776 14.209 34.210 1.00 85.81 510 LYS A O 1
ATOM 3948 N N . LYS A 1 511 ? -31.206 16.384 34.020 1.00 85.62 511 LYS A N 1
ATOM 3949 C CA . LYS A 1 511 ? -30.460 16.436 35.271 1.00 85.62 511 LYS A CA 1
ATOM 3950 C C . LYS A 1 511 ? -31.391 16.070 36.442 1.00 85.62 511 LYS A C 1
ATOM 3952 O O . LYS A 1 511 ? -32.417 16.739 36.603 1.00 85.62 511 LYS A O 1
ATOM 3957 N N . PRO A 1 512 ? -31.064 15.044 37.252 1.00 88.38 512 PRO A N 1
ATOM 3958 C CA . PRO A 1 512 ? -31.860 14.689 38.419 1.00 88.38 512 PRO A CA 1
ATOM 3959 C C . PRO A 1 512 ? -31.954 15.855 39.406 1.00 88.38 512 PRO A C 1
ATOM 3961 O O . PRO A 1 512 ? -30.994 16.604 39.595 1.00 88.38 512 PRO A O 1
ATOM 3964 N N . LYS A 1 513 ? -33.117 16.020 40.047 1.00 84.38 513 LYS A N 1
ATOM 3965 C CA . LYS A 1 513 ? -33.349 17.117 41.005 1.00 84.38 513 LYS A CA 1
ATOM 3966 C C . LYS A 1 513 ? -32.466 17.010 42.253 1.00 84.38 513 LYS A C 1
ATOM 3968 O O . LYS A 1 513 ? -32.154 18.028 42.856 1.00 84.38 513 LYS A O 1
ATOM 3973 N N . ASP A 1 514 ? -32.065 15.797 42.620 1.00 84.06 514 ASP A N 1
ATOM 3974 C CA . ASP A 1 514 ? -31.187 15.476 43.749 1.00 84.06 514 ASP A CA 1
ATOM 3975 C C . ASP A 1 514 ? -29.688 15.604 43.414 1.00 84.06 514 ASP A C 1
ATOM 3977 O O . ASP A 1 514 ? -28.837 15.328 44.260 1.00 84.06 514 ASP A O 1
ATOM 3981 N N . TRP A 1 515 ? -29.341 15.995 42.183 1.00 85.75 515 TRP A N 1
ATOM 3982 C CA . TRP A 1 515 ? -27.956 16.093 41.736 1.00 85.75 515 TRP A CA 1
ATOM 3983 C C . TRP A 1 515 ? -27.367 17.482 42.015 1.00 85.75 515 TRP A C 1
ATOM 3985 O O . TRP A 1 515 ? -27.615 18.449 41.281 1.00 85.75 515 TRP A O 1
ATOM 3995 N N . ASP A 1 516 ? -26.551 17.585 43.065 1.00 85.44 516 ASP A N 1
ATOM 3996 C CA . ASP A 1 516 ? -25.851 18.824 43.398 1.00 85.44 516 ASP A CA 1
ATOM 3997 C C . ASP A 1 516 ? -24.512 18.923 42.650 1.00 85.44 516 ASP A C 1
ATOM 3999 O O . ASP A 1 516 ? -23.588 18.149 42.892 1.00 85.44 516 ASP A O 1
ATOM 4003 N N . ASP A 1 517 ? -24.411 19.896 41.739 1.00 85.00 517 ASP A N 1
ATOM 4004 C CA . ASP A 1 517 ? -23.181 20.187 40.983 1.00 85.00 517 ASP A CA 1
ATOM 4005 C C . ASP A 1 517 ? -22.251 21.154 41.739 1.00 85.00 517 ASP A C 1
ATOM 4007 O O . ASP A 1 517 ? -21.182 21.514 41.237 1.00 85.00 517 ASP A O 1
ATOM 4011 N N . ARG A 1 518 ? -22.658 21.646 42.916 1.00 84.69 518 ARG A N 1
ATOM 4012 C CA . ARG A 1 518 ? -21.859 22.584 43.706 1.00 84.69 518 ARG A CA 1
ATOM 4013 C C . ARG A 1 518 ? -20.854 21.798 44.532 1.00 84.69 518 ARG A C 1
ATOM 4015 O O . ARG A 1 518 ? -21.220 21.149 45.506 1.00 84.69 518 ARG A O 1
ATOM 4022 N N . GLU A 1 519 ? -19.584 21.912 44.164 1.00 85.62 519 GLU A N 1
ATOM 4023 C CA . GLU A 1 519 ? -18.468 21.307 44.904 1.00 85.62 519 GLU A CA 1
ATOM 4024 C C . GLU A 1 519 ? -18.329 21.882 46.325 1.00 85.62 519 GLU A C 1
ATOM 4026 O O . GLU A 1 519 ? -17.954 21.173 47.260 1.00 85.62 519 GLU A O 1
ATOM 4031 N N . TYR A 1 520 ? -18.699 23.154 46.501 1.00 89.25 520 TYR A N 1
ATOM 4032 C CA . TYR A 1 520 ? -18.688 23.840 47.787 1.00 89.25 520 TYR A CA 1
ATOM 4033 C C . TYR A 1 520 ? -20.065 24.420 48.111 1.00 89.25 520 TYR A C 1
ATOM 4035 O O . TYR A 1 520 ? -20.658 25.122 47.287 1.00 89.25 520 TYR A O 1
ATOM 4043 N N . ILE A 1 521 ? -20.536 24.170 49.330 1.00 86.69 521 ILE A N 1
ATOM 4044 C CA . ILE A 1 521 ? -21.735 24.782 49.915 1.00 86.69 521 ILE A CA 1
ATOM 4045 C C . ILE A 1 521 ? -21.330 25.632 51.114 1.00 86.69 521 ILE A C 1
ATOM 4047 O O . ILE A 1 521 ? -20.238 25.476 51.659 1.00 86.69 521 ILE A O 1
ATOM 4051 N N . GLU A 1 522 ? -22.182 26.569 51.503 1.00 87.69 522 GLU A N 1
ATOM 4052 C CA . GLU A 1 522 ? -21.962 27.298 52.746 1.00 87.69 522 GLU A CA 1
ATOM 4053 C C . GLU A 1 522 ? -22.253 26.386 53.942 1.00 87.69 522 GLU A C 1
ATOM 4055 O O . GLU A 1 522 ? -23.199 25.603 53.890 1.00 87.69 522 GLU A O 1
ATOM 4060 N N . ASP A 1 523 ? -21.444 26.494 54.993 1.00 84.50 523 ASP A N 1
ATOM 4061 C CA . ASP A 1 523 ? -21.522 25.671 56.197 1.00 84.50 523 ASP A CA 1
ATOM 4062 C C . ASP A 1 523 ? -22.865 25.865 56.928 1.00 84.50 523 ASP A C 1
ATOM 4064 O O . ASP A 1 523 ? -23.089 26.926 57.518 1.00 84.50 523 ASP A O 1
ATOM 4068 N N . PRO A 1 524 ? -23.792 24.891 56.871 1.00 81.38 524 PRO A N 1
ATOM 4069 C CA . PRO A 1 524 ? -25.122 25.054 57.446 1.00 81.38 524 PRO A CA 1
ATOM 4070 C C . PRO A 1 524 ? -25.092 25.203 58.973 1.00 81.38 524 PRO A C 1
ATOM 4072 O O . PRO A 1 524 ? -26.001 25.829 59.519 1.00 81.38 524 PRO A O 1
ATOM 4075 N N . ASP A 1 525 ? -24.045 24.696 59.630 1.00 81.00 525 ASP A N 1
ATOM 4076 C CA . ASP A 1 525 ? -23.882 24.721 61.085 1.00 81.00 525 ASP A CA 1
ATOM 4077 C C . ASP A 1 525 ? -23.232 26.027 61.570 1.00 81.00 525 ASP A C 1
ATOM 4079 O O . ASP A 1 525 ? -23.275 26.357 62.758 1.00 81.00 525 ASP A O 1
ATOM 4083 N N . GLU A 1 526 ? -22.667 26.824 60.656 1.00 82.00 526 GLU A N 1
ATOM 4084 C CA . GLU A 1 526 ? -22.114 28.128 60.993 1.00 82.00 526 GLU A CA 1
ATOM 4085 C C . GLU A 1 526 ? -23.230 29.181 61.048 1.00 82.00 526 GLU A C 1
ATOM 4087 O O . GLU A 1 526 ? -23.773 29.660 60.036 1.00 82.00 526 GLU A O 1
ATOM 4092 N N . VAL A 1 527 ? -23.571 29.543 62.283 1.00 81.25 527 VAL A N 1
ATOM 4093 C CA . VAL A 1 527 ? -24.500 30.620 62.607 1.00 81.25 527 VAL A CA 1
ATOM 4094 C C . VAL A 1 527 ? -23.715 31.910 62.797 1.00 81.25 527 VAL A C 1
ATOM 4096 O O . VAL A 1 527 ? -22.639 31.940 63.396 1.00 81.25 527 VAL A O 1
ATOM 4099 N N . LYS A 1 528 ? -24.267 33.000 62.272 1.00 83.31 528 LYS A N 1
ATOM 4100 C CA . LYS A 1 528 ? -23.706 34.333 62.448 1.00 83.31 528 LYS A CA 1
ATOM 4101 C C . LYS A 1 528 ? -23.605 34.675 63.944 1.00 83.31 528 LYS A C 1
ATOM 4103 O O . LYS A 1 528 ? -24.635 34.629 64.615 1.00 83.31 528 LYS A O 1
ATOM 4108 N N . PRO A 1 529 ? -22.419 35.051 64.459 1.00 83.88 529 PRO A N 1
ATOM 4109 C CA . PRO A 1 529 ? -22.273 35.436 65.857 1.00 83.88 529 PRO A CA 1
ATOM 4110 C C . PRO A 1 529 ? -23.159 36.631 66.214 1.00 83.88 529 PRO A C 1
ATOM 4112 O O . PRO A 1 529 ? -23.267 37.594 65.446 1.00 83.88 529 PRO A O 1
ATOM 4115 N N . GLU A 1 530 ? -23.773 36.575 67.392 1.00 79.38 530 GLU A N 1
ATOM 4116 C CA . GLU A 1 530 ? -24.583 37.667 67.922 1.00 79.38 530 GLU A CA 1
ATOM 4117 C C . GLU A 1 530 ? -23.715 38.925 68.113 1.00 79.38 530 GLU A C 1
ATOM 4119 O O . GLU A 1 530 ? -22.572 38.850 68.560 1.00 79.38 530 GLU A O 1
ATOM 4124 N N . GLY A 1 531 ? -24.223 40.087 67.692 1.00 74.88 531 GLY A N 1
ATOM 4125 C CA . GLY A 1 531 ? -23.495 41.359 67.770 1.00 74.88 531 GLY A CA 1
ATOM 4126 C C . GLY A 1 531 ? -22.477 41.634 66.652 1.00 74.88 531 GLY A C 1
ATOM 4127 O O . GLY A 1 531 ? -21.963 42.746 66.596 1.00 74.88 531 GLY A O 1
ATOM 4128 N N . TYR A 1 532 ? -22.227 40.708 65.713 1.00 81.62 532 TYR A N 1
ATOM 4129 C CA . TYR A 1 532 ? -21.254 40.910 64.619 1.00 81.62 532 TYR A CA 1
ATOM 4130 C C . TYR A 1 532 ? -21.578 42.121 63.720 1.00 81.62 532 TYR A C 1
ATOM 4132 O O . TYR A 1 532 ? -20.675 42.835 63.291 1.00 81.62 532 TYR A O 1
ATOM 4140 N N . ASP A 1 533 ? -22.863 42.378 63.447 1.00 77.44 533 ASP A N 1
ATOM 4141 C CA . ASP A 1 533 ? -23.292 43.552 62.661 1.00 77.44 533 ASP A CA 1
ATOM 4142 C C . ASP A 1 533 ? -23.252 44.861 63.450 1.00 77.44 533 ASP A C 1
ATOM 4144 O O . ASP A 1 533 ? -23.241 45.937 62.855 1.00 77.44 533 ASP A O 1
ATOM 4148 N N . SER A 1 534 ? -23.240 44.766 64.778 1.00 80.94 534 SER A N 1
ATOM 4149 C CA . SER A 1 534 ? -23.219 45.919 65.674 1.00 80.94 534 SER A CA 1
ATOM 4150 C C . SER A 1 534 ? -21.803 46.457 65.890 1.00 80.94 534 SER A C 1
ATOM 4152 O O . SER A 1 534 ? -21.650 47.511 66.501 1.00 80.94 534 SER A O 1
ATOM 4154 N N . ILE A 1 535 ? -20.770 45.765 65.388 1.00 84.56 535 ILE A N 1
ATOM 4155 C CA . ILE A 1 535 ? -19.378 46.219 65.447 1.00 84.56 535 ILE A CA 1
ATOM 4156 C C . ILE A 1 535 ? -19.208 47.394 64.465 1.00 84.56 535 ILE A C 1
ATOM 4158 O O . ILE A 1 535 ? -19.330 47.199 63.250 1.00 84.56 535 ILE A O 1
ATOM 4162 N N . PRO A 1 536 ? -18.922 48.618 64.945 1.00 83.38 536 PRO A N 1
ATOM 4163 C CA . PRO A 1 536 ? -18.753 49.772 64.075 1.00 83.38 536 PRO A CA 1
ATOM 4164 C C . PRO A 1 536 ? -17.478 49.632 63.237 1.00 83.38 536 PRO A C 1
ATOM 4166 O O . PRO A 1 536 ? -16.470 49.092 63.696 1.00 83.38 536 PRO A O 1
ATOM 4169 N N . LYS A 1 537 ? -17.523 50.143 62.001 1.00 84.94 537 LYS A N 1
ATOM 4170 C CA . LYS A 1 537 ? -16.384 50.123 61.064 1.00 84.94 537 LYS A CA 1
ATOM 4171 C C . LYS A 1 537 ? -15.194 50.935 61.557 1.00 84.94 537 LYS A C 1
ATOM 4173 O O . LYS A 1 537 ? -14.054 50.598 61.256 1.00 84.94 537 LYS A O 1
ATOM 4178 N N . GLU A 1 538 ? -15.481 52.001 62.289 1.00 87.38 538 GLU A N 1
ATOM 4179 C CA . GLU A 1 538 ? -14.497 52.933 62.809 1.00 87.38 538 GLU A CA 1
ATOM 4180 C C . GLU A 1 538 ? -14.762 53.144 64.297 1.00 87.38 538 GLU A C 1
ATOM 4182 O O . GLU A 1 538 ? -15.915 53.233 64.726 1.00 87.38 538 GLU A O 1
ATOM 4187 N N . ILE A 1 539 ? -13.693 53.208 65.080 1.00 86.00 539 ILE A N 1
ATOM 4188 C CA . ILE A 1 539 ? -13.715 53.527 66.508 1.00 86.00 539 ILE A CA 1
ATOM 4189 C C . ILE A 1 539 ? -12.854 54.769 66.742 1.00 86.00 539 ILE A C 1
ATOM 4191 O O . ILE A 1 539 ? -11.913 54.994 65.979 1.00 86.00 539 ILE A O 1
ATOM 4195 N N . PRO A 1 540 ? -13.139 55.591 67.760 1.00 87.12 540 PRO A N 1
ATOM 4196 C CA . PRO A 1 540 ? -12.277 56.723 68.065 1.00 87.12 540 PRO A CA 1
ATOM 4197 C C . PRO A 1 540 ? -10.886 56.239 68.487 1.00 87.12 540 PRO A C 1
ATOM 4199 O O . PRO A 1 540 ? -10.776 55.270 69.239 1.00 87.12 540 PRO A O 1
ATOM 4202 N N . ASP A 1 541 ? -9.833 56.889 67.996 1.00 84.62 541 ASP A N 1
ATOM 4203 C CA . ASP A 1 541 ? -8.445 56.519 68.265 1.00 84.62 541 ASP A CA 1
ATOM 4204 C C . ASP A 1 541 ? -8.121 56.712 69.755 1.00 84.62 541 ASP A C 1
ATOM 4206 O O . ASP A 1 541 ? -8.096 57.849 70.233 1.00 84.62 541 ASP A O 1
ATOM 4210 N N . PRO A 1 542 ? -7.816 55.634 70.504 1.00 83.19 542 PRO A N 1
ATOM 4211 C CA . PRO A 1 542 ? -7.488 55.733 71.925 1.00 83.19 542 PRO A CA 1
ATOM 4212 C C . PRO A 1 542 ? -6.218 56.546 72.215 1.00 83.19 542 PRO A C 1
ATOM 4214 O O . PRO A 1 542 ? -5.964 56.899 73.368 1.00 83.19 542 PRO A O 1
ATOM 4217 N N . LYS A 1 543 ? -5.377 56.790 71.201 1.00 81.38 543 LYS A N 1
ATOM 4218 C CA . LYS A 1 543 ? -4.126 57.550 71.320 1.00 81.38 543 LYS A CA 1
ATOM 4219 C C . LYS A 1 543 ? -4.273 59.016 70.927 1.00 81.38 543 LYS A C 1
ATOM 4221 O O . LYS A 1 543 ? -3.366 59.790 71.236 1.00 81.38 543 LYS A O 1
ATOM 4226 N N . ASP A 1 544 ? -5.372 59.403 70.282 1.00 85.81 544 ASP A N 1
ATOM 4227 C CA . ASP A 1 544 ? -5.627 60.800 69.945 1.00 85.81 544 ASP A CA 1
ATOM 4228 C C . ASP A 1 544 ? -6.114 61.515 71.208 1.00 85.81 544 ASP A C 1
ATOM 4230 O O . ASP A 1 544 ? -7.073 61.099 71.857 1.00 85.81 544 ASP A O 1
ATOM 4234 N N . LYS A 1 545 ? -5.398 62.563 71.607 1.00 81.75 545 LYS A N 1
ATOM 4235 C CA . LYS A 1 545 ? -5.713 63.370 72.787 1.00 81.75 545 LYS A CA 1
ATOM 4236 C C . LYS A 1 545 ? -5.997 64.787 72.336 1.00 81.75 545 LYS A C 1
ATOM 4238 O O . LYS A 1 545 ? -5.343 65.276 71.415 1.00 81.75 545 LYS A O 1
ATOM 4243 N N . LYS A 1 546 ? -6.931 65.441 73.023 1.00 82.19 546 LYS A N 1
ATOM 4244 C CA . LYS A 1 546 ? -7.245 66.848 72.793 1.00 82.19 546 LYS A CA 1
ATOM 4245 C C . LYS A 1 546 ? -5.956 67.680 72.879 1.00 82.19 546 LYS A C 1
ATOM 4247 O O . LYS A 1 546 ? -5.295 67.623 73.920 1.00 82.19 546 LYS A O 1
ATOM 4252 N N . PRO A 1 547 ? -5.564 68.397 71.811 1.00 84.50 547 PRO A N 1
ATOM 4253 C CA . PRO A 1 547 ? -4.422 69.297 71.861 1.00 84.50 547 PRO A CA 1
ATOM 4254 C C . PRO A 1 547 ? -4.640 70.375 72.921 1.00 84.50 547 PRO A C 1
ATOM 4256 O O . PRO A 1 547 ? -5.751 70.866 73.090 1.00 84.50 547 PRO A O 1
ATOM 4259 N N . GLU A 1 548 ? -3.576 70.767 73.615 1.00 79.50 548 GLU A N 1
ATOM 4260 C CA . GLU A 1 548 ? -3.649 71.792 74.666 1.00 79.50 548 GLU A CA 1
ATOM 4261 C C . GLU A 1 548 ? -4.053 73.172 74.114 1.00 79.50 548 GLU A C 1
ATOM 4263 O O . GLU A 1 548 ? -4.621 73.983 74.832 1.00 79.50 548 GLU A O 1
ATOM 4268 N N . SER A 1 549 ? -3.827 73.409 72.818 1.00 79.81 549 SER A N 1
ATOM 4269 C CA . SER A 1 549 ? -4.223 74.625 72.102 1.00 79.81 549 SER A CA 1
ATOM 4270 C C . SER A 1 549 ? -5.658 74.602 71.549 1.00 79.81 549 SER A C 1
ATOM 4272 O O . SER A 1 549 ? -5.949 75.411 70.676 1.00 79.81 549 SER A O 1
ATOM 4274 N N . TRP A 1 550 ? -6.507 73.647 71.950 1.00 82.50 550 TRP A N 1
ATOM 4275 C CA . TRP A 1 550 ? -7.885 73.521 71.451 1.00 82.50 550 TRP A CA 1
ATOM 4276 C C . TRP A 1 550 ? -8.892 74.181 72.396 1.00 82.50 550 TRP A C 1
ATOM 4278 O O . TRP A 1 550 ? -9.031 73.740 73.545 1.00 82.50 550 TRP A O 1
ATOM 4288 N N . ASP A 1 551 ? -9.651 75.150 71.888 1.00 82.19 551 ASP A N 1
ATOM 4289 C CA . ASP A 1 551 ? -10.700 75.850 72.631 1.00 82.19 551 ASP A CA 1
ATOM 4290 C C . ASP A 1 551 ? -12.090 75.350 72.197 1.00 82.19 551 ASP A C 1
ATOM 4292 O O . ASP A 1 551 ? -12.455 75.444 71.030 1.00 82.19 551 ASP A O 1
ATOM 4296 N N . ASP A 1 552 ? -12.875 74.776 73.116 1.00 83.81 552 ASP A N 1
ATOM 4297 C CA . ASP A 1 552 ? -14.182 74.201 72.750 1.00 83.81 552 ASP A CA 1
ATOM 4298 C C . ASP A 1 552 ? -15.241 75.273 72.426 1.00 83.81 552 ASP A C 1
ATOM 4300 O O . ASP A 1 552 ? -16.226 74.940 71.758 1.00 83.81 552 ASP A O 1
ATOM 4304 N N . ASP A 1 553 ? -15.052 76.523 72.872 1.00 81.12 553 ASP A N 1
ATOM 4305 C CA . ASP A 1 553 ? -15.997 77.624 72.634 1.00 81.12 553 ASP A CA 1
ATOM 4306 C C . ASP A 1 553 ? -15.835 78.214 71.221 1.00 81.12 553 ASP A C 1
ATOM 4308 O O . ASP A 1 553 ? -16.836 78.523 70.567 1.00 81.12 553 ASP A O 1
ATOM 4312 N N . ASP A 1 554 ? -14.593 78.290 70.728 1.00 81.25 554 ASP A N 1
ATOM 4313 C CA . ASP A 1 554 ? -14.262 78.826 69.401 1.00 81.25 554 ASP A CA 1
ATOM 4314 C C . ASP A 1 554 ? -14.150 77.727 68.316 1.00 81.25 554 ASP A C 1
ATOM 4316 O O . ASP A 1 554 ? -14.634 77.922 67.196 1.00 81.25 554 ASP A O 1
ATOM 4320 N N . ASP A 1 555 ? -13.581 76.549 68.627 1.00 77.81 555 ASP A N 1
ATOM 4321 C CA . ASP A 1 555 ? -13.341 75.450 67.666 1.00 77.81 555 ASP A CA 1
ATOM 4322 C C . ASP A 1 555 ? -14.415 74.337 67.711 1.00 77.81 555 ASP A C 1
ATOM 4324 O O . ASP A 1 555 ? -14.472 73.458 66.840 1.00 77.81 555 ASP A O 1
ATOM 4328 N N . GLY A 1 556 ? -15.294 74.369 68.719 1.00 81.31 556 GLY A N 1
ATOM 4329 C CA . GLY A 1 556 ? -16.332 73.372 68.979 1.00 81.31 556 GLY A CA 1
ATOM 4330 C C . GLY A 1 556 ? -15.853 72.166 69.799 1.00 81.31 556 GLY A C 1
ATOM 4331 O O . GLY A 1 556 ? -14.659 71.933 69.977 1.00 81.31 556 GLY A O 1
ATOM 4332 N N . VAL A 1 557 ? -16.810 71.359 70.288 1.00 79.81 557 VAL A N 1
ATOM 4333 C CA . VAL A 1 557 ? -16.530 70.186 71.142 1.00 79.81 557 VAL A CA 1
ATOM 4334 C C . VAL A 1 557 ? -15.567 69.230 70.442 1.00 79.81 557 VAL A C 1
ATOM 4336 O O . VAL A 1 557 ? -15.937 68.572 69.460 1.00 79.81 557 VAL A O 1
ATOM 4339 N N . TRP A 1 558 ? -14.351 69.119 70.981 1.00 82.88 558 TRP A N 1
ATOM 4340 C CA . TRP A 1 558 ? -13.321 68.246 70.432 1.00 82.88 558 TRP A CA 1
ATOM 4341 C C . TRP A 1 558 ? -13.792 66.785 70.345 1.00 82.88 558 TRP A C 1
ATOM 4343 O O . TRP A 1 558 ? -14.335 66.223 71.302 1.00 82.88 558 TRP A O 1
ATOM 4353 N N . LYS A 1 559 ? -13.548 66.143 69.196 1.00 79.12 559 LYS A N 1
ATOM 4354 C CA . LYS A 1 559 ? -13.818 64.715 68.975 1.00 79.12 559 LYS A CA 1
ATOM 4355 C C . LYS A 1 559 ? -12.547 64.010 68.487 1.00 79.12 559 LYS A C 1
ATOM 4357 O O . LYS A 1 559 ? -11.932 64.501 67.540 1.00 79.12 559 LYS A O 1
ATOM 4362 N N . PRO A 1 560 ? -12.167 62.866 69.084 1.00 83.62 560 PRO A N 1
ATOM 4363 C CA . PRO A 1 560 ? -11.005 62.100 68.642 1.00 83.62 560 PRO A CA 1
ATOM 4364 C C . PRO A 1 560 ? -11.164 61.621 67.195 1.00 83.62 560 PRO A C 1
ATOM 4366 O O . PRO A 1 560 ? -12.277 61.322 66.751 1.00 83.62 560 PRO A O 1
ATOM 4369 N N . ARG A 1 561 ? -10.052 61.518 66.456 1.00 83.31 561 ARG A N 1
ATOM 4370 C CA . ARG A 1 561 ? -10.053 60.969 65.093 1.00 83.31 561 ARG A CA 1
ATOM 4371 C C . ARG A 1 561 ? -10.535 59.526 65.091 1.00 83.31 561 ARG A C 1
ATOM 4373 O O . ARG A 1 561 ? -10.150 58.727 65.937 1.00 83.31 561 ARG A O 1
ATOM 4380 N N . MET A 1 562 ? -11.367 59.187 64.115 1.00 88.56 562 MET A N 1
ATOM 4381 C CA . MET A 1 562 ? -11.874 57.830 63.941 1.00 88.56 562 MET A CA 1
ATOM 4382 C C . MET A 1 562 ? -10.838 56.997 63.179 1.00 88.56 562 MET A C 1
ATOM 4384 O O . MET A 1 562 ? -10.368 57.406 62.117 1.00 88.56 562 MET A O 1
ATOM 4388 N N . ILE A 1 563 ? -10.477 55.834 63.714 1.00 85.25 563 ILE A N 1
ATOM 4389 C CA . ILE A 1 563 ? -9.589 54.858 63.074 1.00 85.25 563 ILE A CA 1
ATOM 4390 C C . ILE A 1 563 ? -10.367 53.587 62.720 1.00 85.25 563 ILE A C 1
ATOM 4392 O O . ILE A 1 563 ? -11.353 53.265 63.390 1.00 85.25 563 ILE A O 1
ATOM 4396 N N . PRO A 1 564 ? -9.944 52.827 61.691 1.00 87.94 564 PRO A N 1
ATOM 4397 C CA . PRO A 1 564 ? -10.576 51.556 61.357 1.00 87.94 564 PRO A CA 1
ATOM 4398 C C . PRO A 1 564 ? -10.563 50.610 62.558 1.00 87.94 564 PRO A C 1
ATOM 4400 O O . PRO A 1 564 ? -9.510 50.367 63.147 1.00 87.94 564 PRO A O 1
ATOM 4403 N N . ASN A 1 565 ? -11.728 50.068 62.911 1.00 86.44 565 ASN A N 1
ATOM 4404 C CA . ASN A 1 565 ? -11.854 49.130 64.016 1.00 86.44 565 ASN A CA 1
ATOM 4405 C C . ASN A 1 565 ? -11.195 47.789 63.640 1.00 86.44 565 ASN A C 1
ATOM 4407 O O . ASN A 1 565 ? -11.694 47.122 62.728 1.00 86.44 565 ASN A O 1
ATOM 4411 N N . PRO A 1 566 ? -10.133 47.342 64.337 1.00 84.81 566 PRO A N 1
ATOM 4412 C CA . PRO A 1 566 ? -9.489 46.057 64.054 1.00 84.81 566 PRO A CA 1
ATOM 4413 C C . PRO A 1 566 ? -10.431 44.851 64.204 1.00 84.81 566 PRO A C 1
ATOM 4415 O O . PRO A 1 566 ? -10.197 43.802 63.604 1.00 84.81 566 PRO A O 1
ATOM 4418 N N . GLU A 1 567 ? -11.504 44.991 64.986 1.00 81.88 567 GLU A N 1
ATOM 4419 C CA . GLU A 1 567 ? -12.510 43.946 65.195 1.00 81.88 567 GLU A CA 1
ATOM 4420 C C . GLU A 1 567 ? -13.554 43.878 64.068 1.00 81.88 567 GLU A C 1
ATOM 4422 O O . GLU A 1 567 ? -14.250 42.867 63.930 1.00 81.88 567 GLU A O 1
ATOM 4427 N N . TYR A 1 568 ? -13.648 44.903 63.212 1.00 85.94 568 TYR A N 1
ATOM 4428 C CA . TYR A 1 568 ? -14.564 44.907 62.073 1.00 85.94 568 TYR A CA 1
ATOM 4429 C C . TYR A 1 568 ? -14.027 44.032 60.931 1.00 85.94 568 TYR A C 1
ATOM 4431 O O . TYR A 1 568 ? -13.201 44.444 60.118 1.00 85.94 568 TYR A O 1
ATOM 4439 N N . LYS A 1 569 ? -14.547 42.806 60.825 1.00 79.62 569 LYS A N 1
ATOM 4440 C CA . LYS A 1 569 ? -14.127 41.807 59.821 1.00 79.62 569 LYS A CA 1
ATOM 4441 C C . LYS A 1 569 ? -14.889 41.887 58.485 1.00 79.62 569 LYS A C 1
ATOM 4443 O O . LYS A 1 569 ? -14.797 40.974 57.665 1.00 79.62 569 LYS A O 1
ATOM 4448 N N . GLY A 1 570 ? -15.614 42.980 58.231 1.00 81.38 570 GLY A N 1
ATOM 4449 C CA . GLY A 1 570 ? -16.422 43.163 57.020 1.00 81.38 570 GLY A CA 1
ATOM 4450 C C . GLY A 1 570 ? -17.836 42.593 57.141 1.00 81.38 570 GLY A C 1
ATOM 4451 O O . GLY A 1 570 ? -18.323 42.331 58.233 1.00 81.38 570 GLY A O 1
ATOM 4452 N N . ARG A 1 571 ? -18.541 42.425 56.013 1.00 79.88 571 ARG A N 1
ATOM 4453 C CA . ARG A 1 571 ? -19.856 41.758 56.019 1.00 79.88 571 ARG A CA 1
ATOM 4454 C C . ARG A 1 571 ? -19.662 40.268 56.280 1.00 79.88 571 ARG A C 1
ATOM 4456 O O . ARG A 1 571 ? -18.895 39.631 55.559 1.00 79.88 571 ARG A O 1
ATOM 4463 N N . TRP A 1 572 ? -20.396 39.729 57.253 1.00 82.56 572 TRP A N 1
ATOM 4464 C CA . TRP A 1 572 ? -20.338 38.308 57.581 1.00 82.56 572 TRP A CA 1
ATOM 4465 C C . TRP A 1 572 ? -20.665 37.456 56.349 1.00 82.56 572 TRP A C 1
ATOM 4467 O O . TRP A 1 572 ? -21.664 37.696 55.666 1.00 82.56 572 TRP A O 1
ATOM 4477 N N . LYS A 1 573 ? -19.811 36.470 56.068 1.00 79.50 573 LYS A N 1
ATOM 4478 C CA . LYS A 1 573 ? -20.013 35.456 55.034 1.00 79.50 573 LYS A CA 1
ATOM 4479 C C . LYS A 1 573 ? -19.766 34.103 55.668 1.00 79.50 573 LYS A C 1
ATOM 4481 O O . LYS A 1 573 ? -18.718 33.897 56.273 1.00 79.50 573 LYS A O 1
ATOM 4486 N N . ARG A 1 574 ? -20.717 33.201 55.482 1.00 83.25 574 ARG A N 1
ATOM 4487 C CA . ARG A 1 574 ? -20.613 31.818 55.921 1.00 83.25 574 ARG A CA 1
ATOM 4488 C C . ARG A 1 574 ? -19.452 31.123 55.203 1.00 83.25 574 ARG A C 1
ATOM 4490 O O . ARG A 1 574 ? -19.236 31.332 54.002 1.00 83.25 574 ARG A O 1
ATOM 4497 N N . LYS A 1 575 ? -18.676 30.325 55.929 1.00 83.94 575 LYS A N 1
ATOM 4498 C CA . LYS A 1 575 ? -17.547 29.563 55.399 1.00 83.94 575 LYS A CA 1
ATOM 4499 C C . LYS A 1 575 ? -18.048 28.569 54.360 1.00 83.94 575 LYS A C 1
ATOM 4501 O O . LYS A 1 575 ? -19.113 27.978 54.493 1.00 83.94 575 LYS A O 1
ATOM 4506 N N . LYS A 1 576 ? -17.267 28.375 53.300 1.00 88.75 576 LYS A N 1
ATOM 4507 C CA . LYS A 1 576 ? -17.549 27.355 52.288 1.00 88.75 576 LYS A CA 1
ATOM 4508 C C . LYS A 1 576 ? -16.916 26.031 52.705 1.00 88.75 576 LYS A C 1
ATOM 4510 O O . LYS A 1 576 ? -15.700 25.968 52.881 1.00 88.75 576 LYS A O 1
ATOM 4515 N N . ILE A 1 577 ? -17.725 24.988 52.825 1.00 87.75 577 ILE A N 1
ATOM 4516 C CA . ILE A 1 577 ? -17.297 23.610 53.080 1.00 87.75 577 ILE A CA 1
ATOM 4517 C C . ILE A 1 577 ? -17.498 22.762 51.825 1.00 87.75 577 ILE A C 1
ATOM 4519 O O . ILE A 1 577 ? -18.298 23.103 50.949 1.00 87.75 577 ILE A O 1
ATOM 4523 N N . LYS A 1 578 ? -16.746 21.662 51.708 1.00 87.31 578 LYS A N 1
ATOM 4524 C CA . LYS A 1 578 ? -16.961 20.698 50.622 1.00 87.31 578 LYS A CA 1
ATOM 4525 C C . LYS A 1 578 ? -18.338 20.074 50.785 1.00 87.31 578 LYS A C 1
ATOM 4527 O O . LYS A 1 578 ? -18.667 19.608 51.870 1.00 87.31 578 LYS A O 1
ATOM 4532 N N . ASN A 1 579 ? -19.121 20.072 49.715 1.00 87.25 579 ASN A N 1
ATOM 4533 C CA . ASN A 1 579 ? -20.466 19.525 49.721 1.00 87.25 579 ASN A CA 1
ATOM 4534 C C . ASN A 1 579 ? -20.421 17.991 49.796 1.00 87.25 579 ASN A C 1
ATOM 4536 O O . ASN A 1 579 ? -19.975 17.364 48.832 1.00 87.25 579 ASN A O 1
ATOM 4540 N N . PRO A 1 580 ? -20.913 17.367 50.881 1.00 85.25 580 PRO A N 1
ATOM 4541 C CA . PRO A 1 580 ? -20.941 15.909 50.993 1.00 85.25 580 PRO A CA 1
ATOM 4542 C C . PRO A 1 580 ? -21.805 15.238 49.913 1.00 85.25 580 PRO A C 1
ATOM 4544 O O . PRO A 1 580 ? -21.575 14.082 49.573 1.00 85.25 580 PRO A O 1
ATOM 4547 N N . ASN A 1 581 ? -22.769 15.971 49.342 1.00 84.38 581 ASN A N 1
ATOM 4548 C CA . ASN A 1 581 ? -23.683 15.493 48.303 1.00 84.38 581 ASN A CA 1
ATOM 4549 C C . ASN A 1 581 ? -23.194 15.784 46.872 1.00 84.38 581 ASN A C 1
ATOM 4551 O O . ASN A 1 581 ? -23.949 15.584 45.918 1.00 84.38 581 ASN A O 1
ATOM 4555 N N . TYR A 1 582 ? -21.961 16.271 46.692 1.00 87.56 582 TYR A N 1
ATOM 4556 C CA . TYR A 1 582 ? -21.412 16.542 45.365 1.00 87.56 582 TYR A CA 1
ATOM 4557 C C . TYR A 1 582 ? -21.117 15.236 44.618 1.00 87.56 582 TYR A C 1
ATOM 4559 O O . TYR A 1 582 ? -20.174 14.515 44.938 1.00 87.56 582 TYR A O 1
ATOM 4567 N N . LYS A 1 583 ? -21.910 14.954 43.580 1.00 81.50 583 LYS A N 1
ATOM 4568 C CA . LYS A 1 583 ? -21.778 13.756 42.728 1.00 81.50 583 LYS A CA 1
ATOM 4569 C C . LYS A 1 583 ? -20.924 14.006 41.470 1.00 81.50 583 LYS A C 1
ATOM 4571 O O . LYS A 1 583 ? -20.864 13.160 40.581 1.00 81.50 583 LYS A O 1
ATOM 4576 N N . GLY A 1 584 ? -20.255 15.160 41.382 1.00 84.19 584 GLY A N 1
ATOM 4577 C CA . GLY A 1 584 ? -19.577 15.627 40.169 1.00 84.19 584 GLY A CA 1
ATOM 4578 C C . GLY A 1 584 ? -20.506 16.434 39.260 1.00 84.19 584 GLY A C 1
ATOM 4579 O O . GLY A 1 584 ? -21.713 16.472 39.468 1.00 84.19 584 GLY A O 1
ATOM 4580 N N . LYS A 1 585 ? -19.962 17.088 38.227 1.00 85.12 585 LYS A N 1
ATOM 4581 C CA . LYS A 1 585 ? -20.793 17.785 37.230 1.00 85.12 585 LYS A CA 1
ATOM 4582 C C . LYS A 1 585 ? -21.647 16.775 36.465 1.00 85.12 585 LYS A C 1
ATOM 4584 O O . LYS A 1 585 ? -21.089 15.859 35.856 1.00 85.12 585 LYS A O 1
ATOM 4589 N N . TRP A 1 586 ? -22.966 16.961 36.464 1.00 86.56 586 TRP A N 1
ATOM 4590 C CA . TRP A 1 586 ? -23.876 16.107 35.703 1.00 86.56 586 TRP A CA 1
ATOM 4591 C C . TRP A 1 586 ? -23.509 16.074 34.209 1.00 86.56 586 TRP A C 1
ATOM 4593 O O . TRP A 1 586 ? -23.257 17.110 33.588 1.00 86.56 586 TRP A O 1
ATOM 4603 N N . LYS A 1 587 ? -23.480 14.869 33.629 1.00 87.31 587 LYS A N 1
ATOM 4604 C CA . LYS A 1 587 ? -23.242 14.620 32.201 1.00 87.31 587 LYS A CA 1
ATOM 4605 C C . LYS A 1 587 ? -24.392 13.786 31.647 1.00 87.31 587 LYS A C 1
ATOM 4607 O O . LYS A 1 587 ? -24.888 12.896 32.332 1.00 87.31 587 LYS A O 1
ATOM 4612 N N . ILE A 1 588 ? -24.774 14.058 30.401 1.00 88.06 588 ILE A N 1
ATOM 4613 C CA . ILE A 1 588 ? -25.769 13.257 29.679 1.00 88.06 588 ILE A CA 1
ATOM 4614 C C . ILE A 1 588 ? -25.233 11.818 29.552 1.00 88.06 588 ILE A C 1
ATOM 4616 O O . ILE A 1 588 ? -24.095 11.656 29.090 1.00 88.06 588 ILE A O 1
ATOM 4620 N N . PRO A 1 589 ? -25.995 10.792 29.972 1.00 88.12 589 PRO A N 1
ATOM 4621 C CA . PRO A 1 589 ? -25.574 9.405 29.859 1.00 88.12 589 PRO A CA 1
ATOM 4622 C C . PRO A 1 589 ? -25.479 8.972 28.391 1.00 88.12 589 PRO A C 1
ATOM 4624 O O . PRO A 1 589 ? -26.193 9.465 27.514 1.00 88.12 589 PRO A O 1
ATOM 4627 N N . TRP A 1 590 ? -24.567 8.037 28.134 1.00 89.88 590 TRP A N 1
ATOM 4628 C CA . TRP A 1 590 ? -24.460 7.348 26.853 1.00 89.88 590 TRP A CA 1
ATOM 4629 C C . TRP A 1 590 ? -25.337 6.101 26.896 1.00 89.88 590 TRP A C 1
ATOM 4631 O O . TRP A 1 590 ? -25.148 5.261 27.776 1.00 89.88 590 TRP A O 1
ATOM 4641 N N . ILE A 1 591 ? -26.265 5.990 25.954 1.00 90.44 591 ILE A N 1
ATOM 4642 C CA . ILE A 1 591 ? -27.136 4.829 25.765 1.00 90.44 591 ILE A CA 1
ATOM 4643 C C . ILE A 1 591 ? -26.733 4.088 24.494 1.00 90.44 591 ILE A C 1
ATOM 4645 O O . ILE A 1 591 ? -26.114 4.672 23.598 1.00 90.44 591 ILE A O 1
ATOM 4649 N N . ASP A 1 592 ? -27.072 2.806 24.425 1.00 91.69 592 ASP A N 1
ATOM 4650 C CA . ASP A 1 592 ? -26.872 2.022 23.211 1.00 91.69 592 ASP A CA 1
ATOM 4651 C C . ASP A 1 592 ? -27.771 2.572 22.097 1.00 91.69 592 ASP A C 1
ATOM 4653 O O . ASP A 1 592 ? -28.916 2.969 22.333 1.00 91.69 592 ASP A O 1
ATOM 4657 N N . ASN A 1 593 ? -27.217 2.677 20.892 1.00 91.44 593 ASN A N 1
ATOM 4658 C CA . ASN A 1 593 ? -27.924 3.248 19.758 1.00 91.44 593 ASN A CA 1
ATOM 4659 C C . ASN A 1 593 ? -28.937 2.233 19.203 1.00 91.44 593 ASN A C 1
ATOM 4661 O O . ASN A 1 593 ? -28.509 1.188 18.719 1.00 91.44 593 ASN A O 1
ATOM 4665 N N . PRO A 1 594 ? -30.253 2.520 19.215 1.00 90.19 594 PRO A N 1
ATOM 4666 C CA . PRO A 1 594 ? -31.253 1.600 18.673 1.00 90.19 594 PRO A CA 1
ATOM 4667 C C . PRO A 1 594 ? -31.137 1.404 17.154 1.00 90.19 594 PRO A C 1
ATOM 4669 O O . PRO A 1 594 ? -31.661 0.425 16.638 1.00 90.19 594 PRO A O 1
ATOM 4672 N N . GLU A 1 595 ? -30.468 2.315 16.441 1.00 89.12 595 GLU A N 1
ATOM 4673 C CA . GLU A 1 595 ? -30.196 2.192 15.003 1.00 89.12 595 GLU A CA 1
ATOM 4674 C C . GLU A 1 595 ? -28.930 1.372 14.704 1.00 89.12 595 GLU A C 1
ATOM 4676 O O . GLU A 1 595 ? -28.633 1.106 13.543 1.00 89.12 595 GLU A O 1
ATOM 4681 N N . PHE A 1 596 ? -28.152 0.993 15.726 1.00 90.12 596 PHE A N 1
ATOM 4682 C CA . PHE A 1 596 ? -26.958 0.177 15.537 1.00 90.12 596 PHE A CA 1
ATOM 4683 C C . PHE A 1 596 ? -27.319 -1.301 15.389 1.00 90.12 596 PHE A C 1
ATOM 4685 O O . PHE A 1 596 ? -27.758 -1.947 16.339 1.00 90.12 596 PHE A O 1
ATOM 4692 N N . GLU A 1 597 ? -27.050 -1.834 14.202 1.00 89.75 597 GLU A N 1
ATOM 4693 C CA . GLU A 1 597 ? -27.061 -3.260 13.900 1.00 89.75 597 GLU A CA 1
ATOM 4694 C C . GLU A 1 597 ? -25.634 -3.693 13.539 1.00 89.75 597 GLU A C 1
ATOM 4696 O O . GLU A 1 597 ? -24.959 -3.042 12.739 1.00 89.75 597 GLU A O 1
ATOM 4701 N N . ASP A 1 598 ? -25.149 -4.751 14.192 1.00 89.31 598 ASP A N 1
ATOM 4702 C CA . ASP A 1 598 ? -23.797 -5.270 13.975 1.00 89.31 598 ASP A CA 1
ATOM 4703 C C . ASP A 1 598 ? -23.772 -6.127 12.705 1.00 89.31 598 ASP A C 1
ATOM 4705 O O . ASP A 1 598 ? -24.586 -7.039 12.558 1.00 89.31 598 ASP A O 1
ATOM 4709 N N . ASP A 1 599 ? -22.828 -5.852 11.806 1.00 91.94 599 ASP A N 1
ATOM 4710 C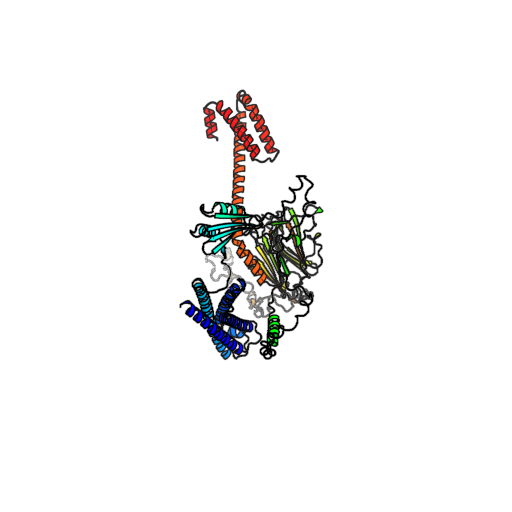 CA . ASP A 1 599 ? -22.628 -6.630 10.583 1.00 91.94 599 ASP A CA 1
ATOM 4711 C C . ASP A 1 599 ? -21.343 -7.469 10.708 1.00 91.94 599 ASP A C 1
ATOM 4713 O O . ASP A 1 599 ? -20.241 -6.938 10.533 1.00 91.94 599 ASP A O 1
ATOM 4717 N N . PRO A 1 600 ? -21.436 -8.780 11.005 1.00 90.81 600 PRO A N 1
ATOM 4718 C CA . PRO A 1 600 ? -20.258 -9.637 11.130 1.00 90.81 600 PRO A CA 1
ATOM 4719 C C . PRO A 1 600 ? -19.509 -9.818 9.800 1.00 90.81 600 PRO A C 1
ATOM 4721 O O . PRO A 1 600 ? -18.330 -10.167 9.807 1.00 90.81 600 PRO A O 1
ATOM 4724 N N . ASP A 1 601 ? -20.170 -9.565 8.667 1.00 93.94 601 ASP A N 1
ATOM 4725 C CA . ASP A 1 601 ? -19.603 -9.639 7.323 1.00 93.94 601 ASP A CA 1
ATOM 4726 C C . ASP A 1 601 ? -19.189 -8.238 6.808 1.00 93.94 601 ASP A C 1
ATOM 4728 O O . ASP A 1 601 ? -18.936 -8.076 5.616 1.00 93.94 601 ASP A O 1
ATOM 4732 N N . LEU A 1 602 ? -19.037 -7.229 7.682 1.00 94.56 602 LEU A N 1
ATOM 4733 C CA . LEU A 1 602 ? -18.653 -5.852 7.316 1.00 94.56 602 LEU A CA 1
ATOM 4734 C C . LEU A 1 602 ? -17.377 -5.774 6.449 1.00 94.56 602 LEU A C 1
ATOM 4736 O O . LEU A 1 602 ? -17.266 -4.910 5.580 1.00 94.56 602 LEU A O 1
ATOM 4740 N N . TYR A 1 603 ? -16.414 -6.673 6.675 1.00 95.00 603 TYR A N 1
ATOM 4741 C CA . TYR A 1 603 ? -15.164 -6.761 5.907 1.00 95.00 603 TYR A CA 1
ATOM 4742 C C . TYR A 1 603 ? -15.331 -7.417 4.529 1.00 95.00 603 TYR A C 1
ATOM 4744 O O . TYR A 1 603 ? -14.439 -7.323 3.682 1.00 95.00 603 TYR A O 1
ATOM 4752 N N . VAL A 1 604 ? -16.434 -8.129 4.300 1.00 96.38 604 VAL A N 1
ATOM 4753 C CA . VAL A 1 604 ? -16.671 -8.891 3.078 1.00 96.38 604 VAL A CA 1
ATOM 4754 C C . VAL A 1 604 ? -17.078 -7.926 1.976 1.00 96.38 604 VAL A C 1
ATOM 4756 O O . VAL A 1 604 ? -18.165 -7.349 1.974 1.00 96.38 604 VAL A O 1
ATOM 4759 N N . LEU A 1 605 ? -16.200 -7.769 0.991 1.00 95.25 605 LEU A N 1
ATOM 4760 C CA . LEU A 1 605 ? -16.515 -7.013 -0.206 1.00 95.25 605 LEU A CA 1
ATOM 4761 C C . LEU A 1 605 ? -17.442 -7.836 -1.102 1.00 95.25 605 LEU A C 1
ATOM 4763 O O . LEU A 1 605 ? -17.451 -9.073 -1.081 1.00 95.25 605 LEU A O 1
ATOM 4767 N N . LYS A 1 606 ? -18.207 -7.137 -1.949 1.00 94.31 606 LYS A N 1
ATOM 4768 C CA . LYS A 1 606 ? -18.908 -7.797 -3.057 1.00 94.31 606 LYS A CA 1
ATOM 4769 C C . LYS A 1 606 ? -17.895 -8.621 -3.882 1.00 94.31 606 LYS A C 1
ATOM 4771 O O . LYS A 1 606 ? -16.739 -8.205 -3.971 1.00 94.31 606 LYS A O 1
ATOM 4776 N N . PRO A 1 607 ? -18.303 -9.764 -4.472 1.00 95.44 607 PRO A N 1
ATOM 4777 C CA . PRO A 1 607 ? -17.394 -10.622 -5.230 1.00 95.44 607 PRO A CA 1
ATOM 4778 C C . PRO A 1 607 ? -16.660 -9.853 -6.331 1.00 95.44 607 PRO A C 1
ATOM 4780 O O . PRO A 1 607 ? -17.279 -9.321 -7.257 1.00 95.44 607 PRO A O 1
ATOM 4783 N N . LEU A 1 608 ? -15.338 -9.794 -6.201 1.00 96.75 608 LEU A N 1
ATOM 4784 C CA . LEU A 1 608 ? -14.442 -9.012 -7.037 1.00 96.75 608 LEU A CA 1
ATOM 4785 C C . LEU A 1 608 ? -14.098 -9.801 -8.300 1.00 96.75 608 LEU A C 1
ATOM 4787 O O . LEU A 1 608 ? -13.839 -10.999 -8.234 1.00 96.75 608 LEU A O 1
ATOM 4791 N N . GLN A 1 609 ? -14.072 -9.128 -9.450 1.00 96.75 609 GLN A N 1
ATOM 4792 C CA . GLN A 1 609 ? -13.797 -9.766 -10.748 1.00 96.75 609 GLN A CA 1
ATOM 4793 C C . GLN A 1 609 ? -12.889 -8.927 -11.664 1.00 96.75 609 GLN A C 1
ATOM 4795 O O . GLN A 1 609 ? -12.354 -9.439 -12.650 1.00 96.75 609 GLN A O 1
ATOM 4800 N N . TYR A 1 610 ? -12.713 -7.636 -11.372 1.00 98.12 610 TYR A N 1
ATOM 4801 C CA . TYR A 1 610 ? -11.899 -6.744 -12.194 1.00 98.12 610 TYR A CA 1
ATOM 4802 C C . TYR A 1 610 ? -11.021 -5.848 -11.326 1.00 98.12 610 TYR A C 1
ATOM 4804 O O . TYR A 1 610 ? -11.425 -5.424 -10.240 1.00 98.12 610 TYR A O 1
ATOM 4812 N N . VAL A 1 611 ? -9.853 -5.499 -11.861 1.00 98.38 611 VAL A N 1
ATOM 4813 C CA . VAL A 1 611 ? -8.990 -4.413 -11.387 1.00 98.38 611 VAL A CA 1
ATOM 4814 C C . VAL A 1 611 ? -8.904 -3.367 -12.488 1.00 98.38 611 VAL A C 1
ATOM 4816 O O . VAL A 1 611 ? -8.910 -3.700 -13.672 1.00 98.38 611 VAL A O 1
ATOM 4819 N N . GLY A 1 612 ? -8.883 -2.092 -12.123 1.00 98.06 612 GLY A N 1
ATOM 4820 C CA . GLY A 1 612 ? -8.863 -1.005 -13.087 1.00 98.06 612 GLY A CA 1
ATOM 4821 C C . GLY A 1 612 ? -8.082 0.195 -12.594 1.00 98.06 612 GLY A C 1
ATOM 4822 O O . GLY A 1 612 ? -8.139 0.553 -11.422 1.00 98.06 612 GLY A O 1
ATOM 4823 N N . ILE A 1 613 ? -7.382 0.835 -13.519 1.00 98.50 613 ILE A N 1
ATOM 4824 C CA . ILE A 1 613 ? -6.752 2.135 -13.332 1.00 98.50 613 ILE A CA 1
ATOM 4825 C C . ILE A 1 613 ? -7.652 3.133 -14.048 1.00 98.50 613 ILE A C 1
ATOM 4827 O O . ILE A 1 613 ? -7.764 3.100 -15.276 1.00 98.50 613 ILE A O 1
ATOM 4831 N N . GLU A 1 614 ? -8.321 3.987 -13.278 1.00 97.44 614 GLU A N 1
ATOM 4832 C CA . GLU A 1 614 ? -9.107 5.103 -13.795 1.00 97.44 614 GLU A CA 1
ATOM 4833 C C . GLU A 1 614 ? -8.684 6.374 -13.076 1.00 97.44 614 GLU A C 1
ATOM 4835 O O . GLU A 1 614 ? -9.001 6.544 -11.905 1.00 97.44 614 GLU A O 1
ATOM 4840 N N . VAL A 1 615 ? -7.920 7.226 -13.757 1.00 97.62 615 VAL A N 1
ATOM 4841 C CA . VAL A 1 615 ? -7.329 8.429 -13.163 1.00 97.62 615 VAL A CA 1
ATOM 4842 C C . VAL A 1 615 ? -7.349 9.595 -14.142 1.00 97.62 615 VAL A C 1
ATOM 4844 O O . VAL A 1 615 ? -7.212 9.430 -15.355 1.00 97.62 615 VAL A O 1
ATOM 4847 N N . TRP A 1 616 ? -7.484 10.804 -13.611 1.00 96.31 616 TRP A N 1
ATOM 4848 C CA . TRP A 1 616 ? -7.186 12.042 -14.328 1.00 96.31 616 TRP A CA 1
ATOM 4849 C C . TRP A 1 616 ? -5.769 12.489 -13.979 1.00 96.31 616 TRP A C 1
ATOM 4851 O O . TRP A 1 616 ? -5.403 12.427 -12.808 1.00 96.31 616 TRP A O 1
ATOM 4861 N N . GLN A 1 617 ? -4.992 12.958 -14.958 1.00 97.44 617 GLN A N 1
ATOM 4862 C CA . GLN A 1 617 ? -3.689 13.578 -14.700 1.00 97.44 617 GLN A CA 1
ATOM 4863 C C . GLN A 1 617 ? -3.490 14.823 -15.567 1.00 97.44 617 GLN A C 1
ATOM 4865 O O . GLN A 1 617 ? -3.676 14.781 -16.785 1.00 97.44 617 GLN A O 1
ATOM 4870 N N . VAL A 1 618 ? -3.093 15.930 -14.931 1.00 95.81 618 VAL A N 1
ATOM 4871 C CA . VAL A 1 618 ? -2.681 17.169 -15.606 1.00 95.81 618 VAL A CA 1
ATOM 4872 C C . VAL A 1 618 ? -1.337 16.955 -16.291 1.00 95.81 618 VAL A C 1
ATOM 4874 O O . VAL A 1 618 ? -1.256 17.144 -17.498 1.00 95.81 618 VAL A O 1
ATOM 4877 N N . LYS A 1 619 ? -0.327 16.487 -15.551 1.00 96.12 619 LYS A N 1
ATOM 4878 C CA . LYS A 1 619 ? 0.963 16.057 -16.103 1.00 96.12 619 LYS A CA 1
ATOM 4879 C C . LYS A 1 619 ? 1.043 14.537 -16.042 1.00 96.12 619 LYS A C 1
ATOM 4881 O O . LYS A 1 619 ? 0.976 13.957 -14.954 1.00 96.12 619 LYS A O 1
ATOM 4886 N N . ALA A 1 620 ? 1.137 13.900 -17.200 1.00 96.00 620 ALA A N 1
ATOM 4887 C CA . ALA A 1 620 ? 1.246 12.455 -17.311 1.00 96.00 620 ALA A CA 1
ATOM 4888 C C . ALA A 1 620 ? 2.697 11.996 -17.080 1.00 96.00 620 ALA A C 1
ATOM 4890 O O . ALA A 1 620 ? 3.639 12.777 -17.212 1.00 96.00 620 ALA A O 1
ATOM 4891 N N . GLY A 1 621 ? 2.872 10.733 -16.705 1.00 96.25 621 GLY A N 1
ATOM 4892 C CA . GLY A 1 621 ? 4.181 10.143 -16.422 1.00 96.25 621 GLY A CA 1
ATOM 4893 C C . GLY A 1 621 ? 4.171 9.096 -15.311 1.00 96.25 621 GLY A C 1
ATOM 4894 O O . GLY A 1 621 ? 5.197 8.466 -15.072 1.00 96.25 621 GLY A O 1
ATOM 4895 N N . SER A 1 622 ? 3.032 8.864 -14.654 1.00 97.81 622 SER A N 1
ATOM 4896 C CA . SER A 1 622 ? 2.951 7.883 -13.574 1.00 97.81 622 SER A CA 1
ATOM 4897 C C . SER A 1 622 ? 3.055 6.470 -14.132 1.00 97.81 622 SER A C 1
ATOM 4899 O O . SER A 1 622 ? 2.310 6.126 -15.052 1.00 97.81 622 SER A O 1
ATOM 4901 N N . VAL A 1 623 ? 3.952 5.664 -13.567 1.00 98.12 623 VAL A N 1
ATOM 4902 C CA . VAL A 1 623 ? 4.199 4.268 -13.946 1.00 98.12 623 VAL A CA 1
ATOM 4903 C C . VAL A 1 623 ? 3.584 3.357 -12.890 1.00 98.12 623 VAL A C 1
ATOM 4905 O O . VAL A 1 623 ? 3.990 3.409 -11.731 1.00 98.12 623 VAL A O 1
ATOM 4908 N N . PHE A 1 624 ? 2.595 2.557 -13.283 1.00 98.44 624 PHE A N 1
ATOM 4909 C CA . PHE A 1 624 ? 1.965 1.542 -12.438 1.00 98.44 624 PHE A CA 1
ATOM 4910 C C . PHE A 1 624 ? 2.606 0.186 -12.709 1.00 98.44 624 PHE A C 1
ATOM 4912 O O . PHE A 1 624 ? 2.783 -0.173 -13.875 1.00 98.44 624 PHE A O 1
ATOM 4919 N N . ASP A 1 625 ? 2.900 -0.567 -11.654 1.00 97.88 625 ASP A N 1
ATOM 4920 C CA . ASP A 1 625 ? 3.511 -1.891 -11.765 1.00 97.88 625 ASP A CA 1
ATOM 4921 C C . ASP A 1 625 ? 3.217 -2.776 -10.539 1.00 97.88 625 ASP A C 1
ATOM 4923 O O . ASP A 1 625 ? 2.678 -2.291 -9.540 1.00 97.88 625 ASP A O 1
ATOM 4927 N N . ASN A 1 626 ? 3.582 -4.057 -10.597 1.00 97.31 626 ASN A N 1
ATOM 4928 C CA . ASN A 1 626 ? 3.544 -5.030 -9.502 1.00 97.31 626 ASN A CA 1
ATOM 4929 C C . ASN A 1 626 ? 2.175 -5.134 -8.807 1.00 97.31 626 ASN A C 1
ATOM 4931 O O . ASN A 1 626 ? 2.094 -5.180 -7.576 1.00 97.31 626 ASN A O 1
ATOM 4935 N N . ILE A 1 627 ? 1.084 -5.138 -9.583 1.00 98.44 627 ILE A N 1
ATOM 4936 C CA . ILE A 1 627 ? -0.279 -5.216 -9.042 1.00 98.44 627 ILE A CA 1
ATOM 4937 C C . ILE A 1 627 ? -0.539 -6.646 -8.571 1.00 98.44 627 ILE A C 1
ATOM 4939 O O . ILE A 1 627 ? -0.587 -7.574 -9.372 1.00 98.44 627 ILE A O 1
ATOM 4943 N N . LEU A 1 628 ? -0.765 -6.810 -7.274 1.00 98.44 628 LEU A N 1
ATOM 4944 C CA . LEU A 1 628 ? -0.976 -8.082 -6.602 1.00 98.44 628 LEU A CA 1
ATOM 4945 C C . LEU A 1 628 ? -2.268 -8.048 -5.779 1.00 98.44 628 LEU A C 1
ATOM 4947 O O . LEU A 1 628 ? -2.503 -7.143 -4.977 1.00 98.44 628 LEU A O 1
ATOM 4951 N N . ILE A 1 629 ? -3.091 -9.078 -5.954 1.00 98.31 629 ILE A N 1
ATOM 4952 C CA . ILE A 1 629 ? -4.257 -9.388 -5.130 1.00 98.31 629 ILE A CA 1
ATOM 4953 C C . ILE A 1 629 ? -4.092 -10.829 -4.648 1.00 98.31 629 ILE A C 1
ATOM 4955 O O . ILE A 1 629 ? -4.016 -11.755 -5.458 1.00 98.31 629 ILE A O 1
ATOM 4959 N N . CYS A 1 630 ? -4.018 -11.029 -3.337 1.00 96.94 630 CYS A N 1
ATOM 4960 C CA . CYS A 1 630 ? -3.856 -12.350 -2.723 1.00 96.94 630 CYS A CA 1
ATOM 4961 C C . CYS A 1 630 ? -4.481 -12.387 -1.323 1.00 96.94 630 CYS A C 1
ATOM 4963 O O . CYS A 1 630 ? -5.046 -11.390 -0.865 1.00 96.94 630 CYS A O 1
ATOM 4965 N N . ASP A 1 631 ? -4.395 -13.529 -0.647 1.00 96.44 631 ASP A N 1
ATOM 4966 C CA . ASP A 1 631 ? -4.855 -13.701 0.736 1.00 96.44 631 ASP A CA 1
ATOM 4967 C C . ASP A 1 631 ? -3.727 -13.925 1.759 1.00 96.44 631 ASP A C 1
ATOM 4969 O O . ASP A 1 631 ? -4.008 -14.130 2.942 1.00 96.44 631 ASP A O 1
ATOM 4973 N N . ASP A 1 632 ? -2.465 -13.812 1.331 1.00 95.75 632 ASP A N 1
ATOM 4974 C CA . ASP A 1 632 ? -1.281 -13.999 2.172 1.00 95.75 632 ASP A CA 1
ATOM 4975 C C . ASP A 1 632 ? -0.442 -12.710 2.289 1.00 95.75 632 ASP A C 1
ATOM 4977 O O . ASP A 1 632 ? 0.268 -12.322 1.352 1.00 95.75 632 ASP A O 1
ATOM 4981 N N . PRO A 1 633 ? -0.489 -12.038 3.456 1.00 96.19 633 PRO A N 1
ATOM 4982 C CA . PRO A 1 633 ? 0.340 -10.873 3.740 1.00 96.19 633 PRO A CA 1
ATOM 4983 C C . PRO A 1 633 ? 1.847 -11.120 3.630 1.00 96.19 633 PRO A C 1
ATOM 4985 O O . PRO A 1 633 ? 2.574 -10.200 3.259 1.00 96.19 633 PRO A O 1
ATOM 4988 N N . GLU A 1 634 ? 2.331 -12.319 3.957 1.00 95.19 634 GLU A N 1
ATOM 4989 C CA . GLU A 1 634 ? 3.766 -12.620 3.949 1.00 95.19 634 GLU A CA 1
ATOM 4990 C C . GLU A 1 634 ? 4.281 -12.810 2.521 1.00 95.19 634 GLU A C 1
ATOM 4992 O O . GLU A 1 634 ? 5.340 -12.280 2.178 1.00 95.19 634 GLU A O 1
ATOM 4997 N N . TYR A 1 635 ? 3.496 -13.452 1.647 1.00 95.25 635 TYR A N 1
ATOM 4998 C CA . TYR A 1 635 ? 3.790 -13.474 0.211 1.00 95.25 635 TYR A CA 1
ATOM 4999 C C . TYR A 1 635 ? 3.879 -12.052 -0.354 1.00 95.25 635 TYR A C 1
ATOM 5001 O O . TYR A 1 635 ? 4.874 -11.703 -0.992 1.00 95.25 635 TYR A O 1
ATOM 5009 N N . ALA A 1 636 ? 2.901 -11.192 -0.052 1.00 96.62 636 ALA A N 1
ATOM 5010 C CA . ALA A 1 636 ? 2.906 -9.809 -0.523 1.00 96.62 636 ALA A CA 1
ATOM 5011 C C . ALA A 1 636 ? 4.145 -9.027 -0.053 1.00 96.62 636 ALA A C 1
ATOM 5013 O O . ALA A 1 636 ? 4.785 -8.361 -0.871 1.00 96.62 636 ALA A O 1
ATOM 5014 N N . ARG A 1 637 ? 4.543 -9.172 1.223 1.00 96.31 637 ARG A N 1
ATOM 5015 C CA . ARG A 1 637 ? 5.792 -8.591 1.751 1.00 96.31 637 ARG A CA 1
ATOM 5016 C C . ARG A 1 637 ? 7.015 -9.085 0.986 1.00 96.31 637 ARG A C 1
ATOM 5018 O O . ARG A 1 637 ? 7.861 -8.267 0.628 1.00 96.31 637 ARG A O 1
ATOM 5025 N N . SER A 1 638 ? 7.091 -10.388 0.709 1.00 96.00 638 SER A N 1
ATOM 5026 C CA . SER A 1 638 ? 8.229 -10.980 0.000 1.00 96.00 638 SER A CA 1
ATOM 5027 C C . SER A 1 638 ? 8.401 -10.419 -1.415 1.00 96.00 638 SER A C 1
ATOM 5029 O O . SER A 1 638 ? 9.529 -10.149 -1.815 1.00 96.00 638 SER A O 1
ATOM 5031 N N . VAL A 1 639 ? 7.299 -10.139 -2.126 1.00 95.31 639 VAL A N 1
ATOM 5032 C CA . VAL A 1 639 ? 7.327 -9.504 -3.456 1.00 95.31 639 VAL A CA 1
ATOM 5033 C C . VAL A 1 639 ? 7.916 -8.094 -3.380 1.00 95.31 639 VAL A C 1
ATOM 5035 O O . VAL A 1 639 ? 8.762 -7.729 -4.194 1.00 95.31 639 VAL A O 1
ATOM 5038 N N . VAL A 1 640 ? 7.513 -7.298 -2.383 1.00 96.00 640 VAL A N 1
ATOM 5039 C CA . VAL A 1 640 ? 8.073 -5.950 -2.185 1.00 96.00 640 VAL A CA 1
ATOM 5040 C C . VAL A 1 640 ? 9.566 -6.022 -1.873 1.00 96.00 640 VAL A C 1
ATOM 5042 O O . VAL A 1 640 ? 10.341 -5.238 -2.422 1.00 96.00 640 VAL A O 1
ATOM 5045 N N . ASP A 1 641 ? 9.978 -6.941 -0.999 1.00 95.00 641 ASP A N 1
ATOM 5046 C CA . ASP A 1 641 ? 11.380 -7.090 -0.611 1.00 95.00 641 ASP A CA 1
ATOM 5047 C C . ASP A 1 641 ? 12.244 -7.555 -1.788 1.00 95.00 641 ASP A C 1
ATOM 5049 O O . ASP A 1 641 ? 13.327 -7.008 -1.985 1.00 95.00 641 ASP A O 1
ATOM 5053 N N . GLU A 1 642 ? 11.759 -8.494 -2.605 1.00 92.25 642 GLU A N 1
ATOM 5054 C CA . GLU A 1 642 ? 12.427 -8.953 -3.827 1.00 92.25 642 GLU A CA 1
ATOM 5055 C C . GLU A 1 642 ? 12.666 -7.790 -4.802 1.00 92.25 642 GLU A C 1
ATOM 5057 O O . GLU A 1 642 ? 13.812 -7.518 -5.174 1.00 92.25 642 GLU A O 1
ATOM 5062 N N . VAL A 1 643 ? 11.605 -7.059 -5.163 1.00 91.38 643 VAL A N 1
ATOM 5063 C CA . VAL A 1 643 ? 11.684 -5.962 -6.142 1.00 91.38 643 VAL A CA 1
ATOM 5064 C C . VAL A 1 643 ? 12.527 -4.806 -5.603 1.00 91.38 643 VAL A C 1
ATOM 5066 O O . VAL A 1 643 ? 13.403 -4.283 -6.293 1.00 91.38 643 VAL A O 1
ATOM 5069 N N . ARG A 1 644 ? 12.332 -4.407 -4.340 1.00 89.94 644 ARG A N 1
ATOM 5070 C CA . ARG A 1 644 ? 13.101 -3.300 -3.751 1.00 89.94 644 ARG A CA 1
ATOM 5071 C C . ARG A 1 644 ? 14.565 -3.659 -3.538 1.00 89.94 644 ARG A C 1
ATOM 5073 O O . ARG A 1 644 ? 15.409 -2.789 -3.742 1.00 89.94 644 ARG A O 1
ATOM 5080 N N . ALA A 1 645 ? 14.887 -4.886 -3.132 1.00 87.75 645 ALA A N 1
ATOM 5081 C CA . ALA A 1 645 ? 16.277 -5.305 -2.969 1.00 87.75 645 ALA A CA 1
ATOM 5082 C C . ALA A 1 645 ? 17.037 -5.284 -4.302 1.00 87.75 645 ALA A C 1
ATOM 5084 O O . ALA A 1 645 ? 18.215 -4.928 -4.312 1.00 87.75 645 ALA A O 1
ATOM 5085 N N . ALA A 1 646 ? 16.368 -5.618 -5.409 1.00 88.12 646 ALA A N 1
ATOM 5086 C CA . ALA A 1 646 ? 16.951 -5.556 -6.744 1.00 88.12 646 ALA A CA 1
ATOM 5087 C C . ALA A 1 646 ? 17.102 -4.112 -7.257 1.00 88.12 646 ALA A C 1
ATOM 5089 O O . ALA A 1 646 ? 18.167 -3.752 -7.758 1.00 88.12 646 ALA A O 1
ATOM 5090 N N . ASN A 1 647 ? 16.069 -3.276 -7.095 1.00 90.31 647 ASN A N 1
ATOM 5091 C CA . ASN A 1 647 ? 15.947 -2.048 -7.890 1.00 90.31 647 ASN A CA 1
ATOM 5092 C C . ASN A 1 647 ? 16.162 -0.742 -7.120 1.00 90.31 647 ASN A C 1
ATOM 5094 O O . ASN A 1 647 ? 16.500 0.261 -7.739 1.00 90.31 647 ASN A O 1
ATOM 5098 N N . LYS A 1 648 ? 16.005 -0.707 -5.792 1.00 90.00 648 LYS A N 1
ATOM 5099 C CA . LYS A 1 648 ? 15.913 0.560 -5.042 1.00 90.00 648 LYS A CA 1
ATOM 5100 C C . LYS A 1 648 ? 17.166 1.437 -5.134 1.00 90.00 648 LYS A C 1
ATOM 5102 O O . LYS A 1 648 ? 17.056 2.634 -5.386 1.00 90.00 648 LYS A O 1
ATOM 5107 N N . GLU A 1 649 ? 18.346 0.871 -4.888 1.00 92.94 649 GLU A N 1
ATOM 5108 C CA . GLU A 1 649 ? 19.588 1.660 -4.906 1.00 92.94 649 GLU A CA 1
ATOM 5109 C C . GLU A 1 649 ? 19.963 2.059 -6.341 1.00 92.94 649 GLU A C 1
ATOM 5111 O O . GLU A 1 649 ? 20.291 3.217 -6.585 1.00 92.94 649 GLU A O 1
ATOM 5116 N N . ALA A 1 650 ? 19.799 1.147 -7.307 1.00 93.81 650 ALA A N 1
ATOM 5117 C CA . ALA A 1 650 ? 20.033 1.431 -8.722 1.00 93.81 650 ALA A CA 1
ATOM 5118 C C . ALA A 1 650 ? 19.073 2.504 -9.270 1.00 93.81 650 ALA A C 1
ATOM 5120 O O . ALA A 1 650 ? 19.500 3.417 -9.974 1.00 93.81 650 ALA A O 1
ATOM 5121 N N . GLU A 1 651 ? 17.786 2.450 -8.907 1.00 95.12 651 GLU A N 1
ATOM 5122 C CA . GLU A 1 651 ? 16.807 3.478 -9.270 1.00 95.12 651 GLU A CA 1
ATOM 5123 C C . GLU A 1 651 ? 17.192 4.834 -8.680 1.00 95.12 651 GLU A C 1
ATOM 5125 O O . GLU A 1 651 ? 17.114 5.848 -9.375 1.00 95.12 651 GLU A O 1
ATOM 5130 N N . LYS A 1 652 ? 17.620 4.865 -7.415 1.00 94.56 652 LYS A N 1
ATOM 5131 C CA . LYS A 1 652 ? 18.025 6.100 -6.747 1.00 94.56 652 LYS A CA 1
ATOM 5132 C C . LYS A 1 652 ? 19.247 6.731 -7.417 1.00 94.56 652 LYS A C 1
ATOM 5134 O O . LYS A 1 652 ? 19.242 7.934 -7.667 1.00 94.56 652 LYS A O 1
ATOM 5139 N N . GLU A 1 653 ? 20.264 5.940 -7.746 1.00 95.44 653 GLU A N 1
ATOM 5140 C CA . GLU A 1 653 ? 21.437 6.420 -8.484 1.00 95.44 653 GLU A CA 1
ATOM 5141 C C . GLU A 1 653 ? 21.052 6.937 -9.878 1.00 95.44 653 GLU A C 1
ATOM 5143 O O . GLU A 1 653 ? 21.459 8.034 -10.271 1.00 95.44 653 GLU A O 1
ATOM 5148 N N . ALA A 1 654 ? 20.205 6.197 -10.602 1.00 94.31 654 ALA A N 1
ATOM 5149 C CA . ALA A 1 654 ? 19.707 6.605 -11.913 1.00 94.31 654 ALA A CA 1
ATOM 5150 C C . ALA A 1 654 ? 18.882 7.902 -11.838 1.00 94.31 654 ALA A C 1
ATOM 5152 O O . ALA A 1 654 ? 18.992 8.758 -12.719 1.00 94.31 654 ALA A O 1
ATOM 5153 N N . PHE A 1 655 ? 18.094 8.081 -10.776 1.00 94.75 655 PHE A N 1
ATOM 5154 C CA . PHE A 1 655 ? 17.355 9.309 -10.501 1.00 94.75 655 PHE A CA 1
ATOM 5155 C C . PHE A 1 655 ? 18.292 10.492 -10.240 1.00 94.75 655 PHE A C 1
ATOM 5157 O O . PHE A 1 655 ? 18.140 11.544 -10.861 1.00 94.75 655 PHE A O 1
ATOM 5164 N N . GLU A 1 656 ? 19.279 10.334 -9.358 1.00 94.44 656 GLU A N 1
ATOM 5165 C CA . GLU A 1 656 ? 20.252 11.388 -9.050 1.00 94.44 656 GLU A CA 1
ATOM 5166 C C . GLU A 1 656 ? 21.045 11.801 -10.300 1.00 94.44 656 GLU A C 1
ATOM 5168 O O . GLU A 1 656 ? 21.270 12.994 -10.539 1.00 94.44 656 GLU A O 1
ATOM 5173 N N . GLU A 1 657 ? 21.415 10.838 -11.150 1.00 94.12 657 GLU A N 1
ATOM 5174 C CA . GLU A 1 657 ? 22.053 11.113 -12.434 1.00 94.12 657 GLU A CA 1
ATOM 5175 C C . GLU A 1 657 ? 21.113 11.845 -13.402 1.00 94.12 657 GLU A C 1
ATOM 5177 O O . GLU A 1 657 ? 21.512 12.843 -14.016 1.00 94.12 657 GLU A O 1
ATOM 5182 N N . ALA A 1 658 ? 19.867 11.388 -13.541 1.00 91.69 658 ALA A N 1
ATOM 5183 C CA . ALA A 1 658 ? 18.868 12.027 -14.393 1.00 91.69 658 ALA A CA 1
ATOM 5184 C C . ALA A 1 658 ? 18.603 13.476 -13.955 1.00 91.69 658 ALA A C 1
ATOM 5186 O O . ALA A 1 658 ? 18.570 14.382 -14.791 1.00 91.69 658 ALA A O 1
ATOM 5187 N N . GLU A 1 659 ? 18.509 13.716 -12.651 1.00 91.38 659 GLU A N 1
ATOM 5188 C CA . GLU A 1 659 ? 18.283 15.031 -12.063 1.00 91.38 659 GLU A CA 1
ATOM 5189 C C . GLU A 1 659 ? 19.495 15.954 -12.244 1.00 91.38 659 GLU A C 1
ATOM 5191 O O . GLU A 1 659 ? 19.342 17.130 -12.580 1.00 91.38 659 GLU A O 1
ATOM 5196 N N . LYS A 1 660 ? 20.720 15.427 -12.119 1.00 92.25 660 LYS A N 1
ATOM 5197 C CA . LYS A 1 660 ? 21.946 16.170 -12.444 1.00 92.25 660 LYS A CA 1
ATOM 5198 C C . LYS A 1 660 ? 21.986 16.561 -13.922 1.00 92.25 660 LYS A C 1
ATOM 5200 O O . LYS A 1 660 ? 22.311 17.702 -14.243 1.00 92.25 660 LYS A O 1
ATOM 5205 N N . ARG A 1 661 ? 21.622 15.643 -14.825 1.00 90.81 661 ARG A N 1
ATOM 5206 C CA . ARG A 1 661 ? 21.519 15.912 -16.271 1.00 90.81 661 ARG A CA 1
ATOM 5207 C C . ARG A 1 661 ? 20.401 16.907 -16.599 1.00 90.81 661 ARG A C 1
ATOM 5209 O O . ARG A 1 661 ? 20.514 17.625 -17.590 1.00 90.81 661 ARG A O 1
ATOM 5216 N N . ARG A 1 662 ? 19.314 16.940 -15.821 1.00 88.44 662 ARG A N 1
ATOM 5217 C CA . ARG A 1 662 ? 18.232 17.930 -15.959 1.00 88.44 662 ARG A CA 1
ATOM 5218 C C . ARG A 1 662 ? 18.714 19.317 -15.543 1.00 88.44 662 ARG A C 1
ATOM 5220 O O . ARG A 1 662 ? 18.620 20.236 -16.344 1.00 88.44 662 ARG A O 1
ATOM 5227 N N . LYS A 1 663 ? 19.311 19.439 -14.354 1.00 89.25 663 LYS A N 1
ATOM 5228 C CA . LYS A 1 663 ? 19.867 20.705 -13.848 1.00 89.25 663 LYS A CA 1
ATOM 5229 C C . LYS A 1 663 ? 20.941 21.277 -14.769 1.00 89.25 663 LYS A C 1
ATOM 5231 O O . LYS A 1 663 ? 20.878 22.450 -15.095 1.00 89.25 663 LYS A O 1
ATOM 5236 N N . ALA A 1 664 ? 21.855 20.443 -15.271 1.00 90.12 664 ALA A N 1
ATOM 5237 C CA . ALA A 1 664 ? 22.870 20.888 -16.228 1.00 90.12 664 ALA A CA 1
ATOM 5238 C C . ALA A 1 664 ? 22.252 21.482 -17.509 1.00 90.12 664 ALA A C 1
ATOM 5240 O O . ALA A 1 664 ? 22.703 22.521 -17.975 1.00 90.12 664 ALA A O 1
ATOM 5241 N N . ARG A 1 665 ? 21.186 20.865 -18.041 1.00 87.69 665 ARG A N 1
ATOM 5242 C CA . ARG A 1 665 ? 20.447 21.405 -19.194 1.00 87.69 665 ARG A CA 1
ATOM 5243 C C . ARG A 1 665 ? 19.720 22.709 -18.874 1.00 87.69 665 ARG A C 1
ATOM 5245 O O . ARG A 1 665 ? 19.691 23.603 -19.707 1.00 87.69 665 ARG A O 1
ATOM 5252 N N . GLU A 1 666 ? 19.156 22.835 -17.677 1.00 86.19 666 GLU A N 1
ATOM 5253 C CA . GLU A 1 666 ? 18.520 24.081 -17.235 1.00 86.19 666 GLU A CA 1
ATOM 5254 C C . GLU A 1 666 ? 19.537 25.212 -17.062 1.00 86.19 666 GLU A C 1
ATOM 5256 O O . GLU A 1 666 ? 19.271 26.338 -17.478 1.00 86.19 666 GLU A O 1
ATOM 5261 N N . ASP A 1 667 ? 20.719 24.913 -16.527 1.00 85.69 667 ASP A N 1
ATOM 5262 C CA . ASP A 1 667 ? 21.820 25.869 -16.406 1.00 85.69 667 ASP A CA 1
ATOM 5263 C C . ASP A 1 667 ? 22.361 26.281 -17.786 1.00 85.69 667 ASP A C 1
ATOM 5265 O O . ASP A 1 667 ? 22.637 27.464 -18.009 1.00 85.69 667 ASP A O 1
ATOM 5269 N N . GLU A 1 668 ? 22.465 25.346 -18.738 1.00 84.75 668 GLU A N 1
ATOM 5270 C CA . GLU A 1 668 ? 22.792 25.631 -20.143 1.00 84.75 668 GLU A CA 1
ATOM 5271 C C . GLU A 1 668 ? 21.730 26.528 -20.798 1.00 84.75 668 GLU A C 1
ATOM 5273 O O . GLU A 1 668 ? 22.085 27.529 -21.422 1.00 84.75 668 GLU A O 1
ATOM 5278 N N . ASP A 1 669 ? 20.439 26.252 -20.592 1.00 81.75 669 ASP A N 1
ATOM 5279 C CA . ASP A 1 669 ? 19.329 27.067 -21.104 1.00 81.75 669 ASP A CA 1
ATOM 5280 C C . ASP A 1 669 ? 19.305 28.475 -20.488 1.00 81.75 669 ASP A C 1
ATOM 5282 O O . ASP A 1 669 ? 19.067 29.464 -21.189 1.00 81.75 669 ASP A O 1
ATOM 5286 N N . ILE A 1 670 ? 19.549 28.600 -19.179 1.00 80.69 670 ILE A N 1
ATOM 5287 C CA . ILE A 1 670 ? 19.653 29.894 -18.486 1.00 80.69 670 ILE A CA 1
ATOM 5288 C C . ILE A 1 670 ? 20.858 30.668 -19.018 1.00 80.69 670 ILE A C 1
ATOM 5290 O O . ILE A 1 670 ? 20.735 31.852 -19.338 1.00 80.69 670 ILE A O 1
ATOM 5294 N N . THR A 1 671 ? 22.004 30.004 -19.168 1.00 77.00 671 THR A N 1
ATOM 5295 C CA . THR A 1 671 ? 23.221 30.602 -19.725 1.00 77.00 671 THR A CA 1
ATOM 5296 C C . THR A 1 671 ? 22.988 31.059 -21.164 1.00 77.00 671 THR A C 1
ATOM 5298 O O . THR A 1 671 ? 23.307 32.198 -21.501 1.00 77.00 671 THR A O 1
ATOM 5301 N N . GLY A 1 672 ? 22.346 30.232 -21.993 1.00 74.50 672 GLY A N 1
ATOM 5302 C CA . GLY A 1 672 ? 21.964 30.560 -23.365 1.00 74.50 672 GLY A CA 1
ATOM 5303 C C . GLY A 1 672 ? 21.024 31.765 -23.442 1.00 74.50 672 GLY A C 1
ATOM 5304 O O . GLY A 1 672 ? 21.278 32.698 -24.209 1.00 74.50 672 GLY A O 1
ATOM 5305 N N . LYS A 1 673 ? 19.989 31.817 -22.592 1.00 72.75 673 LYS A N 1
ATOM 5306 C CA . LYS A 1 673 ? 19.084 32.976 -22.480 1.00 72.75 673 LYS A CA 1
ATOM 5307 C C . LYS A 1 673 ? 19.819 34.240 -22.025 1.00 72.75 673 LYS A C 1
ATOM 5309 O O . LYS A 1 673 ? 19.609 35.298 -22.615 1.00 72.75 673 LYS A O 1
ATOM 5314 N N . SER A 1 674 ? 20.704 34.151 -21.032 1.00 69.62 674 SER A N 1
ATOM 5315 C CA . SER A 1 674 ? 21.506 35.293 -20.567 1.00 69.62 674 SER A CA 1
ATOM 5316 C C . SER A 1 674 ? 22.467 35.801 -21.645 1.00 69.62 674 SER A C 1
ATOM 5318 O O . SER A 1 674 ? 22.552 37.010 -21.868 1.00 69.62 674 SER A O 1
ATOM 5320 N N . ILE A 1 675 ? 23.134 34.903 -22.379 1.00 73.00 675 ILE A N 1
ATOM 5321 C CA . ILE A 1 675 ? 23.983 35.259 -23.526 1.00 73.00 675 ILE A CA 1
ATOM 5322 C C . ILE A 1 675 ? 23.151 35.952 -24.611 1.00 73.00 675 ILE A C 1
ATOM 5324 O O . ILE A 1 675 ? 23.577 36.979 -25.142 1.00 73.00 675 ILE A O 1
ATOM 5328 N N . ALA A 1 676 ? 21.953 35.446 -24.921 1.00 66.88 676 ALA A N 1
ATOM 5329 C CA . ALA A 1 676 ? 21.058 36.079 -25.885 1.00 66.88 676 ALA A CA 1
ATOM 5330 C C . ALA A 1 676 ? 20.680 37.510 -25.454 1.00 66.88 676 ALA A C 1
ATOM 5332 O O . ALA A 1 676 ? 20.785 38.439 -26.256 1.00 66.88 676 ALA A O 1
ATOM 5333 N N . VAL A 1 677 ? 20.321 37.727 -24.183 1.00 67.00 677 VAL A N 1
ATOM 5334 C CA . VAL A 1 677 ? 20.004 39.062 -23.635 1.00 67.00 677 VAL A CA 1
ATOM 5335 C C . VAL A 1 677 ? 21.197 40.021 -23.736 1.00 67.00 677 VAL A C 1
ATOM 5337 O O . VAL A 1 677 ? 21.025 41.168 -24.162 1.00 67.00 677 VAL A O 1
ATOM 5340 N N . LEU A 1 678 ? 22.410 39.567 -23.407 1.00 64.50 678 LEU A N 1
ATOM 5341 C CA . LEU A 1 678 ? 23.633 40.367 -23.551 1.00 64.50 678 LEU A CA 1
ATOM 5342 C C . LEU A 1 678 ? 23.892 40.744 -25.018 1.00 64.50 678 LEU A C 1
ATOM 5344 O O . LEU A 1 678 ? 24.134 41.914 -25.321 1.00 64.50 678 LEU A O 1
ATOM 5348 N N . LYS A 1 679 ? 23.745 39.791 -25.949 1.00 64.75 679 LYS A N 1
ATOM 5349 C CA . LYS A 1 679 ? 23.890 40.028 -27.396 1.00 64.75 679 LYS A CA 1
ATOM 5350 C C . LYS A 1 679 ? 22.866 41.041 -27.920 1.00 64.75 679 LYS A C 1
ATOM 5352 O O . LYS A 1 679 ? 23.239 41.974 -28.630 1.00 64.75 679 LYS A O 1
ATOM 5357 N N . PHE A 1 680 ? 21.596 40.935 -27.524 1.00 62.00 680 PHE A N 1
ATOM 5358 C CA . PHE A 1 680 ? 20.562 41.911 -27.897 1.00 62.00 680 PHE A CA 1
ATOM 5359 C C . PHE A 1 680 ? 20.824 43.310 -27.327 1.00 62.00 680 PHE A C 1
ATOM 5361 O O . PHE A 1 680 ? 20.536 44.314 -27.985 1.00 62.00 680 PHE A O 1
ATOM 5368 N N . THR A 1 681 ? 21.393 43.391 -26.125 1.00 62.69 681 THR A N 1
ATOM 5369 C CA . THR A 1 681 ? 21.775 44.665 -25.504 1.00 62.69 681 THR A CA 1
ATOM 5370 C C . THR A 1 681 ? 22.929 45.317 -26.269 1.00 62.69 681 THR A C 1
ATOM 5372 O O . THR A 1 681 ? 22.833 46.497 -26.605 1.00 62.69 681 THR A O 1
ATOM 5375 N N . LYS A 1 682 ? 23.955 44.546 -26.663 1.00 64.19 682 LYS A N 1
ATOM 5376 C CA . LYS A 1 682 ? 25.063 45.030 -27.507 1.00 64.19 682 LYS A CA 1
ATOM 5377 C C . LYS A 1 682 ? 24.566 45.562 -28.860 1.00 64.19 682 LYS A C 1
ATOM 5379 O O . LYS A 1 682 ? 24.957 46.652 -29.267 1.00 64.19 682 LYS A O 1
ATOM 5384 N N . ILE A 1 683 ? 23.636 44.861 -29.517 1.00 63.28 683 ILE A N 1
ATOM 5385 C CA . ILE A 1 683 ? 23.016 45.319 -30.778 1.00 63.28 683 ILE A CA 1
ATOM 5386 C C . ILE A 1 683 ? 22.291 46.659 -30.595 1.00 63.28 683 ILE A C 1
ATOM 5388 O O . ILE A 1 683 ? 22.423 47.552 -31.429 1.00 63.28 683 ILE A O 1
ATOM 5392 N N . ARG A 1 684 ? 21.541 46.832 -29.499 1.00 57.69 684 ARG A N 1
ATOM 5393 C CA . ARG A 1 684 ? 20.862 48.102 -29.196 1.00 57.69 684 ARG A CA 1
ATOM 5394 C C . ARG A 1 684 ? 21.842 49.258 -29.010 1.00 57.69 684 ARG A C 1
ATOM 5396 O O . ARG A 1 684 ? 21.571 50.339 -29.521 1.00 57.69 684 ARG A O 1
ATOM 5403 N N . VAL A 1 685 ? 22.961 49.035 -28.322 1.00 59.97 685 VAL A N 1
ATOM 5404 C CA . VAL A 1 685 ? 24.003 50.058 -28.127 1.00 59.97 685 VAL A CA 1
ATOM 5405 C C . VAL A 1 685 ? 24.622 50.470 -29.464 1.00 59.97 685 VAL A C 1
ATOM 5407 O O . VAL A 1 685 ? 24.733 51.664 -29.731 1.00 59.97 685 VAL A O 1
ATOM 5410 N N . ILE A 1 686 ? 24.926 49.507 -30.342 1.00 61.53 686 ILE A N 1
ATOM 5411 C CA . ILE A 1 686 ? 25.446 49.779 -31.694 1.00 61.53 686 ILE A CA 1
ATOM 5412 C C . ILE A 1 686 ? 24.443 50.615 -32.503 1.00 61.53 686 ILE A C 1
ATOM 5414 O O . ILE A 1 686 ? 24.818 51.624 -33.094 1.00 61.53 686 ILE A O 1
ATOM 5418 N N . ILE A 1 687 ? 23.155 50.254 -32.484 1.00 58.06 687 ILE A N 1
ATOM 5419 C CA . ILE A 1 687 ? 22.103 50.998 -33.198 1.00 58.06 687 ILE A CA 1
ATOM 5420 C C . ILE A 1 687 ? 21.989 52.444 -32.688 1.00 58.06 687 ILE A C 1
ATOM 5422 O O . ILE A 1 687 ? 21.873 53.365 -33.495 1.00 58.06 687 ILE A O 1
ATOM 5426 N N . VAL A 1 688 ? 22.042 52.663 -31.370 1.00 58.31 688 VAL A N 1
ATOM 5427 C CA . VAL A 1 688 ? 21.975 54.011 -30.779 1.00 58.31 688 VAL A CA 1
ATOM 5428 C C . VAL A 1 688 ? 23.222 54.833 -31.130 1.00 58.31 688 VAL A C 1
ATOM 5430 O O . VAL A 1 688 ? 23.085 55.980 -31.551 1.00 58.31 688 VAL A O 1
ATOM 5433 N N . GLY A 1 689 ? 24.421 54.246 -31.066 1.00 56.25 689 GLY A N 1
ATOM 5434 C CA . GLY A 1 689 ? 25.662 54.917 -31.477 1.00 56.25 689 GLY A CA 1
ATOM 5435 C C . GLY A 1 689 ? 25.683 55.312 -32.960 1.00 56.25 689 GLY A C 1
ATOM 5436 O O . GLY A 1 689 ? 26.221 56.355 -33.323 1.00 56.25 689 GLY A O 1
ATOM 5437 N N . MET A 1 690 ? 25.020 54.541 -33.827 1.00 53.94 690 MET A N 1
ATOM 5438 C CA . MET A 1 690 ? 24.897 54.869 -35.252 1.00 53.94 690 MET A CA 1
ATOM 5439 C C . MET A 1 690 ? 23.948 56.047 -35.527 1.00 53.94 690 MET A C 1
ATOM 5441 O O . MET A 1 690 ? 24.138 56.760 -36.509 1.00 53.94 690 MET A O 1
ATOM 5445 N N . THR A 1 691 ? 22.956 56.307 -34.665 1.00 53.81 691 THR A N 1
ATOM 5446 C CA . THR A 1 691 ? 22.059 57.474 -34.816 1.00 53.81 691 THR A CA 1
ATOM 5447 C C . THR A 1 691 ? 22.721 58.819 -34.502 1.00 53.81 691 THR A C 1
ATOM 5449 O O . THR A 1 691 ? 22.177 59.860 -34.863 1.00 53.81 691 THR A O 1
ATOM 5452 N N . THR A 1 692 ? 23.908 58.810 -33.889 1.00 52.47 692 THR A N 1
ATOM 5453 C CA . THR A 1 692 ? 24.720 60.009 -33.623 1.00 52.47 692 THR A CA 1
ATOM 5454 C C . THR A 1 692 ? 25.791 60.284 -34.689 1.00 52.47 692 THR A C 1
ATOM 5456 O O . THR A 1 692 ? 26.549 61.241 -34.551 1.00 52.47 692 THR A O 1
ATOM 5459 N N . MET A 1 693 ? 25.865 59.473 -35.753 1.00 55.25 693 MET A N 1
ATOM 5460 C CA . MET A 1 693 ? 26.870 59.598 -36.821 1.00 55.25 693 MET A CA 1
ATOM 5461 C C . MET A 1 693 ? 26.434 60.557 -37.942 1.00 55.25 693 MET A C 1
ATOM 5463 O O . MET A 1 693 ? 25.246 60.774 -38.186 1.00 55.25 693 MET A O 1
ATOM 5467 N N . THR A 1 694 ? 27.406 61.145 -38.645 1.00 52.28 694 THR A N 1
ATOM 5468 C CA . THR A 1 694 ? 27.155 62.139 -39.706 1.00 52.28 694 THR A CA 1
ATOM 5469 C C . THR A 1 694 ? 26.588 61.506 -40.989 1.00 52.28 694 THR A C 1
ATOM 5471 O O . THR A 1 694 ? 26.753 60.313 -41.249 1.00 52.28 694 THR A O 1
ATOM 5474 N N . SER A 1 695 ? 25.915 62.301 -41.834 1.00 52.97 695 SER A N 1
ATOM 5475 C CA . SER A 1 695 ? 25.140 61.825 -43.002 1.00 52.97 695 SER A CA 1
ATOM 5476 C C . SER A 1 695 ? 25.937 61.036 -44.056 1.00 52.97 695 SER A C 1
ATOM 5478 O O . SER A 1 695 ? 25.343 60.288 -44.838 1.00 52.97 695 SER A O 1
ATOM 5480 N N . TYR A 1 696 ? 27.268 61.157 -44.071 1.00 47.56 696 TYR A N 1
ATOM 5481 C CA . TYR A 1 696 ? 28.141 60.434 -45.000 1.00 47.56 696 TYR A CA 1
ATOM 5482 C C . TYR A 1 696 ? 28.382 58.974 -44.571 1.00 47.56 696 TYR A C 1
ATOM 5484 O O . TYR A 1 696 ? 28.449 58.079 -45.414 1.00 47.56 696 TYR A O 1
ATOM 5492 N N . GLU A 1 697 ? 28.431 58.697 -43.265 1.00 52.09 697 GLU A N 1
ATOM 5493 C CA . GLU A 1 697 ? 28.708 57.358 -42.725 1.00 52.09 697 GLU A CA 1
ATOM 5494 C C . GLU A 1 697 ? 27.458 56.459 -42.718 1.00 52.09 697 GLU A C 1
ATOM 5496 O O . GLU A 1 697 ? 27.541 55.257 -42.978 1.00 52.09 697 GLU A O 1
ATOM 5501 N N . VAL A 1 698 ? 26.274 57.055 -42.540 1.00 50.34 698 VAL A N 1
ATOM 5502 C CA . VAL A 1 698 ? 24.972 56.357 -42.535 1.00 50.34 698 VAL A CA 1
ATOM 5503 C C . VAL A 1 698 ? 24.656 55.701 -43.890 1.00 50.34 698 VAL A C 1
ATOM 5505 O O . VAL A 1 698 ? 24.076 54.614 -43.939 1.00 50.34 698 VAL A O 1
ATOM 5508 N N . SER A 1 699 ? 25.090 56.299 -45.006 1.00 51.44 699 SER A N 1
ATOM 5509 C CA . SER A 1 699 ? 24.814 55.765 -46.352 1.00 51.44 699 SER A CA 1
ATOM 5510 C C . SER A 1 699 ? 25.523 54.433 -46.624 1.00 51.44 699 SER A C 1
ATOM 5512 O O . SER A 1 699 ? 24.980 53.579 -47.328 1.00 51.44 699 SER A O 1
ATOM 5514 N N . ARG A 1 700 ? 26.701 54.213 -46.024 1.00 52.88 700 ARG A N 1
ATOM 5515 C CA . ARG A 1 700 ? 27.517 53.002 -46.220 1.00 52.88 700 ARG A CA 1
ATOM 5516 C C . ARG A 1 700 ? 27.010 51.799 -45.415 1.00 52.88 700 ARG A C 1
ATOM 5518 O O . ARG A 1 700 ? 27.302 50.664 -45.775 1.00 52.88 700 ARG A O 1
ATOM 5525 N N . LEU A 1 701 ? 26.230 52.048 -44.360 1.00 52.28 701 LEU A N 1
ATOM 5526 C CA . LEU A 1 701 ? 25.730 51.033 -43.423 1.00 52.28 701 LEU A CA 1
ATOM 5527 C C . LEU A 1 701 ? 24.218 50.755 -43.563 1.00 52.28 701 LEU A C 1
ATOM 5529 O O . LEU A 1 701 ? 23.683 49.885 -42.875 1.00 52.28 701 LEU A O 1
ATOM 5533 N N . SER A 1 702 ? 23.523 51.448 -44.475 1.00 52.72 702 SER A N 1
ATOM 5534 C CA . SER A 1 702 ? 22.057 51.379 -44.610 1.00 52.72 702 SER A CA 1
ATOM 5535 C C . SER A 1 702 ? 21.511 49.989 -44.975 1.00 52.72 702 SER A C 1
ATOM 5537 O O . SER A 1 702 ? 20.419 49.630 -44.534 1.00 52.72 702 SER A O 1
ATOM 5539 N N . HIS A 1 703 ? 22.270 49.177 -45.722 1.00 55.31 703 HIS A N 1
ATOM 5540 C CA . HIS A 1 703 ? 21.856 47.819 -46.096 1.00 55.31 703 HIS A CA 1
ATOM 5541 C C . HIS A 1 703 ? 21.893 46.861 -44.896 1.00 55.31 703 HIS A C 1
ATOM 5543 O O . HIS A 1 703 ? 20.917 46.157 -44.639 1.00 55.31 703 HIS A O 1
ATOM 5549 N N . SER A 1 704 ? 22.977 46.886 -44.112 1.00 52.69 704 SER A N 1
ATOM 5550 C CA . SER A 1 704 ? 23.104 46.089 -42.883 1.00 52.69 704 SER A CA 1
ATOM 5551 C C . SER A 1 704 ? 22.078 46.507 -41.824 1.00 52.69 704 SER A C 1
ATOM 5553 O O . SER A 1 704 ? 21.558 45.669 -41.092 1.00 52.69 704 SER A O 1
ATOM 5555 N N . PHE A 1 705 ? 21.741 47.801 -41.764 1.00 54.38 705 PHE A N 1
ATOM 5556 C CA . PHE A 1 705 ? 20.709 48.330 -40.870 1.00 54.38 705 PHE A CA 1
ATOM 5557 C C . PHE A 1 705 ? 19.316 47.778 -41.199 1.00 54.38 705 PHE A C 1
ATOM 5559 O O . PHE A 1 705 ? 18.591 47.354 -40.300 1.00 54.38 705 PHE A O 1
ATOM 5566 N N . LYS A 1 706 ? 18.960 47.726 -42.488 1.00 55.88 706 LYS A N 1
ATOM 5567 C CA . LYS A 1 706 ? 17.668 47.200 -42.944 1.00 55.88 706 LYS A CA 1
ATOM 5568 C C . LYS A 1 706 ? 17.518 45.708 -42.622 1.00 55.88 706 LYS A C 1
ATOM 5570 O O . LYS A 1 706 ? 16.479 45.305 -42.106 1.00 55.88 706 LYS A O 1
ATOM 5575 N N . GLU A 1 707 ? 18.582 44.922 -42.805 1.00 57.22 707 GLU A N 1
ATOM 5576 C CA . GLU A 1 707 ? 18.612 43.496 -42.441 1.00 57.22 707 GLU A CA 1
ATOM 5577 C C . GLU A 1 707 ? 18.501 43.268 -40.921 1.00 57.22 707 GLU A C 1
ATOM 5579 O O . GLU A 1 707 ? 17.731 42.417 -40.476 1.00 57.22 707 GLU A O 1
ATOM 5584 N N . LEU A 1 708 ? 19.207 44.050 -40.093 1.00 54.31 708 LEU A N 1
ATOM 5585 C CA . LEU A 1 708 ? 19.114 43.945 -38.628 1.00 54.31 708 LEU A CA 1
ATOM 5586 C C . LEU A 1 708 ? 17.723 44.337 -38.100 1.00 54.31 708 LEU A C 1
ATOM 5588 O O . LEU A 1 708 ? 17.226 43.738 -37.139 1.00 54.31 708 LEU A O 1
ATOM 5592 N N . GLN A 1 709 ? 17.075 45.318 -38.731 1.00 53.91 709 GLN A N 1
ATOM 5593 C CA . GLN A 1 709 ? 15.729 45.762 -38.374 1.00 53.91 709 GLN A CA 1
ATOM 5594 C C . GLN A 1 709 ? 14.671 44.705 -38.739 1.00 53.91 709 GLN A C 1
ATOM 5596 O O . GLN A 1 709 ? 13.775 44.441 -37.936 1.00 53.91 709 GLN A O 1
ATOM 5601 N N . GLU A 1 710 ? 14.818 44.029 -39.882 1.00 55.47 710 GLU A N 1
ATOM 5602 C CA . GLU A 1 710 ? 13.963 42.905 -40.288 1.00 55.47 710 GLU A CA 1
ATOM 5603 C C . GLU A 1 710 ? 14.100 41.699 -39.344 1.00 55.47 710 GLU A C 1
ATOM 5605 O O . GLU A 1 710 ? 13.093 41.126 -38.922 1.00 55.47 710 GLU A O 1
ATOM 5610 N N . VAL A 1 711 ? 15.319 41.363 -38.908 1.00 54.12 711 VAL A N 1
ATOM 5611 C CA . VAL A 1 711 ? 15.552 40.258 -37.959 1.00 54.12 711 VAL A CA 1
ATOM 5612 C C . VAL A 1 711 ? 15.025 40.582 -36.549 1.00 54.12 711 VAL A C 1
ATOM 5614 O O . VAL A 1 711 ? 14.448 39.718 -35.885 1.00 54.12 711 VAL A O 1
ATOM 5617 N N . SER A 1 712 ? 15.134 41.840 -36.098 1.00 49.12 712 SER A N 1
ATOM 5618 C CA . SER A 1 712 ? 14.566 42.300 -34.817 1.00 49.12 712 SER A CA 1
ATOM 5619 C C . SER A 1 712 ? 13.031 42.263 -34.782 1.00 49.12 712 SER A C 1
ATOM 5621 O O . SER A 1 712 ? 12.430 42.065 -33.719 1.00 49.12 712 SER A O 1
ATOM 5623 N N . VAL A 1 713 ? 12.384 42.478 -35.929 1.00 50.69 713 VAL A N 1
ATOM 5624 C CA . VAL A 1 713 ? 10.925 42.391 -36.079 1.00 50.69 713 VAL A CA 1
ATOM 5625 C C . VAL A 1 713 ? 10.479 40.929 -36.190 1.00 50.69 713 VAL A C 1
ATOM 5627 O O . VAL A 1 713 ? 9.508 40.551 -35.536 1.00 50.69 713 VAL A O 1
ATOM 5630 N N . ALA A 1 714 ? 11.225 40.084 -36.911 1.00 47.72 714 ALA A N 1
ATOM 5631 C CA . ALA A 1 714 ? 10.939 38.654 -37.047 1.00 47.72 714 ALA A CA 1
ATOM 5632 C C . ALA A 1 714 ? 10.956 37.906 -35.698 1.00 47.72 714 ALA A C 1
ATOM 5634 O O . ALA A 1 714 ? 10.029 37.152 -35.410 1.00 47.72 714 ALA A O 1
ATOM 5635 N N . HIS A 1 715 ? 11.932 38.183 -34.825 1.00 51.53 715 HIS A N 1
ATOM 5636 C CA . HIS A 1 715 ? 12.005 37.584 -33.482 1.00 51.53 715 HIS A CA 1
ATOM 5637 C C . HIS A 1 715 ? 10.854 38.020 -32.554 1.00 51.53 715 HIS A C 1
ATOM 5639 O O . HIS A 1 715 ? 10.448 37.278 -31.665 1.00 51.53 715 HIS A O 1
ATOM 5645 N N . ARG A 1 716 ? 10.302 39.226 -32.749 1.00 46.94 716 ARG A N 1
ATOM 5646 C CA . ARG A 1 716 ? 9.171 39.736 -31.951 1.00 46.94 716 ARG A CA 1
ATOM 5647 C C . ARG A 1 716 ? 7.821 39.139 -32.346 1.00 46.94 716 ARG A C 1
ATOM 5649 O O . ARG A 1 716 ? 6.895 39.201 -31.545 1.00 46.94 716 ARG A O 1
ATOM 5656 N N . LEU A 1 717 ? 7.705 38.613 -33.564 1.00 40.41 717 LEU A N 1
ATOM 5657 C CA . LEU A 1 717 ? 6.442 38.140 -34.135 1.00 40.41 717 LEU A CA 1
ATOM 5658 C C . LEU A 1 717 ? 6.352 36.612 -34.232 1.00 40.41 717 LEU A C 1
ATOM 5660 O O . LEU A 1 717 ? 5.245 36.080 -34.234 1.00 40.41 717 LEU A O 1
ATOM 5664 N N . PHE A 1 718 ? 7.482 35.901 -34.277 1.00 40.88 718 PHE A N 1
ATOM 5665 C CA . PHE A 1 718 ? 7.514 34.452 -34.459 1.00 40.88 718 PHE A CA 1
ATOM 5666 C C . PHE A 1 718 ? 8.521 33.824 -33.490 1.00 40.88 718 PHE A C 1
ATOM 5668 O O . PHE A 1 718 ? 9.720 34.068 -33.597 1.00 40.88 718 PHE A O 1
ATOM 5675 N N . HIS A 1 719 ? 8.040 33.004 -32.551 1.00 44.47 719 HIS A N 1
ATOM 5676 C CA . HIS A 1 719 ? 8.856 32.158 -31.668 1.00 44.47 719 HIS A CA 1
ATOM 5677 C C . HIS A 1 719 ? 9.633 31.090 -32.477 1.00 44.47 719 HIS A C 1
ATOM 5679 O O . HIS A 1 719 ? 9.322 29.902 -32.417 1.00 44.47 719 HIS A O 1
ATOM 5685 N N . HIS A 1 720 ? 10.609 31.502 -33.287 1.00 41.84 720 HIS A N 1
ATOM 5686 C CA . HIS A 1 720 ? 11.497 30.610 -34.036 1.00 41.84 720 HIS A CA 1
ATOM 5687 C C . HIS A 1 720 ? 12.635 30.068 -33.147 1.00 41.84 720 HIS A C 1
ATOM 5689 O O . HIS A 1 720 ? 12.980 30.706 -32.149 1.00 41.84 720 HIS A O 1
ATOM 5695 N N . PRO A 1 721 ? 13.241 28.912 -33.496 1.00 42.44 721 PRO A N 1
ATOM 5696 C CA . PRO A 1 721 ? 14.390 28.365 -32.775 1.00 42.44 721 PRO A CA 1
ATOM 5697 C C . PRO A 1 721 ? 15.531 29.386 -32.707 1.00 42.44 721 PRO A C 1
ATOM 5699 O O . PRO A 1 721 ? 15.947 29.932 -33.730 1.00 42.44 721 PRO A O 1
ATOM 5702 N N . ILE A 1 722 ? 16.015 29.644 -31.490 1.00 46.25 722 ILE A N 1
ATOM 5703 C CA . ILE A 1 722 ? 16.964 30.719 -31.161 1.00 46.25 722 ILE A CA 1
ATOM 5704 C C . ILE A 1 722 ? 18.272 30.587 -31.962 1.00 46.25 722 ILE A C 1
ATOM 5706 O O . ILE A 1 722 ? 18.849 31.600 -32.359 1.00 46.25 722 ILE A O 1
ATOM 5710 N N . ASP A 1 723 ? 18.703 29.368 -32.282 1.00 48.19 723 ASP A N 1
ATOM 5711 C CA . ASP A 1 723 ? 20.032 29.105 -32.846 1.00 48.19 723 ASP A CA 1
ATOM 5712 C C . ASP A 1 723 ? 20.210 29.606 -34.290 1.00 48.19 723 ASP A C 1
ATOM 5714 O O . ASP A 1 723 ? 21.256 30.161 -34.634 1.00 48.19 723 ASP A O 1
ATOM 5718 N N . ASP A 1 724 ? 19.180 29.490 -35.135 1.00 47.75 724 ASP A N 1
ATOM 5719 C CA . ASP A 1 724 ? 19.300 29.794 -36.571 1.00 47.75 724 ASP A CA 1
ATOM 5720 C C . ASP A 1 724 ? 19.265 31.311 -36.848 1.00 47.75 724 ASP A C 1
ATOM 5722 O O . ASP A 1 724 ? 20.026 31.843 -37.662 1.00 47.75 724 ASP A O 1
ATOM 5726 N N . CYS A 1 725 ? 18.459 32.059 -36.083 1.00 46.66 725 CYS A N 1
ATOM 5727 C CA . CYS A 1 725 ? 18.497 33.523 -36.099 1.00 46.66 725 CYS A CA 1
ATOM 5728 C C . CYS A 1 725 ? 19.801 34.070 -35.497 1.00 46.66 725 CYS A C 1
ATOM 5730 O O . CYS A 1 725 ? 20.341 35.050 -36.011 1.00 46.66 725 CYS A O 1
ATOM 5732 N N . THR A 1 726 ? 20.334 33.438 -34.447 1.00 50.19 726 THR A N 1
ATOM 5733 C CA . THR A 1 726 ? 21.538 33.912 -33.742 1.00 50.19 726 THR A CA 1
ATOM 5734 C C . THR A 1 726 ? 22.791 33.825 -34.613 1.00 50.19 726 THR A C 1
ATOM 5736 O O . THR A 1 726 ? 23.541 34.799 -34.690 1.00 50.19 726 THR A O 1
ATOM 5739 N N . ASN A 1 727 ? 22.977 32.728 -35.353 1.00 55.66 727 ASN A N 1
ATOM 5740 C CA . ASN A 1 727 ? 24.113 32.567 -36.273 1.00 55.66 727 ASN A CA 1
ATOM 5741 C C . ASN A 1 727 ? 24.085 33.587 -37.422 1.00 55.66 727 ASN A C 1
ATOM 5743 O O . ASN A 1 727 ? 25.115 34.135 -37.823 1.00 55.66 727 ASN A O 1
ATOM 5747 N N . LYS A 1 728 ? 22.888 33.890 -37.935 1.00 55.28 728 LYS A N 1
ATOM 5748 C CA . LYS A 1 728 ? 22.701 34.871 -39.010 1.00 55.28 728 LYS A CA 1
ATOM 5749 C C . LYS A 1 728 ? 22.994 36.296 -38.531 1.00 55.28 728 LYS A C 1
ATOM 5751 O O . LYS A 1 728 ? 23.625 37.066 -39.251 1.00 55.28 728 LYS A O 1
ATOM 5756 N N . ILE A 1 729 ? 22.600 36.624 -37.299 1.00 53.47 729 ILE A N 1
ATOM 5757 C CA . ILE A 1 729 ? 22.900 37.907 -36.648 1.00 53.47 729 ILE A CA 1
ATOM 5758 C C . ILE A 1 729 ? 24.404 38.055 -36.378 1.00 53.47 729 ILE A C 1
ATOM 5760 O O . ILE A 1 729 ? 24.954 39.111 -36.680 1.00 53.47 729 ILE A O 1
ATOM 5764 N N . GLU A 1 730 ? 25.093 37.025 -35.874 1.00 55.03 730 GLU A N 1
ATOM 5765 C CA . GLU A 1 730 ? 26.550 37.074 -35.651 1.00 55.03 730 GLU A CA 1
ATOM 5766 C C . GLU A 1 730 ? 27.327 37.327 -36.941 1.00 55.03 730 GLU A C 1
ATOM 5768 O O . GLU A 1 730 ? 28.247 38.146 -36.962 1.00 55.03 730 GLU A O 1
ATOM 5773 N N . HIS A 1 731 ? 26.920 36.693 -38.040 1.00 60.66 731 HIS A N 1
ATOM 5774 C CA . HIS A 1 731 ? 27.542 36.921 -39.338 1.00 60.66 731 HIS A CA 1
ATOM 5775 C C . HIS A 1 731 ? 27.342 38.370 -39.826 1.00 60.66 731 HIS A C 1
ATOM 5777 O O . HIS A 1 731 ? 28.247 38.953 -40.431 1.00 60.66 731 HIS A O 1
ATOM 5783 N N . ILE A 1 732 ? 26.175 38.973 -39.576 1.00 58.25 732 ILE A N 1
ATOM 5784 C CA . ILE A 1 732 ? 25.896 40.369 -39.945 1.00 58.25 732 ILE A CA 1
ATOM 5785 C C . ILE A 1 732 ? 26.684 41.331 -39.044 1.00 58.25 732 ILE A C 1
ATOM 5787 O O . ILE A 1 732 ? 27.299 42.269 -39.553 1.00 58.25 732 ILE A O 1
ATOM 5791 N N . ILE A 1 733 ? 26.736 41.083 -37.731 1.00 53.91 733 ILE A N 1
ATOM 5792 C CA . ILE A 1 733 ? 27.492 41.900 -36.769 1.00 53.91 733 ILE A CA 1
ATOM 5793 C C . ILE A 1 733 ? 28.987 41.839 -37.068 1.00 53.91 733 ILE A C 1
ATOM 5795 O O . ILE A 1 733 ? 29.597 42.890 -37.199 1.00 53.91 733 ILE A O 1
ATOM 5799 N N . SER A 1 734 ? 29.564 40.653 -37.273 1.00 57.31 734 SER A N 1
ATOM 5800 C CA . SER A 1 734 ? 30.988 40.493 -37.599 1.00 57.31 734 SER A CA 1
ATOM 5801 C C . SER A 1 734 ? 31.367 41.224 -38.893 1.00 57.31 734 SER A C 1
ATOM 5803 O O . SER A 1 734 ? 32.369 41.939 -38.943 1.00 57.31 734 SER A O 1
ATOM 5805 N N . ARG A 1 735 ? 30.517 41.136 -39.926 1.00 59.09 735 ARG A N 1
ATOM 5806 C CA . ARG A 1 735 ? 30.709 41.854 -41.197 1.00 59.09 735 ARG A CA 1
ATOM 5807 C C . ARG A 1 735 ? 30.583 43.377 -41.027 1.00 59.09 735 ARG A C 1
ATOM 5809 O O . ARG A 1 735 ? 31.266 44.135 -41.720 1.00 59.09 735 ARG A O 1
ATOM 5816 N N . THR A 1 736 ? 29.739 43.828 -40.098 1.00 52.31 736 THR A N 1
ATOM 5817 C CA . THR A 1 736 ? 29.527 45.251 -39.794 1.00 52.31 736 THR A CA 1
ATOM 5818 C C . THR A 1 736 ? 30.651 45.814 -38.918 1.00 52.31 736 THR A C 1
ATOM 5820 O O . THR A 1 736 ? 31.174 46.872 -39.246 1.00 52.31 736 THR A O 1
ATOM 5823 N N . GLU A 1 737 ? 31.105 45.089 -37.889 1.00 51.66 737 GLU A N 1
ATOM 5824 C CA . GLU A 1 737 ? 32.269 45.428 -37.053 1.00 51.66 737 GLU A CA 1
ATOM 5825 C C . GLU A 1 737 ? 33.551 45.502 -37.901 1.00 51.66 737 GLU A C 1
ATOM 5827 O O . GLU A 1 737 ? 34.284 46.482 -37.801 1.00 51.66 737 GLU A O 1
ATOM 5832 N N . GLN A 1 738 ? 33.787 44.555 -38.820 1.00 53.81 738 GLN A N 1
ATOM 5833 C CA . GLN A 1 738 ? 34.925 44.623 -39.755 1.00 53.81 738 GLN A CA 1
ATOM 5834 C C . GLN A 1 738 ? 34.868 45.851 -40.674 1.00 53.81 738 GLN A C 1
ATOM 5836 O O . GLN A 1 738 ? 35.895 46.475 -40.941 1.00 53.81 738 GLN A O 1
ATOM 5841 N N . SER A 1 739 ? 33.673 46.226 -41.134 1.00 49.16 739 SER A N 1
ATOM 5842 C CA . SER A 1 739 ? 33.488 47.413 -41.976 1.00 49.16 739 SER A CA 1
ATOM 5843 C C . SER A 1 739 ? 33.654 48.715 -41.178 1.00 49.16 739 SER A C 1
ATOM 5845 O O . SER A 1 739 ? 34.219 49.675 -41.699 1.00 49.16 739 SER A O 1
ATOM 5847 N N . PHE A 1 740 ? 33.230 48.737 -39.910 1.00 46.69 740 PHE A N 1
ATOM 5848 C CA . PHE A 1 740 ? 33.327 49.885 -38.999 1.00 46.69 740 PHE A CA 1
ATOM 5849 C C . PHE A 1 740 ? 34.768 50.132 -38.520 1.00 46.69 740 PHE A C 1
ATOM 5851 O O . PHE A 1 740 ? 35.259 51.255 -38.572 1.00 46.69 740 PHE A O 1
ATOM 5858 N N . ILE A 1 741 ? 35.497 49.074 -38.149 1.00 48.84 741 ILE A N 1
ATOM 5859 C CA . ILE A 1 741 ? 36.902 49.140 -37.703 1.00 48.84 741 ILE A CA 1
ATOM 5860 C C . ILE A 1 741 ? 37.828 49.629 -38.830 1.00 48.84 741 ILE A C 1
ATOM 5862 O O . ILE A 1 741 ? 38.831 50.281 -38.557 1.00 48.84 741 ILE A O 1
ATOM 5866 N N . SER A 1 742 ? 37.475 49.385 -40.097 1.00 47.94 742 SER A N 1
ATOM 5867 C CA . SER A 1 742 ? 38.258 49.842 -41.255 1.00 47.94 742 SER A CA 1
ATOM 5868 C C . SER A 1 742 ? 38.122 51.337 -41.591 1.00 47.94 742 SER A C 1
ATOM 5870 O O . SER A 1 742 ? 38.819 51.811 -42.489 1.00 47.94 742 SER A O 1
ATOM 5872 N N . GLY A 1 743 ? 37.229 52.077 -40.917 1.00 49.00 743 GLY A N 1
ATOM 5873 C CA . GLY A 1 743 ? 36.849 53.438 -41.317 1.00 49.00 743 GLY A CA 1
ATOM 5874 C C . GLY A 1 743 ? 36.807 54.509 -40.224 1.00 49.00 743 GLY A C 1
ATOM 5875 O O . GLY A 1 743 ? 36.513 55.649 -40.566 1.00 49.00 743 GLY A O 1
ATOM 5876 N N . VAL A 1 744 ? 37.088 54.193 -38.955 1.00 46.03 744 VAL A N 1
ATOM 5877 C CA . VAL A 1 744 ? 36.939 55.141 -37.831 1.00 46.03 744 VAL A CA 1
ATOM 5878 C C . VAL A 1 744 ? 38.290 55.442 -37.174 1.00 46.03 744 VAL A C 1
ATOM 5880 O O . VAL A 1 744 ? 39.112 54.544 -36.996 1.00 46.03 744 VAL A O 1
ATOM 5883 N N . ASP A 1 745 ? 38.509 56.715 -36.828 1.00 46.47 745 ASP A N 1
ATOM 5884 C CA . ASP A 1 745 ? 39.738 57.226 -36.210 1.00 46.47 745 ASP A CA 1
ATOM 5885 C C . ASP A 1 745 ? 40.047 56.551 -34.854 1.00 46.47 745 ASP A C 1
ATOM 5887 O O . ASP A 1 745 ? 39.157 56.155 -34.093 1.00 46.47 745 ASP A O 1
ATOM 5891 N N . SER A 1 746 ? 41.341 56.438 -34.555 1.00 48.62 746 SER A N 1
ATOM 5892 C CA . SER A 1 746 ? 41.962 55.651 -33.476 1.00 48.62 746 SER A CA 1
ATOM 5893 C C . SER A 1 746 ? 41.418 55.917 -32.064 1.00 48.62 746 SER A C 1
ATOM 5895 O O . SER A 1 746 ? 41.515 55.059 -31.188 1.00 48.62 746 SER A O 1
ATOM 5897 N N . THR A 1 747 ? 40.809 57.080 -31.831 1.00 42.38 747 THR A N 1
ATOM 5898 C CA . THR A 1 747 ? 40.285 57.491 -30.520 1.00 42.38 747 THR A CA 1
ATOM 5899 C C . THR A 1 747 ? 38.947 56.820 -30.186 1.00 42.38 747 THR A C 1
ATOM 5901 O O . THR A 1 747 ? 38.720 56.447 -29.038 1.00 42.38 747 THR A O 1
ATOM 5904 N N . LEU A 1 748 ? 38.093 56.577 -31.187 1.00 43.59 748 LEU A N 1
ATOM 5905 C CA . LEU A 1 748 ? 36.779 55.934 -31.017 1.00 43.59 748 LEU A CA 1
ATOM 5906 C C . LEU A 1 748 ? 36.889 54.405 -30.897 1.00 43.59 748 LEU A C 1
ATOM 5908 O O . LEU A 1 748 ? 36.084 53.776 -30.213 1.00 43.59 748 LEU A O 1
ATOM 5912 N N . GLN A 1 749 ? 37.924 53.805 -31.495 1.00 44.47 749 GLN A N 1
ATOM 5913 C CA . GLN A 1 749 ? 38.236 52.381 -31.316 1.00 44.47 749 GLN A CA 1
ATOM 5914 C C . GLN A 1 749 ? 38.611 52.040 -29.866 1.00 44.47 749 GLN A C 1
ATOM 5916 O O . GLN A 1 749 ? 38.302 50.946 -29.397 1.00 44.47 749 GLN A O 1
ATOM 5921 N N . HIS A 1 750 ? 39.248 52.970 -29.149 1.00 40.97 750 HIS A N 1
ATOM 5922 C CA . HIS A 1 750 ? 39.678 52.763 -27.767 1.00 40.97 750 HIS A CA 1
ATOM 5923 C C . HIS A 1 750 ? 38.508 52.844 -26.771 1.00 40.97 750 HIS A C 1
ATOM 5925 O O . HIS A 1 750 ? 38.452 52.053 -25.832 1.00 40.97 750 HIS A O 1
ATOM 5931 N N . GLU A 1 751 ? 37.535 53.737 -26.991 1.00 39.88 751 GLU A N 1
ATOM 5932 C CA . GLU A 1 751 ? 36.318 53.795 -26.164 1.00 39.88 751 GLU A CA 1
ATOM 5933 C C . GLU A 1 751 ? 35.382 52.605 -26.407 1.00 39.88 751 GLU A C 1
ATOM 5935 O O . GLU A 1 751 ? 34.811 52.081 -25.451 1.00 39.88 751 GLU A O 1
ATOM 5940 N N . LEU A 1 752 ? 35.269 52.112 -27.649 1.00 40.91 752 LEU A N 1
ATOM 5941 C CA . LEU A 1 752 ? 34.459 50.922 -27.938 1.00 40.91 752 LEU A CA 1
ATOM 5942 C C . LEU A 1 752 ? 35.054 49.644 -27.321 1.00 40.91 752 LEU A C 1
ATOM 5944 O O . LEU A 1 752 ? 34.294 48.807 -26.842 1.00 40.91 752 LEU A O 1
ATOM 5948 N N . MET A 1 753 ? 36.389 49.507 -27.297 1.00 42.09 753 MET A N 1
ATOM 5949 C CA . MET A 1 753 ? 37.076 48.370 -26.662 1.00 42.09 753 MET A CA 1
ATOM 5950 C C . MET A 1 753 ? 36.992 48.378 -25.131 1.00 42.09 753 MET A C 1
ATOM 5952 O O . MET A 1 753 ? 37.079 47.319 -24.522 1.00 42.09 753 MET A O 1
ATOM 5956 N N . LEU A 1 754 ? 36.841 49.549 -24.504 1.00 39.16 754 LEU A N 1
ATOM 5957 C CA . LEU A 1 754 ? 36.661 49.671 -23.052 1.00 39.16 754 LEU A CA 1
ATOM 5958 C C . LEU A 1 754 ? 35.214 49.399 -22.600 1.00 39.16 754 LEU A C 1
ATOM 5960 O O . LEU A 1 754 ? 34.983 49.205 -21.408 1.00 39.16 754 LEU A O 1
ATOM 5964 N N . PHE A 1 755 ? 34.248 49.418 -23.528 1.00 38.34 755 PHE A N 1
ATOM 5965 C CA . PHE A 1 755 ? 32.816 49.250 -23.246 1.00 38.34 755 PHE A CA 1
ATOM 5966 C C . PHE A 1 755 ? 32.289 47.831 -23.541 1.00 38.34 755 PHE A C 1
ATOM 5968 O O . PHE A 1 755 ? 31.269 47.432 -22.977 1.00 38.34 755 PHE A O 1
ATOM 5975 N N . THR A 1 756 ? 32.952 47.085 -24.433 1.00 33.56 756 THR A N 1
ATOM 5976 C CA . THR A 1 756 ? 32.775 45.630 -24.628 1.00 33.56 756 THR A CA 1
ATOM 5977 C C . THR A 1 756 ? 33.487 44.834 -23.555 1.00 33.56 756 THR A C 1
ATOM 5979 O O . THR A 1 756 ? 32.898 43.826 -23.105 1.00 33.56 756 THR A O 1
#

Radius of gyration: 49.19 Å; chains: 1; bounding box: 86×152×150 Å

Organism: NCBI:txid40148